Protein 1YB0 (pdb70)

Nearest PDB structures (foldseek):
  1yb0-assembly1_B  TM=1.004E+00  e=1.153E-34  Bacillus anthracis
  2ar3-assembly1_C  TM=1.001E+00  e=6.065E-34  Bacillus anthracis
  2l47-assembly1_A  TM=9.821E-01  e=7.544E-30  Bacillus phage Gamma
  3rdr-assembly1_A  TM=9.171E-01  e=4.489E-17  Bacillus subtilis
  3hmb-assembly3_C  TM=9.200E-01  e=5.126E-17  Bacillus subtilis

Foldseek 3Di:
DDAAEDEADPVLCVQFFVFFEQAAAAAEFEPLAADAQVVVLVVASPDRHQAHAAWEFWLPHIYGHHDQGTFGHHLPQPPDCVRHHYHYYYQYRLNVDDPGRVSRLLVVLVVVLVVCVVNVHDLVRYYYSCVRHVPCTVVNCVVVVPVVVSSVSSVDD/DDAAEDEADPVLCVQFFVAFAQAQAAAEFEPLAADAQVVVLVVQSPDRHSAHAAWEFKLPHIYGHHPQGTFGHHLPQVCDCPRHHYHYYYQHDLNVDDPGRVSRLLVVLVVLLVVCVVNVHDLVRYYYSCVRPNDCTVVNCVVVVPPVVSSVCSHDNDD/DDEAEAEADPVLCVQFFVFFEQAAAAAEFEPLAADAQCCQLVVQRPDNHSADAQWEFWLPHIYGHHPQGTFGHHLPQVCDCCRHHYHYYYQHDQNVADPRRVSRLVVVLVVVLVVCVVSVHDLVRYYYSCVRPNPCTVVNCVVVVVVVVSSVSSVPD

Solvent-accessible surface area: 19821 Å² total; per-residue (Å²): 70,138,28,83,126,69,67,4,79,98,106,37,54,60,39,0,0,42,87,106,11,170,9,94,30,0,0,0,2,9,26,33,62,49,17,48,0,63,81,28,0,52,140,4,17,91,27,122,80,116,92,1,16,0,0,0,0,4,22,161,58,0,0,1,0,0,25,20,94,48,0,3,39,19,2,54,0,41,74,2,6,0,7,42,26,2,0,2,0,26,0,0,18,0,84,74,4,41,106,107,0,70,108,0,2,79,32,0,15,54,0,0,104,59,0,30,96,107,53,132,6,56,34,115,21,7,61,14,13,64,43,1,12,16,76,32,9,0,18,41,0,44,58,74,64,55,52,48,58,0,28,103,68,2,129,66,103,76,126,28,130,126,86,70,3,81,94,108,39,51,61,40,0,0,48,81,108,9,165,16,96,28,0,0,0,3,9,24,17,60,44,19,51,0,92,80,25,0,67,135,6,20,78,26,125,75,119,90,1,14,0,0,0,0,5,25,164,61,0,8,2,0,0,28,22,89,48,0,3,46,20,1,63,4,45,83,3,9,0,6,67,20,2,0,2,0,23,0,0,15,0,70,76,4,41,129,107,0,66,112,0,1,65,23,0,4,17,0,0,79,68,1,32,97,113,48,135,7,55,38,114,17,7,45,12,10,58,35,1,18,9,54,33,6,0,15,45,0,45,63,75,64,58,50,48,57,0,27,105,79,0,118,89,22,152,114,66,150,30,100,142,54,69,6,77,105,101,36,50,52,26,0,0,45,93,107,11,181,16,97,18,0,0,0,2,9,28,45,64,49,20,44,0,57,82,24,0,50,137,5,25,86,32,85,72,106,97,1,19,0,0,0,0,5,25,160,51,0,0,2,0,0,25,25,101,48,0,2,36,19,0,60,7,47,83,6,10,1,5,62,32,1,0,1,0,22,0,0,17,0,73,80,5,40,108,107,0,73,120,0,1,78,32,0,12,59,0,0,95,63,0,31,91,99,57,127,5,61,27,115,18,7,46,14,13,59,39,2,20,3,71,32,9,0,19,39,0,46,62,76,64,60,52,55,62,0,34,100,73,1,130,72,80

Radius of gyration: 23.17 Å; Cα contacts (8 Å, |Δi|>4): 1128; chains: 3; bounding box: 57×60×54 Å

B-factor: mean 32.22, std 10.88, range [11.08, 69.02]

Organism: Bacillus anthracis (NCBI:txid1392)

Sequence (473 aa):
MEIRKKLVVPSKYGTKCPYTMKPKYITVHNTYNDAPAENEVNYMITNNNEVSFHVAVDDKQAIQGIPWERNAWACGDGNGPGNRESISVEICYSKSGGDRYYKAENNAVDVVRQLMSMYNIPIENVRTHQSWSGKYCPHRMLAEGRWGAFIQKVKSGMEIRKKLVVPSKYGTKCPYTMKPKYITVHNTYNDAPAENEVNYMITNNNEVSFHVAVDDKQAIQGIPWERNAWACGDGNGPGNRESISVEICYSKSGGDRYYKAENNAVDVVRQLMSMYNIPIENVRTHQSWSGKYCPHRMLAEGRWGAFIQKVKSGNVMEIRKKLVVPSKYGTKCPYTMKPKYITVHNTYNDAPAENEVNYMITNNNEVSFHVAVDDKQAIQGIPWERNAWACGDGNGPGNRESISVEICYSKSGGDRYYKAENNAVDVVRQLMSMYNIPIENVRTHQSWSGKYCPHRMLAEGRWGAFIQKVKSG

Secondary structure (DSSP, 8-state):
--EEE-PPPGGGHHHH--SB----EEEEEE-SS---HHHHHHHHHHS-SS---SEEE-SS-EEE-S-TTB--S-SS-SSSHHHHHEEEEEETTTTT-HHHHHHHHHHHHHHHHHHHHHHT--GGGEEEHHHHH----SHHHHHTT-HHHHHHHHH--/--EEE-PPPGGGHHHH--SB----EEEEEE-SS---HHHHHHHHHHS-SS---SEEE-SS-EEE-S-TTB--S-SS-TTSHHHHHEEEEEES-TTT-SHHHHHHHHHHHHHHHHHHHHHT--GGGEEESHHHH----SHHHHHHT-HHHHHHHHHH---/--EEE-PPPGGGHHHH--SB----EEEEEE-SS---HHHHHHHHHHS--S---SEEE-SS-EEE-S-TTB--S-SSSTTSHHHHHEEEEEES-TTT-SHHHHHHHHHHHHHHHHHHHHHT--GGGEEESHHHH----SHHHHHTT-HHHHHHHHHH-

Structure (mmCIF, N/CA/C/O backbone):
data_1YB0
#
_entry.id   1YB0
#
_cell.length_a   163.181
_cell.length_b   163.181
_cell.length_c   37.292
_cell.angle_alpha   90.00
_cell.angle_beta   90.00
_cell.angle_gamma   120.00
#
_symmetry.space_group_name_H-M   'P 61'
#
loop_
_entity.id
_entity.type
_entity.pdbx_description
1 polymer 'prophage LambdaBa02, N-acetylmuramoyl-L-alanine amidase, family 2'
2 non-polymer 'ZINC ION'
3 non-polymer 'PHOSPHATE ION'
4 water water
#
loop_
_atom_site.group_PDB
_atom_site.id
_atom_site.type_symbol
_atom_site.label_atom_id
_atom_site.label_alt_id
_atom_site.label_comp_id
_atom_site.label_asym_id
_atom_site.label_entity_id
_atom_site.label_seq_id
_atom_site.pdbx_PDB_ins_code
_atom_site.Cartn_x
_atom_site.Cartn_y
_atom_site.Cartn_z
_atom_site.occupancy
_atom_site.B_iso_or_equiv
_atom_site.auth_seq_id
_atom_site.auth_comp_id
_atom_site.auth_asym_id
_atom_site.auth_atom_id
_atom_site.pdbx_PDB_model_num
ATOM 1 N N . MET A 1 1 ? 18.467 118.997 22.537 1.00 38.58 1 MET A N 1
ATOM 2 C CA . MET A 1 1 ? 18.431 118.357 21.195 1.00 41.01 1 MET A CA 1
ATOM 3 C C . MET A 1 1 ? 19.823 118.288 20.586 1.00 39.38 1 MET A C 1
ATOM 4 O O . MET A 1 1 ? 20.722 119.011 20.998 1.00 39.59 1 MET A O 1
ATOM 9 N N . GLU A 1 2 ? 19.991 117.420 19.598 1.00 36.19 2 GLU A N 1
ATOM 10 C CA . GLU A 1 2 ? 21.277 117.263 18.951 1.00 37.42 2 GLU A CA 1
ATOM 11 C C . GLU A 1 2 ? 21.597 118.436 18.038 1.00 33.45 2 GLU A C 1
ATOM 12 O O . GLU A 1 2 ? 20.741 118.907 17.294 1.00 35.36 2 GLU A O 1
ATOM 18 N N . ILE A 1 3 ? 22.829 118.917 18.112 1.00 29.57 3 ILE A N 1
ATOM 19 C CA . ILE A 1 3 ? 23.259 120.004 17.253 1.00 30.09 3 ILE A CA 1
ATOM 20 C C . ILE A 1 3 ? 24.200 119.379 16.235 1.00 31.53 3 ILE A C 1
ATOM 21 O O . ILE A 1 3 ? 25.331 119.011 16.576 1.00 33.09 3 ILE A O 1
ATOM 26 N N . ARG A 1 4 ? 23.735 119.253 14.993 1.00 28.99 4 ARG A N 1
ATOM 27 C CA . ARG A 1 4 ? 24.528 118.645 13.923 1.00 29.02 4 ARG A CA 1
ATOM 28 C C . ARG A 1 4 ? 25.585 119.608 13.413 1.00 28.26 4 ARG A C 1
ATOM 29 O O . ARG A 1 4 ? 25.374 120.821 13.381 1.00 26.14 4 ARG A O 1
ATOM 37 N N . LYS A 1 5 ? 26.725 119.064 13.007 1.00 26.61 5 LYS A N 1
ATOM 38 C CA . LYS A 1 5 ? 27.814 119.885 12.506 1.00 27.85 5 LYS A CA 1
ATOM 39 C C . LYS A 1 5 ? 27.942 119.884 10.983 1.00 31.10 5 LYS A C 1
ATOM 40 O O . LYS A 1 5 ? 27.966 118.833 10.345 1.00 30.12 5 LYS A O 1
ATOM 46 N N . LYS A 1 6 ? 27.998 121.077 10.408 1.00 27.61 6 LYS A N 1
ATOM 47 C CA . LYS A 1 6 ? 28.167 121.246 8.968 1.00 30.93 6 LYS A CA 1
ATOM 48 C C . LYS A 1 6 ? 28.978 122.527 8.920 1.00 28.48 6 LYS A C 1
ATOM 49 O O . LYS A 1 6 ? 28.488 123.578 8.522 1.00 27.83 6 LYS A O 1
ATOM 55 N N . LEU A 1 7 ? 30.229 122.403 9.353 1.00 28.63 7 LEU A N 1
ATOM 56 C CA . LEU A 1 7 ? 31.170 123.504 9.465 1.00 27.03 7 LEU A CA 1
ATOM 57 C C . LEU A 1 7 ? 31.828 123.992 8.193 1.00 28.42 7 LEU A C 1
ATOM 58 O O . LEU A 1 7 ? 32.103 123.215 7.282 1.00 26.99 7 LEU A O 1
ATOM 63 N N . VAL A 1 8 ? 32.095 125.292 8.164 1.00 25.80 8 VAL A N 1
ATOM 64 C CA . VAL A 1 8 ? 32.767 125.922 7.042 1.00 26.75 8 VAL A CA 1
ATOM 65 C C . VAL A 1 8 ? 34.142 125.254 6.929 1.00 28.03 8 VAL A C 1
ATOM 66 O O . VAL A 1 8 ? 34.691 124.782 7.934 1.00 27.40 8 VAL A O 1
ATOM 70 N N . VAL A 1 9 ? 34.701 125.200 5.723 1.00 29.47 9 VAL A N 1
ATOM 71 C CA . VAL A 1 9 ? 36.015 124.585 5.560 1.00 30.16 9 VAL A CA 1
ATOM 72 C C . VAL A 1 9 ? 37.054 125.451 6.259 1.00 29.60 9 VAL A C 1
ATOM 73 O O . VAL A 1 9 ? 36.907 126.667 6.346 1.00 29.52 9 VAL A O 1
ATOM 77 N N . PRO A 1 10 ? 38.116 124.829 6.774 1.00 30.11 10 PRO A N 1
ATOM 78 C CA . PRO A 1 10 ? 39.192 125.537 7.473 1.00 29.94 10 PRO A CA 1
ATOM 79 C C . PRO A 1 10 ? 39.868 126.633 6.664 1.00 30.83 10 PRO A C 1
ATOM 80 O O . PRO A 1 10 ? 40.353 127.622 7.226 1.00 33.57 10 PRO A O 1
ATOM 84 N N . SER A 1 11 ? 39.897 126.462 5.346 1.00 31.92 11 SER A N 1
ATOM 85 C CA . SER A 1 11 ? 40.543 127.435 4.464 1.00 31.88 11 SER A CA 1
ATOM 86 C C . SER A 1 11 ? 39.800 128.763 4.414 1.00 33.13 11 SER A C 1
ATOM 87 O O . SER A 1 11 ? 40.344 129.768 3.946 1.00 33.30 11 SER A O 1
ATOM 90 N N . LYS A 1 12 ? 38.559 128.769 4.897 1.00 30.64 12 LYS A N 1
ATOM 91 C CA . LYS A 1 12 ? 37.752 129.981 4.884 1.00 29.73 12 LYS A CA 1
ATOM 92 C C . LYS A 1 12 ? 37.682 130.675 6.237 1.00 28.97 12 LYS A C 1
ATOM 93 O O . LYS A 1 12 ? 36.951 131.651 6.398 1.00 30.78 12 LYS A O 1
ATOM 99 N N . TYR A 1 13 ? 38.438 130.188 7.214 1.00 27.03 13 TYR A N 1
ATOM 100 C CA . TYR A 1 13 ? 38.408 130.808 8.535 1.00 26.51 13 TYR A CA 1
ATOM 101 C C . TYR A 1 13 ? 38.754 132.302 8.471 1.00 28.72 13 TYR A C 1
ATOM 102 O O . TYR A 1 13 ? 38.208 133.113 9.225 1.00 28.21 13 TYR A O 1
ATOM 111 N N . GLY A 1 14 ? 39.666 132.662 7.572 1.00 29.97 14 GLY A N 1
ATOM 112 C CA . GLY A 1 14 ? 40.071 134.054 7.444 1.00 30.57 14 GLY A CA 1
ATOM 113 C C . GLY A 1 14 ? 38.912 134.982 7.143 1.00 30.12 14 GLY A C 1
ATOM 114 O O . GLY A 1 14 ? 38.927 136.159 7.510 1.00 30.34 14 GLY A O 1
ATOM 115 N N . THR A 1 15 ? 37.896 134.440 6.479 1.00 28.30 15 THR A N 1
ATOM 116 C CA . THR A 1 15 ? 36.721 135.212 6.096 1.00 28.16 15 THR A CA 1
ATOM 117 C C . THR A 1 15 ? 35.531 135.036 7.027 1.00 29.68 15 THR A C 1
ATOM 118 O O . THR A 1 15 ? 34.859 136.016 7.373 1.00 29.91 15 THR A O 1
ATOM 122 N N . LYS A 1 16 ? 35.286 133.791 7.440 1.00 26.32 16 LYS A N 1
ATOM 123 C CA . LYS A 1 16 ? 34.135 133.441 8.290 1.00 25.20 16 LYS A CA 1
ATOM 124 C C . LYS A 1 16 ? 34.324 133.381 9.795 1.00 25.69 16 LYS A C 1
ATOM 125 O O . LYS A 1 16 ? 33.347 133.485 10.524 1.00 26.40 16 LYS A O 1
ATOM 131 N N . CYS A 1 17 ? 35.557 133.179 10.257 1.00 25.49 17 CYS A N 1
ATOM 132 C CA . CYS A 1 17 ? 35.831 133.088 11.691 1.00 23.77 17 CYS A CA 1
ATOM 133 C C . CYS A 1 17 ? 37.334 133.203 11.916 1.00 24.71 17 CYS A C 1
ATOM 134 O O . CYS A 1 17 ? 37.977 132.285 12.419 1.00 24.43 17 CYS A O 1
ATOM 137 N N . PRO A 1 18 ? 37.900 134.367 11.578 1.00 23.15 18 PRO A N 1
ATOM 138 C CA . PRO A 1 18 ? 39.322 134.690 11.691 1.00 24.73 18 PRO A CA 1
ATOM 139 C C . PRO A 1 18 ? 39.977 134.642 13.061 1.00 26.98 18 PRO A C 1
ATOM 140 O O . PRO A 1 18 ? 41.196 134.501 13.146 1.00 26.26 18 PRO A O 1
ATOM 144 N N . TYR A 1 19 ? 39.196 134.747 14.129 1.00 23.33 19 TYR A N 1
ATOM 145 C CA . TYR A 1 19 ? 39.799 134.755 15.457 1.00 26.45 19 TYR A CA 1
ATOM 146 C C . TYR A 1 19 ? 39.311 133.637 16.343 1.00 28.15 19 TYR A C 1
ATOM 147 O O . TYR A 1 19 ? 38.183 133.172 16.209 1.00 28.10 19 TYR A O 1
ATOM 156 N N . THR A 1 20 ? 40.175 133.193 17.244 1.00 26.64 20 THR A N 1
ATOM 157 C CA . THR A 1 20 ? 39.766 132.185 18.190 1.00 26.04 20 THR A CA 1
ATOM 158 C C . THR A 1 20 ? 38.896 132.992 19.160 1.00 26.57 20 THR A C 1
ATOM 159 O O . THR A 1 20 ? 38.981 134.226 19.202 1.00 26.24 20 THR A O 1
ATOM 163 N N . MET A 1 21 ? 38.059 132.306 19.926 1.00 22.73 21 MET A N 1
ATOM 164 C CA . MET A 1 21 ? 37.178 132.981 20.859 1.00 24.24 21 MET A CA 1
ATOM 165 C C . MET A 1 21 ? 36.910 132.197 22.131 1.00 25.50 21 MET A C 1
ATOM 166 O O . MET A 1 21 ? 36.755 130.973 22.110 1.00 22.46 21 MET A O 1
ATOM 171 N N . LYS A 1 22 ? 36.875 132.919 23.241 1.00 25.03 22 LYS A N 1
ATOM 172 C CA . LYS A 1 22 ? 36.561 132.346 24.538 1.00 27.67 22 LYS A CA 1
ATOM 173 C C . LYS A 1 22 ? 35.132 132.842 24.703 1.00 25.52 22 LYS A C 1
ATOM 174 O O . LYS A 1 22 ? 34.915 134.022 25.005 1.00 24.52 22 LYS A O 1
ATOM 180 N N . PRO A 1 23 ? 34.140 131.961 24.484 1.00 23.24 23 PRO A N 1
ATOM 181 C CA . PRO A 1 23 ? 32.727 132.333 24.603 1.00 24.01 23 PRO A CA 1
ATOM 182 C C . PRO A 1 23 ? 32.374 132.919 25.957 1.00 25.59 23 PRO A C 1
ATOM 183 O O . PRO A 1 23 ? 32.637 132.300 26.983 1.00 24.71 23 PRO A O 1
ATOM 187 N N . LYS A 1 24 ? 31.784 134.111 25.958 1.00 24.07 24 LYS A N 1
ATOM 188 C CA . LYS A 1 24 ? 31.389 134.768 27.199 1.00 23.27 24 LYS A CA 1
ATOM 189 C C . LYS A 1 24 ? 29.908 135.131 27.170 1.00 23.94 24 LYS A C 1
ATOM 190 O O . LYS A 1 24 ? 29.286 135.299 28.213 1.00 23.69 24 LYS A O 1
ATOM 196 N N . TYR A 1 25 ? 29.339 135.228 25.970 1.00 22.49 25 TYR A N 1
ATOM 197 C CA . TYR A 1 25 ? 27.928 135.585 25.811 1.00 20.62 25 TYR A CA 1
ATOM 198 C C . TYR A 1 25 ? 27.308 134.734 24.717 1.00 20.56 25 TYR A C 1
ATOM 199 O O . TYR A 1 25 ? 28.016 134.117 23.923 1.00 20.83 25 TYR A O 1
ATOM 208 N N . ILE A 1 26 ? 25.984 134.718 24.672 1.00 21.25 26 ILE A N 1
ATOM 209 C CA . ILE A 1 26 ? 25.269 134.021 23.606 1.00 21.51 26 ILE A CA 1
ATOM 210 C C . ILE A 1 26 ? 24.329 135.084 23.055 1.00 22.25 26 ILE A C 1
ATOM 211 O O . ILE A 1 26 ? 23.643 135.780 23.811 1.00 21.70 26 ILE A O 1
ATOM 216 N N . THR A 1 27 ? 24.311 135.225 21.736 1.00 21.93 27 THR A N 1
ATOM 217 C CA . THR A 1 27 ? 23.469 136.230 21.089 1.00 18.71 27 THR A CA 1
ATOM 218 C C . THR A 1 27 ? 22.401 135.538 20.275 1.00 21.44 27 THR A C 1
ATOM 219 O O . THR A 1 27 ? 22.716 134.708 19.427 1.00 18.21 27 THR A O 1
ATOM 223 N N . VAL A 1 28 ? 21.143 135.879 20.541 1.00 19.92 28 VAL A N 1
ATOM 224 C CA . VAL A 1 28 ? 20.008 135.280 19.845 1.00 21.64 28 VAL A CA 1
ATOM 225 C C . VAL A 1 28 ? 19.520 136.199 18.724 1.00 23.01 28 VAL A C 1
ATOM 226 O O . VAL A 1 28 ? 19.379 137.416 18.904 1.00 20.15 28 VAL A O 1
ATOM 230 N N . HIS A 1 29 ? 19.285 135.592 17.564 1.00 19.63 29 HIS A N 1
ATOM 231 C CA . HIS A 1 29 ? 18.844 136.295 16.364 1.00 21.14 29 HIS A CA 1
ATOM 232 C C . HIS A 1 29 ? 17.596 135.633 15.772 1.00 21.07 29 HIS A C 1
ATOM 233 O O . HIS A 1 29 ? 17.238 134.520 16.141 1.00 18.35 29 HIS A O 1
ATOM 240 N N . ASN A 1 30 ? 16.946 136.341 14.848 1.00 20.70 30 ASN A N 1
ATOM 241 C CA . ASN A 1 30 ? 15.799 135.826 14.092 1.00 21.63 30 ASN A CA 1
ATOM 242 C C . ASN A 1 30 ? 16.342 136.004 12.674 1.00 21.15 30 ASN A C 1
ATOM 243 O O . ASN A 1 30 ? 16.951 137.018 12.383 1.00 22.15 30 ASN A O 1
ATOM 248 N N . THR A 1 31 ? 16.157 135.031 11.788 1.00 21.83 31 THR A N 1
ATOM 249 C CA . THR A 1 31 ? 16.693 135.153 10.427 1.00 19.16 31 THR A CA 1
ATOM 250 C C . THR A 1 31 ? 15.942 136.134 9.532 1.00 20.52 31 THR A C 1
ATOM 251 O O . THR A 1 31 ? 16.494 136.611 8.539 1.00 21.65 31 THR A O 1
ATOM 255 N N . TYR A 1 32 ? 14.694 136.425 9.896 1.00 21.73 32 TYR A N 1
ATOM 256 C CA . TYR A 1 32 ? 13.804 137.281 9.107 1.00 23.52 32 TYR A CA 1
ATOM 257 C C . TYR A 1 32 ? 13.685 136.609 7.738 1.00 24.74 32 TYR A C 1
ATOM 258 O O . TYR A 1 32 ? 13.638 137.265 6.700 1.00 24.77 32 TYR A O 1
ATOM 267 N N . ASN A 1 33 ? 13.651 135.282 7.752 1.00 25.06 33 ASN A N 1
ATOM 268 C CA . ASN A 1 33 ? 13.567 134.499 6.527 1.00 24.47 33 ASN A CA 1
ATOM 269 C C . ASN A 1 33 ? 12.699 133.282 6.806 1.00 26.01 33 ASN A C 1
ATOM 270 O O . ASN A 1 33 ? 12.412 132.987 7.963 1.00 23.36 33 ASN A O 1
ATOM 275 N N . ASP A 1 34 ? 12.277 132.588 5.751 1.00 24.08 34 ASP A N 1
ATOM 276 C CA . ASP A 1 34 ? 11.443 131.404 5.890 1.00 27.37 34 ASP A CA 1
ATOM 277 C C . ASP A 1 34 ? 12.151 130.186 5.332 1.00 29.48 34 ASP A C 1
ATOM 278 O O . ASP A 1 34 ? 11.548 129.371 4.641 1.00 32.38 34 ASP A O 1
ATOM 283 N N . ALA A 1 35 ? 13.436 130.062 5.633 1.00 29.11 35 ALA A N 1
ATOM 284 C CA . A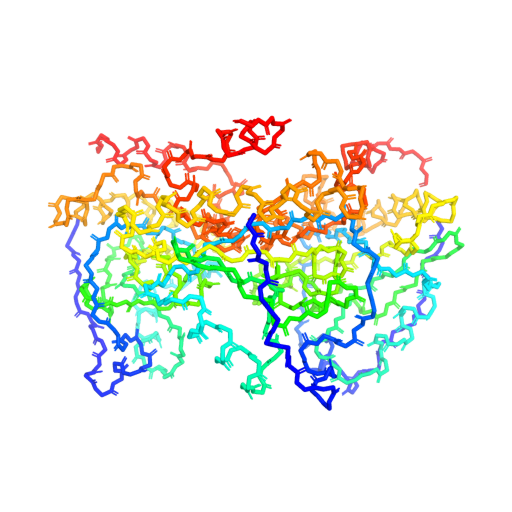LA A 1 35 ? 14.218 128.946 5.127 1.00 28.75 35 ALA A CA 1
ATOM 285 C C . ALA A 1 35 ? 14.656 128.033 6.260 1.00 29.17 35 ALA A C 1
ATOM 286 O O . ALA A 1 35 ? 14.887 128.490 7.376 1.00 29.95 35 ALA A O 1
ATOM 288 N N . PRO A 1 36 ? 14.760 126.719 5.993 1.00 29.88 36 PRO A N 1
ATOM 289 C CA . PRO A 1 36 ? 15.184 125.788 7.041 1.00 28.73 36 PRO A CA 1
ATOM 290 C C . PRO A 1 36 ? 16.642 126.016 7.422 1.00 28.73 36 PRO A C 1
ATOM 291 O O . PRO A 1 36 ? 17.423 126.594 6.652 1.00 28.71 36 PRO A O 1
ATOM 295 N N . ALA A 1 37 ? 17.003 125.566 8.616 1.00 28.78 37 ALA A N 1
ATOM 296 C CA . ALA A 1 37 ? 18.363 125.722 9.119 1.00 27.99 37 ALA A CA 1
ATOM 297 C C . ALA A 1 37 ? 19.423 125.241 8.131 1.00 28.09 37 ALA A C 1
ATOM 298 O O . ALA A 1 37 ? 20.466 125.875 7.974 1.00 26.78 37 ALA A O 1
ATOM 300 N N . GLU A 1 38 ? 19.163 124.127 7.457 1.00 28.30 38 GLU A N 1
ATOM 301 C CA . GLU A 1 38 ? 20.134 123.611 6.505 1.00 30.76 38 GLU A CA 1
ATOM 302 C C . GLU A 1 38 ? 20.462 124.611 5.394 1.00 29.95 38 GLU A C 1
ATOM 303 O O . GLU A 1 38 ? 21.627 124.780 5.024 1.00 28.78 38 GLU A O 1
ATOM 309 N N . ASN A 1 39 ? 19.438 125.272 4.859 1.00 28.04 39 ASN A N 1
ATOM 310 C CA . ASN A 1 39 ? 19.631 126.261 3.787 1.00 26.56 39 ASN A CA 1
ATOM 311 C C . ASN A 1 39 ? 20.458 127.439 4.287 1.00 24.50 39 ASN A C 1
ATOM 312 O O . ASN A 1 39 ? 21.406 127.888 3.627 1.00 21.52 39 ASN A O 1
ATOM 317 N N . GLU A 1 40 ? 20.077 127.945 5.457 1.00 25.31 40 GLU A N 1
ATOM 318 C CA . GLU A 1 40 ? 20.768 129.082 6.078 1.00 24.92 40 GLU A CA 1
ATOM 319 C C . GLU A 1 40 ? 22.259 128.797 6.218 1.00 24.87 40 GLU A C 1
ATOM 320 O O . GLU A 1 40 ? 23.104 129.614 5.842 1.00 23.12 40 GLU A O 1
ATOM 326 N N . VAL A 1 41 ? 22.573 127.625 6.761 1.00 22.07 41 VAL A N 1
ATOM 327 C CA . VAL A 1 41 ? 23.954 127.233 6.965 1.00 23.63 41 VAL A CA 1
ATOM 328 C C . VAL A 1 41 ? 24.733 127.021 5.663 1.00 23.97 41 VAL A C 1
ATOM 329 O O . VAL A 1 41 ? 25.868 127.504 5.516 1.00 24.14 41 VAL A O 1
ATOM 333 N N . ASN A 1 42 ? 24.143 126.307 4.714 1.00 25.65 42 ASN A N 1
ATOM 334 C CA . ASN A 1 42 ? 24.844 126.066 3.448 1.00 27.66 42 ASN A CA 1
ATOM 335 C C . ASN A 1 42 ? 25.282 127.357 2.773 1.00 24.65 42 ASN A C 1
ATOM 336 O O . ASN A 1 42 ? 26.428 127.485 2.324 1.00 28.42 42 ASN A O 1
ATOM 341 N N . TYR A 1 43 ? 24.370 128.315 2.703 1.00 25.61 43 TYR A N 1
ATOM 342 C CA . TYR A 1 43 ? 24.684 129.599 2.102 1.00 23.10 43 TYR A CA 1
ATOM 343 C C . TYR A 1 43 ? 25.817 130.272 2.868 1.00 25.07 43 TYR A C 1
ATOM 344 O O . TYR A 1 43 ? 26.813 130.687 2.286 1.00 27.54 43 TYR A O 1
ATOM 353 N N . MET A 1 44 ? 25.658 130.360 4.186 1.00 22.73 44 MET A N 1
ATOM 354 C CA . MET A 1 44 ? 26.630 131.010 5.046 1.00 22.82 44 MET A CA 1
ATOM 355 C C . MET A 1 44 ? 28.050 130.468 4.986 1.00 22.49 44 MET A C 1
ATOM 356 O O . MET A 1 44 ? 29.011 131.236 4.959 1.00 24.81 44 MET A O 1
ATOM 361 N N . ILE A 1 45 ? 28.206 129.152 4.977 1.00 26.30 45 ILE A N 1
ATOM 362 C CA . ILE A 1 45 ? 29.553 128.596 4.947 1.00 26.18 45 ILE A CA 1
ATOM 363 C C . ILE A 1 45 ? 30.210 128.594 3.559 1.00 27.89 45 ILE A C 1
ATOM 364 O O . ILE A 1 45 ? 31.413 128.335 3.448 1.00 29.85 45 ILE A O 1
ATOM 369 N N . THR A 1 46 ? 29.446 128.884 2.507 1.00 27.45 46 THR A N 1
ATOM 370 C CA . THR A 1 46 ? 30.025 128.881 1.158 1.00 28.04 46 THR A CA 1
ATOM 371 C C . THR A 1 46 ? 30.319 130.250 0.526 1.00 31.77 46 THR A C 1
ATOM 372 O O . THR A 1 46 ? 31.343 130.404 -0.146 1.00 31.31 46 THR A O 1
ATOM 376 N N . ASN A 1 47 ? 29.458 131.245 0.733 1.00 30.97 47 ASN A N 1
ATOM 377 C CA . ASN A 1 47 ? 29.721 132.544 0.121 1.00 29.00 47 ASN A CA 1
ATOM 378 C C . ASN A 1 47 ? 31.033 133.143 0.620 1.00 29.11 47 ASN A C 1
ATOM 379 O O . ASN A 1 47 ? 31.634 132.639 1.565 1.00 30.63 47 ASN A O 1
ATOM 384 N N . ASN A 1 48 ? 31.494 134.211 -0.018 1.00 32.29 48 ASN A N 1
ATOM 385 C CA . ASN A 1 48 ? 32.763 134.801 0.384 1.00 34.39 48 ASN A CA 1
ATOM 386 C C . ASN A 1 48 ? 32.660 136.107 1.168 1.00 32.18 48 ASN A C 1
ATOM 387 O O . ASN A 1 48 ? 33.618 136.888 1.212 1.00 33.57 48 ASN A O 1
ATOM 392 N N . ASN A 1 49 ? 31.510 136.345 1.794 1.00 29.68 49 ASN A N 1
ATOM 393 C CA . ASN A 1 49 ? 31.335 137.566 2.584 1.00 29.26 49 ASN A CA 1
ATOM 394 C C . ASN A 1 49 ? 31.691 137.346 4.041 1.00 29.75 49 ASN A C 1
ATOM 395 O O . ASN A 1 49 ? 31.512 136.252 4.575 1.00 26.44 49 ASN A O 1
ATOM 400 N N . GLU A 1 50 ? 32.197 138.398 4.677 1.00 27.17 50 GLU A N 1
ATOM 401 C CA . GLU A 1 50 ? 32.551 138.337 6.088 1.00 28.35 50 GLU A CA 1
ATOM 402 C C . GLU A 1 50 ? 31.264 138.505 6.885 1.00 27.33 50 GLU A C 1
ATOM 403 O O . GLU A 1 50 ? 31.050 139.503 7.581 1.00 23.95 50 GLU A O 1
ATOM 409 N N . VAL A 1 51 ? 30.411 137.497 6.750 1.00 24.45 51 VAL A N 1
ATOM 410 C CA . VAL A 1 51 ? 29.112 137.431 7.405 1.00 24.87 51 VAL A CA 1
ATOM 411 C C . VAL A 1 51 ? 28.923 135.974 7.786 1.00 24.75 51 VAL A C 1
ATOM 412 O O . VAL A 1 51 ? 29.025 135.086 6.936 1.00 26.54 51 VAL A O 1
ATOM 416 N N . SER A 1 52 ? 28.660 135.727 9.063 1.00 22.88 52 SER A N 1
ATOM 417 C CA . SER A 1 52 ? 28.474 134.363 9.541 1.00 21.80 52 SER A CA 1
ATOM 418 C C . SER A 1 52 ? 27.766 134.317 10.891 1.00 23.37 52 SER A C 1
ATOM 419 O O . SER A 1 52 ? 27.539 135.351 11.525 1.00 22.61 52 SER A O 1
ATOM 422 N N . PHE A 1 53 ? 27.424 133.106 11.318 1.00 22.35 53 PHE A N 1
ATOM 423 C CA . PHE A 1 53 ? 26.762 132.867 12.606 1.00 21.36 53 PHE A CA 1
ATOM 424 C C . PHE A 1 53 ? 27.137 131.447 13.022 1.00 21.77 53 PHE A C 1
ATOM 425 O O . PHE A 1 53 ? 27.529 130.650 12.174 1.00 1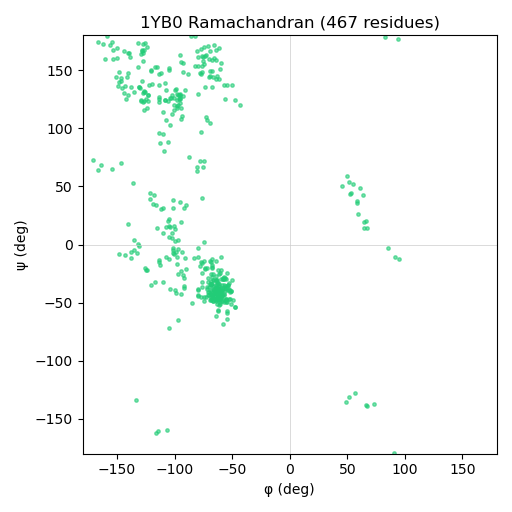9.05 53 PHE A O 1
ATOM 433 N N . HIS A 1 54 ? 27.028 131.112 14.305 1.00 19.15 54 HIS A N 1
ATOM 434 C CA . HIS A 1 54 ? 27.437 129.783 14.728 1.00 18.17 54 HIS A CA 1
ATOM 435 C C . HIS A 1 54 ? 26.480 128.633 14.487 1.00 21.96 54 HIS A C 1
ATOM 436 O O . HIS A 1 54 ? 26.903 127.566 14.048 1.00 21.93 54 HIS A O 1
ATOM 443 N N . VAL A 1 55 ? 25.198 128.837 14.762 1.00 19.38 55 VAL A N 1
ATOM 444 C CA . VAL A 1 55 ? 24.244 127.759 14.593 1.00 17.73 55 VAL A CA 1
ATOM 445 C C . VAL A 1 55 ? 22.873 128.282 14.191 1.00 20.12 55 VAL A C 1
ATOM 446 O O . VAL A 1 55 ? 22.427 129.335 14.659 1.00 20.59 55 VAL A O 1
ATOM 450 N N . ALA A 1 56 ? 22.222 127.566 13.282 1.00 20.20 56 ALA A N 1
ATOM 451 C CA . ALA A 1 56 ? 20.885 127.929 12.836 1.00 20.32 56 ALA A CA 1
ATOM 452 C C . ALA A 1 56 ? 19.941 126.890 13.424 1.00 23.64 56 ALA A C 1
ATOM 453 O O . ALA A 1 56 ? 20.248 125.697 13.431 1.00 24.79 56 ALA A O 1
ATOM 455 N N . VAL A 1 57 ? 18.788 127.334 13.907 1.00 21.48 57 VAL A N 1
ATOM 456 C CA . VAL A 1 57 ? 17.837 126.422 14.526 1.00 22.11 57 VAL A CA 1
ATOM 457 C C . VAL A 1 57 ? 16.440 126.529 13.931 1.00 24.07 57 VAL A C 1
ATOM 458 O O . VAL A 1 57 ? 15.851 127.619 13.910 1.00 22.95 57 VAL A O 1
ATOM 462 N N . ASP A 1 58 ? 15.903 125.421 13.423 1.00 24.26 58 ASP A N 1
ATOM 463 C CA . ASP A 1 58 ? 14.537 125.480 12.910 1.00 25.37 58 ASP A CA 1
ATOM 464 C C . ASP A 1 58 ? 13.643 124.566 13.738 1.00 29.41 58 ASP A C 1
ATOM 465 O O . ASP A 1 58 ? 14.001 124.206 14.869 1.00 27.79 58 ASP A O 1
ATOM 470 N N . ASP A 1 59 ? 12.475 124.211 13.219 1.00 29.58 59 ASP A N 1
ATOM 471 C CA . ASP A 1 59 ? 11.563 123.371 13.987 1.00 32.93 59 ASP A CA 1
ATOM 472 C C . ASP A 1 59 ? 11.960 121.901 14.046 1.00 33.36 59 ASP A C 1
ATOM 473 O O . ASP A 1 59 ? 11.465 121.168 14.896 1.00 33.56 59 ASP A O 1
ATOM 478 N N . LYS A 1 60 ? 12.859 121.482 13.157 1.00 33.74 60 LYS A N 1
ATOM 479 C CA . LYS A 1 60 ? 13.295 120.085 13.084 1.00 36.02 60 LYS A CA 1
ATOM 480 C C . LYS A 1 60 ? 14.735 119.812 13.542 1.00 36.19 60 LYS A C 1
ATOM 481 O O . LYS A 1 60 ? 15.037 118.734 14.062 1.00 30.72 60 LYS A O 1
ATOM 487 N N . GLN A 1 61 ? 15.635 120.765 13.345 1.00 31.76 61 GLN A N 1
ATOM 488 C CA . GLN A 1 61 ? 17.013 120.529 13.752 1.00 33.36 61 GLN A CA 1
ATOM 489 C C . GLN A 1 61 ? 17.829 121.768 14.065 1.00 31.21 61 GLN A C 1
ATOM 490 O O . GLN A 1 61 ? 17.367 122.887 13.897 1.00 30.38 61 GLN A O 1
ATOM 496 N N . ALA A 1 62 ? 19.047 121.545 14.542 1.00 30.49 62 ALA A N 1
ATOM 497 C CA . ALA A 1 62 ? 19.974 122.620 14.867 1.00 25.56 62 ALA A CA 1
ATOM 498 C C . ALA A 1 62 ? 21.263 122.255 14.156 1.00 25.80 62 ALA A C 1
ATOM 499 O O . ALA A 1 62 ? 21.812 121.175 14.377 1.00 24.20 62 ALA A O 1
ATOM 501 N N . ILE A 1 63 ? 21.745 123.152 13.307 1.00 23.11 63 ILE A N 1
ATOM 502 C CA . ILE A 1 63 ? 22.957 122.896 12.549 1.00 23.22 63 ILE A CA 1
ATOM 503 C C . ILE A 1 63 ? 23.982 123.984 12.810 1.00 23.19 63 ILE A C 1
ATOM 504 O O . ILE A 1 63 ? 23.712 125.165 12.597 1.00 21.63 63 ILE A O 1
ATOM 509 N N . GLN A 1 64 ? 25.160 123.570 13.256 1.00 21.90 64 GLN A N 1
ATOM 510 C CA . GLN A 1 64 ? 26.260 124.474 13.547 1.00 22.01 64 GLN A CA 1
ATOM 511 C C . GLN A 1 64 ? 27.134 124.637 12.296 1.00 24.37 64 GLN A C 1
ATOM 512 O O . GLN A 1 64 ? 27.497 123.642 11.656 1.00 25.23 64 GLN A O 1
ATOM 518 N N . GLY A 1 65 ? 27.474 125.881 11.956 1.00 19.69 65 GLY A N 1
ATOM 519 C CA . GLY A 1 65 ? 28.310 126.138 10.793 1.00 19.98 65 GLY A CA 1
ATOM 520 C C . GLY A 1 65 ? 29.691 126.689 11.132 1.00 21.56 65 GLY A C 1
ATOM 521 O O . GLY A 1 65 ? 30.606 126.644 10.308 1.00 22.79 65 GLY A O 1
ATOM 522 N N . ILE A 1 66 ? 29.849 127.209 12.347 1.00 20.23 66 ILE A N 1
ATOM 523 C CA . ILE A 1 66 ? 31.125 127.767 12.801 1.00 21.53 66 ILE A CA 1
ATOM 524 C C . ILE A 1 66 ? 31.516 127.206 14.180 1.00 22.48 66 ILE A C 1
ATOM 525 O O . ILE A 1 66 ? 30.670 127.114 15.069 1.00 24.01 66 ILE A O 1
ATOM 530 N N . PRO A 1 67 ? 32.796 126.820 14.371 1.00 22.79 67 PRO A N 1
ATOM 531 C CA . PRO A 1 67 ? 33.305 126.277 15.644 1.00 22.14 67 PRO A CA 1
ATOM 532 C C . PRO A 1 67 ? 32.908 127.201 16.802 1.00 24.96 67 PRO A C 1
ATOM 533 O O . PRO A 1 67 ? 33.049 128.421 16.689 1.00 24.23 67 PRO A O 1
ATOM 537 N N . TRP A 1 68 ? 32.462 126.635 17.923 1.00 24.84 68 TRP A N 1
ATOM 538 C CA . TRP A 1 68 ? 32.033 127.467 19.050 1.00 23.96 68 TRP A CA 1
ATOM 539 C C . TRP A 1 68 ? 33.135 128.384 19.582 1.00 26.18 68 TRP A C 1
ATOM 540 O O . TRP A 1 68 ? 32.848 129.470 20.103 1.00 23.04 68 TRP A O 1
ATOM 551 N N . GLU A 1 69 ? 34.391 127.953 19.464 1.00 23.42 69 GLU A N 1
ATOM 552 C CA . GLU A 1 69 ? 35.489 128.752 19.969 1.00 23.50 69 GLU A CA 1
ATOM 553 C C . GLU A 1 69 ? 36.261 129.540 18.911 1.00 23.64 69 GLU A C 1
ATOM 554 O O . GLU A 1 69 ? 37.490 129.669 18.963 1.00 22.87 69 GLU A O 1
ATOM 560 N N . ARG A 1 70 ? 35.513 130.054 17.948 1.00 22.29 70 ARG A N 1
ATOM 561 C CA . ARG A 1 70 ? 36.037 130.921 16.905 1.00 24.38 70 ARG A CA 1
ATOM 562 C C . ARG A 1 70 ? 34.928 131.967 16.743 1.00 21.75 70 ARG A C 1
ATOM 563 O O . ARG A 1 70 ? 33.759 131.659 16.935 1.00 21.66 70 ARG A O 1
ATOM 571 N N . ASN A 1 71 ? 35.281 133.204 16.417 1.00 22.45 71 ASN A N 1
ATOM 572 C CA . ASN A 1 71 ? 34.254 134.233 16.282 1.00 21.06 71 ASN A CA 1
ATOM 573 C C . ASN A 1 71 ? 33.466 134.111 14.987 1.00 22.42 71 ASN A C 1
ATOM 574 O O . ASN A 1 71 ? 33.889 133.433 14.057 1.00 27.93 71 ASN A O 1
ATOM 579 N N . ALA A 1 72 ? 32.299 134.750 14.944 1.00 21.27 72 ALA A N 1
ATOM 580 C CA . ALA A 1 72 ? 31.491 134.788 13.735 1.00 22.58 72 ALA A CA 1
ATOM 581 C C . ALA A 1 72 ? 31.241 136.284 13.528 1.00 23.38 72 ALA A C 1
ATOM 582 O O . ALA A 1 72 ? 31.548 137.089 14.411 1.00 26.74 72 ALA A O 1
ATOM 584 N N . TRP A 1 73 ? 30.741 136.668 12.360 1.00 19.65 73 TRP A N 1
ATOM 585 C CA . TRP A 1 73 ? 30.454 138.079 12.089 1.00 22.30 73 TRP A CA 1
ATOM 586 C C . TRP A 1 73 ? 28.950 138.201 11.980 1.00 20.71 73 TRP A C 1
ATOM 587 O O . TRP A 1 73 ? 28.395 138.148 10.883 1.00 21.94 73 TRP A O 1
ATOM 598 N N . ALA A 1 74 ? 28.285 138.399 13.111 1.00 19.46 74 ALA A N 1
ATOM 599 C CA . ALA A 1 74 ? 26.834 138.461 13.107 1.00 22.45 74 ALA A CA 1
ATOM 600 C C . ALA A 1 74 ? 26.195 139.531 13.963 1.00 21.84 74 ALA A C 1
ATOM 601 O O . ALA A 1 74 ? 25.003 139.766 13.823 1.00 23.58 74 ALA A O 1
ATOM 603 N N . CYS A 1 75 ? 26.975 140.179 14.830 1.00 23.53 75 CYS A N 1
ATOM 604 C CA . CYS A 1 75 ? 26.437 141.169 15.768 1.00 23.33 75 CYS A CA 1
ATOM 605 C C . CYS A 1 75 ? 26.524 142.644 15.393 1.00 24.91 75 CYS A C 1
ATOM 606 O O . CYS A 1 75 ? 26.044 143.499 16.137 1.00 22.39 75 CYS A O 1
ATOM 609 N N . GLY A 1 76 ? 27.154 142.930 14.260 1.00 24.71 76 GLY A N 1
ATOM 610 C CA . GLY A 1 76 ? 27.269 144.293 13.780 1.00 25.50 76 GLY A CA 1
ATOM 611 C C . GLY A 1 76 ? 28.123 145.275 14.569 1.00 27.58 76 GLY A C 1
ATOM 612 O O . GLY A 1 76 ? 28.023 146.480 14.336 1.00 24.09 76 GLY A O 1
ATOM 613 N N . ASP A 1 77 ? 28.952 144.806 15.497 1.00 23.66 77 ASP A N 1
ATOM 614 C CA . ASP A 1 77 ? 29.772 145.747 16.237 1.00 24.76 77 ASP A CA 1
ATOM 615 C C . ASP A 1 77 ? 31.246 145.642 15.872 1.00 27.68 77 ASP A C 1
ATOM 616 O O . ASP A 1 77 ? 32.124 145.906 16.693 1.00 27.63 77 ASP A O 1
ATOM 621 N N . GLY A 1 78 ? 31.515 145.287 14.617 1.00 28.18 78 GLY A N 1
ATOM 622 C CA . GLY A 1 78 ? 32.891 145.163 14.159 1.00 28.75 78 GLY A CA 1
ATOM 623 C C . GLY A 1 78 ? 33.688 144.329 15.138 1.00 29.77 78 GLY A C 1
ATOM 624 O O . GLY A 1 78 ? 33.227 143.279 15.589 1.00 32.19 78 GLY A O 1
ATOM 625 N N . ASN A 1 79 ? 34.892 144.782 15.461 1.00 28.49 79 ASN A N 1
ATOM 626 C CA . ASN A 1 79 ? 35.735 144.075 16.414 1.00 28.34 79 ASN A CA 1
ATOM 627 C C . ASN A 1 79 ? 35.410 144.554 17.819 1.00 28.09 79 ASN A C 1
ATOM 628 O O . ASN A 1 79 ? 36.155 145.343 18.413 1.00 29.01 79 ASN A O 1
ATOM 633 N N . GLY A 1 80 ? 34.267 144.079 18.313 1.00 24.43 80 GLY A N 1
ATOM 634 C CA . GLY A 1 80 ? 33.769 144.410 19.638 1.00 23.92 80 GLY A CA 1
ATOM 635 C C . GLY A 1 80 ? 33.364 143.108 20.312 1.00 22.60 80 GLY A C 1
ATOM 636 O O . GLY A 1 80 ? 33.385 142.056 19.661 1.00 22.33 80 GLY A O 1
ATOM 637 N N . PRO A 1 81 ? 32.988 143.133 21.602 1.00 25.43 81 PRO A N 1
ATOM 638 C CA . PRO A 1 81 ? 32.589 141.922 22.331 1.00 23.50 81 PRO A CA 1
ATOM 639 C C . PRO A 1 81 ? 31.462 141.119 21.689 1.00 25.43 81 PRO A C 1
ATOM 640 O O . PRO A 1 81 ? 31.382 139.905 21.866 1.00 23.25 81 PRO A O 1
ATOM 644 N N . GLY A 1 82 ? 30.577 141.793 20.964 1.00 25.04 82 GLY A N 1
ATOM 645 C CA . GLY A 1 82 ? 29.497 141.076 20.306 1.00 23.52 82 GLY A CA 1
ATOM 646 C C . GLY A 1 82 ? 30.098 140.033 19.372 1.00 24.25 82 GLY A C 1
ATOM 647 O O . GLY A 1 82 ? 30.004 138.830 19.607 1.00 21.89 82 GLY A O 1
ATOM 648 N N . ASN A 1 83 ? 30.744 140.493 18.312 1.00 22.71 83 ASN A N 1
ATOM 649 C CA . ASN A 1 83 ? 31.347 139.571 17.371 1.00 23.88 83 ASN A CA 1
ATOM 650 C C . ASN A 1 83 ? 32.533 138.780 17.884 1.00 24.49 83 ASN A C 1
ATOM 651 O O . ASN A 1 83 ? 32.809 137.696 17.381 1.00 28.88 83 ASN A O 1
ATOM 656 N N . ARG A 1 84 ? 33.238 139.300 18.880 1.00 21.96 84 ARG A N 1
ATOM 657 C CA . ARG A 1 84 ? 34.423 138.612 19.357 1.00 20.99 84 ARG A CA 1
ATOM 658 C C . ARG A 1 84 ? 34.284 137.782 20.624 1.00 22.63 84 ARG A C 1
ATOM 659 O O . ARG A 1 84 ? 35.209 137.058 20.975 1.00 23.78 84 ARG A O 1
ATOM 667 N N . GLU A 1 85 ? 33.149 137.862 21.309 1.00 20.66 85 GLU A N 1
ATOM 668 C CA . GLU A 1 85 ? 32.991 137.076 22.521 1.00 22.07 85 GLU A CA 1
ATOM 669 C C . GLU A 1 85 ? 31.655 136.358 22.665 1.00 20.86 85 GLU A C 1
ATOM 670 O O . GLU A 1 85 ? 31.405 135.717 23.685 1.00 21.93 85 GLU A O 1
ATOM 676 N N . SER A 1 86 ? 30.797 136.446 21.652 1.00 20.00 86 SER A N 1
ATOM 677 C CA . SER A 1 86 ? 29.506 135.773 21.742 1.00 19.63 86 SER A CA 1
ATOM 678 C C . SER A 1 86 ? 29.271 134.737 20.653 1.00 17.93 86 SER A C 1
ATOM 679 O O . SER A 1 86 ? 29.784 134.842 19.537 1.00 20.12 86 SER A O 1
ATOM 682 N N . ILE A 1 87 ? 28.505 133.717 21.018 1.00 18.74 87 ILE A N 1
ATOM 683 C CA . ILE A 1 87 ? 28.127 132.653 20.101 1.00 17.64 87 ILE A CA 1
ATOM 684 C C . ILE A 1 87 ? 26.746 133.056 19.590 1.00 17.63 87 ILE A C 1
ATOM 685 O O . ILE A 1 87 ? 25.833 133.284 20.381 1.00 20.23 87 ILE A O 1
ATOM 690 N N . SER A 1 88 ? 26.595 133.132 18.272 1.00 18.81 88 SER A N 1
ATOM 691 C CA . SER A 1 88 ? 25.331 133.525 17.670 1.00 17.08 88 SER A CA 1
ATOM 692 C C . SER A 1 88 ? 24.427 132.377 17.248 1.00 20.32 88 SER A C 1
ATOM 693 O O . SER A 1 88 ? 24.855 131.473 16.543 1.00 19.81 88 SER A O 1
ATOM 696 N N . VAL A 1 89 ? 23.173 132.445 17.697 1.00 18.91 89 VAL A N 1
ATOM 697 C CA . VAL A 1 89 ? 22.141 131.457 17.402 1.00 18.44 89 VAL A CA 1
ATOM 698 C C . VAL A 1 89 ? 21.080 132.142 16.546 1.00 20.76 89 VAL A C 1
ATOM 699 O O . VAL A 1 89 ? 20.509 133.152 16.959 1.00 19.74 89 VAL A O 1
ATOM 703 N N . GLU A 1 90 ? 20.823 131.596 15.362 1.00 19.73 90 GLU A N 1
ATOM 704 C CA . GLU A 1 90 ? 19.824 132.145 14.450 1.00 20.69 90 GLU A CA 1
ATOM 705 C C . GLU A 1 90 ? 18.589 131.254 14.509 1.00 23.65 90 GLU A C 1
ATOM 706 O O . GLU A 1 90 ? 18.685 130.037 14.331 1.00 24.20 90 GLU A O 1
ATOM 712 N N . ILE A 1 91 ? 17.434 131.849 14.781 1.00 19.78 91 ILE A N 1
ATOM 713 C CA . ILE A 1 91 ? 16.197 131.085 14.840 1.00 23.11 91 ILE A CA 1
ATOM 714 C C . ILE A 1 91 ? 15.487 131.313 13.511 1.00 21.75 91 ILE A C 1
ATOM 715 O O . ILE A 1 91 ? 15.160 132.450 13.158 1.00 20.65 91 ILE A O 1
ATOM 720 N N . CYS A 1 92 ? 15.252 130.225 12.782 1.00 21.22 92 CYS A N 1
ATOM 721 C CA . CYS A 1 92 ? 14.633 130.265 11.449 1.00 21.46 92 CYS A CA 1
ATOM 722 C C . CYS A 1 92 ? 13.116 130.469 11.418 1.00 22.93 92 CYS A C 1
ATOM 723 O O . CYS A 1 92 ? 12.448 130.368 12.443 1.00 26.30 92 CYS A O 1
ATOM 726 N N . TYR A 1 93 ? 12.599 130.751 10.220 1.00 25.06 93 TYR A N 1
ATOM 727 C CA . TYR A 1 93 ? 11.170 130.948 9.955 1.00 27.22 93 TYR A CA 1
ATOM 728 C C . TYR A 1 93 ? 10.508 132.143 10.628 1.00 28.45 93 TYR A C 1
ATOM 729 O O . TYR A 1 93 ? 9.279 132.234 10.649 1.00 28.21 93 TYR A O 1
ATOM 738 N N . SER A 1 94 ? 11.301 133.066 11.161 1.00 27.29 94 SER A N 1
ATOM 739 C CA . SER A 1 94 ? 10.738 134.221 11.846 1.00 24.77 94 SER A CA 1
ATOM 740 C C . SER A 1 94 ? 10.008 135.146 10.885 1.00 24.55 94 SER A C 1
ATOM 741 O O . SER A 1 94 ? 9.195 135.954 11.307 1.00 24.55 94 SER A O 1
ATOM 744 N N . LYS A 1 95 ? 10.308 135.037 9.594 1.00 28.85 95 LYS A N 1
ATOM 745 C CA . LYS A 1 95 ? 9.675 135.890 8.591 1.00 30.39 95 LYS A CA 1
ATOM 746 C C . LYS A 1 95 ? 8.151 135.828 8.636 1.00 32.16 95 LYS A C 1
ATOM 747 O O . LYS A 1 95 ? 7.493 136.828 8.919 1.00 31.69 95 LYS A O 1
ATOM 753 N N . SER A 1 96 ? 7.595 134.653 8.356 1.00 32.34 96 SER A N 1
ATOM 754 C CA . SER A 1 96 ? 6.145 134.466 8.362 1.00 31.50 96 SER A CA 1
ATOM 755 C C . SER A 1 96 ? 5.626 133.950 9.697 1.00 33.39 96 SER A C 1
ATOM 756 O O . SER A 1 96 ? 4.419 133.852 9.893 1.00 33.32 96 SER A O 1
ATOM 759 N N . GLY A 1 97 ? 6.534 133.614 10.609 1.00 34.43 97 GLY A N 1
ATOM 760 C CA . GLY A 1 97 ? 6.115 133.115 11.908 1.00 33.47 97 GLY A CA 1
ATOM 761 C C . GLY A 1 97 ? 5.413 131.769 11.818 1.00 34.28 97 GLY A C 1
ATOM 762 O O . GLY A 1 97 ? 5.842 130.892 11.069 1.00 33.01 97 GLY A O 1
ATOM 763 N N . GLY A 1 98 ? 4.334 131.601 12.578 1.00 35.36 98 GLY A N 1
ATOM 764 C CA . GLY A 1 98 ? 3.604 130.345 12.552 1.00 36.95 98 GLY A CA 1
ATOM 765 C C . GLY A 1 98 ? 4.216 129.281 13.447 1.00 37.97 98 GLY A C 1
ATOM 766 O O . GLY A 1 98 ? 5.254 129.513 14.070 1.00 37.85 98 GLY A O 1
ATOM 767 N N . ASP A 1 99 ? 3.586 128.110 13.510 1.00 37.37 99 ASP A N 1
ATOM 768 C CA . ASP A 1 99 ? 4.081 127.014 14.354 1.00 38.42 99 ASP A CA 1
ATOM 769 C C . ASP A 1 99 ? 5.548 126.695 14.108 1.00 35.84 99 ASP A C 1
ATOM 770 O O . ASP A 1 99 ? 6.283 126.431 15.053 1.00 38.51 99 ASP A O 1
ATOM 775 N N . ARG A 1 100 ? 5.953 126.698 12.839 1.00 33.84 100 ARG A N 1
ATOM 776 C CA . ARG A 1 100 ? 7.333 126.418 12.468 1.00 35.73 100 ARG A CA 1
ATOM 777 C C . ARG A 1 100 ? 8.296 127.290 13.264 1.00 34.24 100 ARG A C 1
ATOM 778 O O . ARG A 1 100 ? 9.299 126.800 13.793 1.00 34.00 100 ARG A O 1
ATOM 786 N N . TYR A 1 101 ? 8.003 128.586 13.344 1.00 32.43 101 TYR A N 1
ATOM 787 C CA . TYR A 1 101 ? 8.879 129.498 14.075 1.00 32.07 101 TYR A CA 1
ATOM 788 C C . TYR A 1 101 ? 8.863 129.295 15.577 1.00 30.24 101 TYR A C 1
ATOM 789 O O . TYR A 1 101 ? 9.917 129.243 16.201 1.00 28.79 101 TYR A O 1
ATOM 798 N N . TYR A 1 102 ? 7.674 129.197 16.165 1.00 29.74 102 TYR A N 1
ATOM 799 C CA . TYR A 1 102 ? 7.589 129.038 17.611 1.00 28.93 102 TYR A CA 1
ATOM 800 C C . TYR A 1 102 ? 8.227 127.727 18.046 1.00 28.84 102 TYR A C 1
ATOM 801 O O . TYR A 1 102 ? 8.782 127.626 19.137 1.00 29.18 102 TYR A O 1
ATOM 810 N N . LYS A 1 103 ? 8.161 126.736 17.165 1.00 29.41 103 LYS A N 1
ATOM 811 C CA . LYS A 1 103 ? 8.746 125.432 17.429 1.00 31.82 103 LYS A CA 1
ATOM 812 C C . LYS A 1 103 ? 10.276 125.584 17.367 1.00 32.02 103 LYS A C 1
ATOM 813 O O . LYS A 1 103 ? 11.003 125.023 18.185 1.00 28.16 103 LYS A O 1
ATOM 819 N N . ALA A 1 104 ? 10.759 126.359 16.400 1.00 30.39 104 ALA A N 1
ATOM 820 C CA . ALA A 1 104 ? 12.189 126.587 16.265 1.00 27.28 104 ALA A CA 1
ATOM 821 C C . ALA A 1 104 ? 12.692 127.353 17.485 1.00 25.93 104 ALA A C 1
ATOM 822 O O . ALA A 1 104 ? 13.778 127.086 18.007 1.00 24.67 104 ALA A O 1
ATOM 824 N N . GLU A 1 105 ? 11.906 128.317 17.946 1.00 24.51 105 GLU A N 1
ATOM 825 C CA . GLU A 1 105 ? 12.315 129.091 19.108 1.00 24.24 105 GLU A CA 1
ATOM 826 C C . GLU A 1 105 ? 12.428 128.200 20.348 1.00 28.60 105 GLU A C 1
ATOM 827 O O . GLU A 1 105 ? 13.331 128.382 21.173 1.00 27.87 105 GLU A O 1
ATOM 833 N N . ASN A 1 106 ? 11.525 127.232 20.495 1.00 29.03 106 ASN A N 1
ATOM 834 C CA . ASN A 1 106 ? 11.623 126.344 21.652 1.00 29.57 106 ASN A CA 1
ATOM 835 C C . ASN A 1 106 ? 12.861 125.467 21.532 1.00 25.51 106 ASN A C 1
ATOM 836 O O . ASN A 1 106 ? 13.492 125.153 22.531 1.00 27.66 106 ASN A O 1
ATOM 841 N N . ASN A 1 107 ? 13.219 125.078 20.314 1.00 25.98 107 ASN A N 1
ATOM 842 C CA . ASN A 1 107 ? 14.424 124.287 20.139 1.00 24.45 107 ASN A CA 1
ATOM 843 C C . ASN A 1 107 ? 15.635 125.171 20.482 1.00 25.67 107 ASN A C 1
ATOM 844 O O . ASN A 1 107 ? 16.633 124.693 21.024 1.00 25.81 107 ASN A O 1
ATOM 849 N N . ALA A 1 108 ? 15.537 126.465 20.182 1.00 24.57 108 ALA A N 1
ATOM 850 C CA . ALA A 1 108 ? 16.636 127.393 20.459 1.00 23.68 108 ALA A CA 1
ATOM 851 C C . ALA A 1 108 ? 16.852 127.526 21.960 1.00 23.40 108 ALA A C 1
ATOM 852 O O . ALA A 1 108 ? 17.969 127.760 22.420 1.00 25.91 108 ALA A O 1
ATOM 854 N N . VAL A 1 109 ? 15.782 127.372 22.733 1.00 23.98 109 VAL A N 1
ATOM 855 C CA . VAL A 1 109 ? 15.903 127.442 24.180 1.00 24.44 109 VAL A CA 1
ATOM 856 C C . VAL A 1 109 ? 16.884 126.361 24.630 1.00 25.00 109 VAL A C 1
ATOM 857 O O . VAL A 1 109 ? 17.745 126.601 25.477 1.00 25.50 109 VAL A O 1
ATOM 861 N N . ASP A 1 110 ? 16.748 125.172 24.046 1.00 24.67 110 ASP A N 1
ATOM 862 C CA . ASP A 1 110 ? 17.608 124.037 24.383 1.00 28.35 110 ASP A CA 1
ATOM 863 C C . ASP A 1 110 ? 19.034 124.280 23.907 1.00 24.69 110 ASP A C 1
ATOM 864 O O . ASP A 1 110 ? 19.987 124.025 24.636 1.00 23.46 110 ASP A O 1
ATOM 869 N N . VAL A 1 111 ? 19.187 124.769 22.680 1.00 25.25 111 VAL A N 1
ATOM 870 C CA . VAL A 1 111 ? 20.525 125.034 22.168 1.00 23.10 111 VAL A CA 1
ATOM 871 C C . VAL A 1 111 ? 21.231 126.062 23.065 1.00 21.50 111 VAL A C 1
ATOM 872 O O . VAL A 1 111 ? 22.397 125.891 23.419 1.00 21.86 111 VAL A O 1
ATOM 876 N N . VAL A 1 112 ? 20.530 127.128 23.439 1.00 21.85 112 VAL A N 1
ATOM 877 C CA . VAL A 1 112 ? 21.142 128.140 24.300 1.00 23.89 112 VAL A CA 1
ATOM 878 C C . VAL A 1 112 ? 21.545 127.523 25.642 1.00 24.07 112 VAL A C 1
ATOM 879 O O . VAL A 1 112 ? 22.642 127.782 26.157 1.00 24.75 112 VAL A O 1
ATOM 883 N N . ARG A 1 113 ? 20.658 126.708 26.205 1.00 25.29 113 ARG A N 1
ATOM 884 C CA . ARG A 1 113 ? 20.933 126.038 27.475 1.00 25.32 113 ARG A CA 1
ATOM 885 C C . ARG A 1 113 ? 22.179 125.169 27.374 1.00 23.98 113 ARG A C 1
ATOM 886 O O . ARG A 1 113 ? 23.020 125.188 28.264 1.00 26.11 113 ARG A O 1
ATOM 894 N N . GLN A 1 114 ? 22.298 124.412 26.286 1.00 23.45 114 GLN A N 1
ATOM 895 C CA . GLN A 1 114 ? 23.453 123.544 26.092 1.00 24.44 114 GLN A CA 1
ATOM 896 C C . GLN A 1 114 ? 24.743 124.337 25.991 1.00 24.76 114 GLN A C 1
ATOM 897 O O . GLN A 1 114 ? 25.782 123.911 26.501 1.00 24.32 114 GLN A O 1
ATOM 903 N N . LEU A 1 115 ? 24.685 125.476 25.307 1.00 22.43 115 LEU A N 1
ATOM 904 C CA . LEU A 1 115 ? 25.864 126.319 25.144 1.00 23.33 115 LEU A CA 1
ATOM 905 C C . LEU A 1 115 ? 26.226 126.975 26.473 1.00 21.38 115 LEU A C 1
ATOM 906 O O . LEU A 1 115 ? 27.403 127.151 26.785 1.00 22.30 115 LEU A O 1
ATOM 911 N N . MET A 1 116 ? 25.209 127.344 27.247 1.00 24.34 116 MET A N 1
ATOM 912 C CA . MET A 1 116 ? 25.433 127.978 28.548 1.00 26.44 116 MET A CA 1
ATOM 913 C C . MET A 1 116 ? 26.206 127.040 29.473 1.00 28.84 116 MET A C 1
ATOM 914 O O . MET A 1 116 ? 27.162 127.446 30.135 1.00 30.22 116 MET A O 1
ATOM 919 N N . SER A 1 117 ? 25.776 125.784 29.507 1.00 27.55 117 SER A N 1
ATOM 920 C CA . SER A 1 117 ? 26.408 124.775 30.336 1.00 27.89 117 SER A CA 1
ATOM 921 C C . SER A 1 117 ? 27.803 124.454 29.804 1.00 27.10 117 SER A C 1
ATOM 922 O O . SER A 1 117 ? 28.752 124.290 30.570 1.00 29.11 117 SER A O 1
ATOM 925 N N . MET A 1 118 ? 27.937 124.394 28.487 1.00 27.53 118 MET A N 1
ATOM 926 C CA . MET A 1 118 ? 29.224 124.081 27.883 1.00 26.22 118 MET A CA 1
ATOM 927 C C . MET A 1 118 ? 30.298 125.102 28.247 1.00 28.82 118 MET A C 1
ATOM 928 O O . MET A 1 118 ? 31.384 124.728 28.679 1.00 30.49 118 MET A O 1
ATOM 933 N N . TYR A 1 119 ? 29.996 126.388 28.089 1.00 24.41 119 TYR A N 1
ATOM 934 C CA . TYR A 1 119 ? 30.991 127.420 28.368 1.00 26.43 119 TYR A CA 1
ATOM 935 C C . TYR A 1 119 ? 30.747 128.214 29.628 1.00 24.78 119 TYR A C 1
ATOM 936 O O . TYR A 1 119 ? 31.350 129.262 29.843 1.00 26.64 119 TYR A O 1
ATOM 945 N N . ASN A 1 120 ? 29.873 127.688 30.474 1.00 26.63 120 ASN A N 1
ATOM 946 C CA . ASN A 1 120 ? 29.557 128.336 31.729 1.00 28.62 120 ASN A CA 1
ATOM 947 C C . ASN A 1 120 ? 29.227 129.808 31.510 1.00 28.81 120 ASN A C 1
ATOM 948 O O . ASN A 1 120 ? 29.889 130.697 32.046 1.00 29.90 120 ASN A O 1
ATOM 953 N N . ILE A 1 121 ? 28.212 130.051 30.695 1.00 24.85 121 ILE A N 1
ATOM 954 C CA . ILE A 1 121 ? 27.752 131.404 30.417 1.00 22.81 121 ILE A CA 1
ATOM 955 C C . ILE A 1 121 ? 26.488 131.571 31.251 1.00 22.61 121 ILE A C 1
ATOM 956 O O . ILE A 1 121 ? 25.586 130.744 31.167 1.00 19.85 121 ILE A O 1
ATOM 961 N N . PRO A 1 122 ? 26.427 132.624 32.093 1.00 25.65 122 PRO A N 1
ATOM 962 C CA . PRO A 1 122 ? 25.279 132.921 32.960 1.00 25.77 122 PRO A CA 1
ATOM 963 C C . PRO A 1 122 ? 24.095 133.490 32.181 1.00 26.16 122 PRO A C 1
ATOM 964 O O . PRO A 1 122 ? 24.272 134.091 31.121 1.00 27.35 122 PRO A O 1
ATOM 968 N N . ILE A 1 123 ? 22.892 133.316 32.717 1.00 22.94 123 ILE A N 1
ATOM 969 C CA . ILE A 1 123 ? 21.685 133.789 32.045 1.00 24.99 123 ILE A CA 1
ATOM 970 C C . ILE A 1 123 ? 21.722 135.271 31.668 1.00 26.59 123 ILE A C 1
ATOM 971 O O . ILE A 1 123 ? 21.195 135.667 30.617 1.00 26.42 123 ILE A O 1
ATOM 976 N N . GLU A 1 124 ? 22.351 136.092 32.505 1.00 26.68 124 GLU A N 1
ATOM 977 C CA . GLU A 1 124 ? 22.423 137.526 32.217 1.00 27.82 124 GLU A CA 1
ATOM 978 C C . GLU A 1 124 ? 23.295 137.804 30.996 1.00 27.30 124 GLU A C 1
ATOM 979 O O . GLU A 1 124 ? 23.291 138.921 30.481 1.00 23.74 124 GLU A O 1
ATOM 985 N N . ASN A 1 125 ? 24.038 136.793 30.542 1.00 26.49 125 ASN A N 1
ATOM 986 C CA . ASN A 1 125 ? 24.917 136.951 29.383 1.00 24.56 125 ASN A CA 1
ATOM 987 C C . ASN A 1 125 ? 24.311 136.414 28.078 1.00 23.69 125 ASN A C 1
ATOM 988 O O . ASN A 1 125 ? 25.017 136.229 27.081 1.00 22.18 125 ASN A O 1
ATOM 993 N N . VAL A 1 126 ? 23.010 136.133 28.100 1.00 23.44 126 VAL A N 1
ATOM 994 C CA . VAL A 1 126 ? 22.301 135.720 26.894 1.00 22.32 126 VAL A CA 1
ATOM 995 C C . VAL A 1 126 ? 21.739 137.066 26.452 1.00 23.66 126 VAL A C 1
ATOM 996 O O . VAL A 1 126 ? 21.023 137.723 27.211 1.00 21.14 126 VAL A O 1
ATOM 1000 N N . ARG A 1 127 ? 22.089 137.464 25.231 1.00 22.87 127 ARG A N 1
ATOM 1001 C CA . ARG A 1 127 ? 21.747 138.779 24.675 1.00 21.23 127 ARG A CA 1
ATOM 1002 C C . ARG A 1 127 ? 21.104 138.775 23.293 1.00 22.71 127 ARG A C 1
ATOM 1003 O O . ARG A 1 127 ? 21.187 137.793 22.552 1.00 22.21 127 ARG A O 1
ATOM 1011 N N . THR A 1 128 ? 20.495 139.909 22.948 1.00 22.21 128 THR A N 1
ATOM 1012 C CA . THR A 1 128 ? 19.871 140.098 21.642 1.00 19.61 128 THR A CA 1
ATOM 1013 C C . THR A 1 128 ? 20.916 140.767 20.749 1.00 22.74 128 THR A C 1
ATOM 1014 O O . THR A 1 128 ? 21.840 141.407 21.241 1.00 21.56 128 THR A O 1
ATOM 1018 N N . HIS A 1 129 ? 20.767 140.613 19.437 1.00 20.91 129 HIS A N 1
ATOM 1019 C CA . HIS A 1 129 ? 21.667 141.250 18.479 1.00 19.10 129 HIS A CA 1
ATOM 1020 C C . HIS A 1 129 ? 21.468 142.753 18.716 1.00 23.06 129 HIS A C 1
ATOM 1021 O O . HIS A 1 129 ? 22.427 143.522 18.743 1.00 21.82 129 HIS A O 1
ATOM 1028 N N . GLN A 1 130 ? 20.218 143.156 18.943 1.00 18.41 130 GLN A N 1
ATOM 1029 C CA . GLN A 1 130 ? 19.900 144.565 19.192 1.00 22.06 130 GLN A CA 1
ATOM 1030 C C . GLN A 1 130 ? 20.775 145.184 20.282 1.00 20.19 130 GLN A C 1
ATOM 1031 O O . GLN A 1 130 ? 21.209 146.323 20.157 1.00 23.41 130 GLN A O 1
ATOM 1037 N N . SER A 1 131 ? 21.045 144.436 21.345 1.00 21.66 131 SER A N 1
ATOM 1038 C CA . SER A 1 131 ? 21.870 144.962 22.426 1.00 19.01 131 SER A CA 1
ATOM 1039 C C . SER A 1 131 ? 23.295 145.323 21.994 1.00 20.06 131 SER A C 1
ATOM 1040 O O . SER A 1 131 ? 23.935 146.175 22.608 1.00 20.62 131 SER A O 1
ATOM 1043 N N . TRP A 1 132 ? 23.792 144.682 20.938 1.00 18.38 132 TRP A N 1
ATOM 1044 C CA . TRP A 1 132 ? 25.158 144.923 20.461 1.00 19.38 132 TRP A CA 1
ATOM 1045 C C . TRP A 1 132 ? 25.312 145.994 19.381 1.00 21.45 132 TRP A C 1
ATOM 1046 O O . TRP A 1 132 ? 26.366 146.616 19.278 1.00 20.58 132 TRP A O 1
ATOM 1057 N N . SER A 1 133 ? 24.284 146.195 18.567 1.00 20.29 133 SER A N 1
ATOM 1058 C CA . SER A 1 133 ? 24.381 147.140 17.467 1.00 21.72 133 SER A CA 1
ATOM 1059 C C . SER A 1 133 ? 23.156 148.020 17.268 1.00 21.72 133 SER A C 1
ATOM 1060 O O . SER A 1 133 ? 23.185 148.915 16.435 1.00 23.96 133 SER A O 1
ATOM 1063 N N . GLY A 1 134 ? 22.088 147.757 18.015 1.00 24.15 134 GLY A N 1
ATOM 1064 C CA . GLY A 1 134 ? 20.873 148.539 17.874 1.00 25.38 134 GLY A CA 1
ATOM 1065 C C . GLY A 1 134 ? 19.962 148.039 16.762 1.00 26.04 134 GLY A C 1
ATOM 1066 O O . GLY A 1 134 ? 18.881 148.584 16.555 1.00 24.07 134 GLY A O 1
ATOM 1067 N N . LYS A 1 135 ? 20.394 147.019 16.026 1.00 24.52 135 LYS A N 1
ATOM 1068 C CA . LYS A 1 135 ? 19.564 146.462 14.952 1.00 25.79 135 LYS A CA 1
ATOM 1069 C C . LYS A 1 135 ? 18.352 145.810 15.603 1.00 24.86 135 LYS A C 1
ATOM 1070 O O . LYS A 1 135 ? 18.455 145.230 16.682 1.00 25.54 135 LYS A O 1
ATOM 1076 N N . TYR A 1 136 ? 17.202 145.912 14.945 1.00 22.25 136 TYR A N 1
ATOM 1077 C CA . TYR A 1 136 ? 15.965 145.333 15.453 1.00 22.09 136 TYR A CA 1
ATOM 1078 C C . TYR A 1 136 ? 15.958 143.821 15.197 1.00 21.35 136 TYR A C 1
ATOM 1079 O O . TYR A 1 136 ? 15.246 143.320 14.321 1.00 19.80 136 TYR A O 1
ATOM 1088 N N . CYS A 1 137 ? 16.787 143.109 15.955 1.00 15.81 137 CYS A N 1
ATOM 1089 C CA . CYS A 1 137 ? 16.905 141.639 15.867 1.00 19.39 137 CYS A CA 1
ATOM 1090 C C . CYS A 1 137 ? 17.118 141.145 17.296 1.00 21.84 137 CYS A C 1
ATOM 1091 O O . CYS A 1 137 ? 17.974 141.690 18.014 1.00 22.09 137 CYS A O 1
ATOM 1094 N N . PRO A 1 138 ? 16.427 140.055 17.703 1.00 21.56 138 PRO A N 1
ATOM 1095 C CA . PRO A 1 138 ? 15.465 139.216 16.964 1.00 21.89 138 PRO A CA 1
ATOM 1096 C C . PRO A 1 138 ? 14.129 139.899 16.703 1.00 22.20 138 PRO A C 1
ATOM 1097 O O . PRO A 1 138 ? 13.294 140.029 17.602 1.00 21.21 138 PRO A O 1
ATOM 1101 N N . HIS A 1 139 ? 13.913 140.284 15.451 1.00 21.75 139 HIS A N 1
ATOM 1102 C CA . HIS A 1 139 ? 12.717 141.030 15.093 1.00 24.32 139 HIS A CA 1
ATOM 1103 C C . HIS A 1 139 ? 11.377 140.514 15.615 1.00 23.49 139 HIS A C 1
ATOM 1104 O O . HIS A 1 139 ? 10.656 141.263 16.262 1.00 22.34 139 HIS A O 1
ATOM 1111 N N . ARG A 1 140 ? 11.045 139.250 15.369 1.00 22.88 140 ARG A N 1
ATOM 1112 C CA . ARG A 1 140 ? 9.762 138.750 15.834 1.00 25.10 140 ARG A CA 1
ATOM 1113 C C . ARG A 1 140 ? 9.661 138.723 17.348 1.00 25.62 140 ARG A C 1
ATOM 1114 O O . ARG A 1 140 ? 8.636 139.092 17.919 1.00 26.87 140 ARG A O 1
ATOM 1122 N N . MET A 1 141 ? 10.728 138.293 18.001 1.00 26.95 141 MET A N 1
ATOM 1123 C CA . MET A 1 141 ? 10.726 138.229 19.450 1.00 26.33 141 MET A CA 1
ATOM 1124 C C . MET A 1 141 ? 10.534 139.616 20.058 1.00 28.21 141 MET A C 1
ATOM 1125 O O . MET A 1 141 ? 9.878 139.765 21.093 1.00 27.54 141 MET A O 1
ATOM 1130 N N . LEU A 1 142 ? 11.103 140.633 19.419 1.00 25.18 142 LEU A N 1
ATOM 1131 C CA . LEU A 1 142 ? 10.970 141.985 19.929 1.00 27.42 142 LEU A CA 1
ATOM 1132 C C . LEU A 1 142 ? 9.566 142.495 19.659 1.00 27.67 142 LEU A C 1
ATOM 1133 O O . LEU A 1 142 ? 8.929 143.066 20.537 1.00 28.80 142 LEU A O 1
ATOM 1138 N N . ALA A 1 143 ? 9.086 142.268 18.443 1.00 28.15 143 ALA A N 1
ATOM 1139 C CA . ALA A 1 143 ? 7.760 142.718 18.049 1.00 29.17 143 ALA A CA 1
ATOM 1140 C C . ALA A 1 143 ? 6.648 142.110 18.894 1.00 31.41 143 ALA A C 1
ATOM 1141 O O . ALA A 1 143 ? 5.682 142.792 19.240 1.00 32.11 143 ALA A O 1
ATOM 1143 N N . GLU A 1 144 ? 6.782 140.837 19.250 1.00 29.81 144 GLU A N 1
ATOM 1144 C CA . GLU A 1 144 ? 5.731 140.195 20.028 1.00 28.85 144 GLU A CA 1
ATOM 1145 C C . GLU A 1 144 ? 6.015 140.176 21.525 1.00 30.26 144 GLU A C 1
ATOM 1146 O O . GLU A 1 144 ? 5.239 139.620 22.294 1.00 30.44 144 GLU A O 1
ATOM 1152 N N . GLY A 1 145 ? 7.116 140.800 21.935 1.00 27.93 145 GLY A N 1
ATOM 1153 C CA . GLY A 1 145 ? 7.463 140.840 23.347 1.00 28.98 145 GLY A CA 1
ATOM 1154 C C . GLY A 1 145 ? 7.688 139.465 23.952 1.00 30.65 145 GLY A C 1
ATOM 1155 O O . GLY A 1 145 ? 7.169 139.166 25.025 1.00 33.09 145 GLY A O 1
ATOM 1156 N N . ARG A 1 146 ? 8.487 138.636 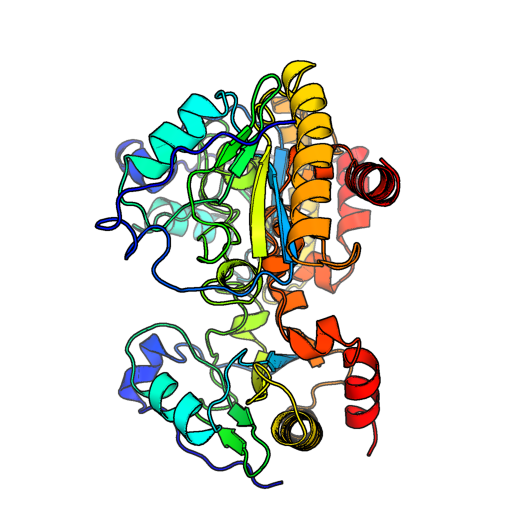23.284 1.00 28.16 146 ARG A N 1
ATOM 1157 C CA . ARG A 1 146 ? 8.757 137.274 23.750 1.00 27.28 146 ARG A CA 1
ATOM 1158 C C . ARG A 1 146 ? 10.103 137.095 24.445 1.00 26.76 146 ARG A C 1
ATOM 1159 O O . ARG A 1 146 ? 10.375 136.027 24.991 1.00 28.34 146 ARG A O 1
ATOM 1167 N N . TRP A 1 147 ? 10.950 138.118 24.432 1.00 27.89 147 TRP A N 1
ATOM 1168 C CA . TRP A 1 147 ? 12.270 137.980 25.047 1.00 25.92 147 TRP A CA 1
ATOM 1169 C C . TRP A 1 147 ? 12.259 137.575 26.520 1.00 28.39 147 TRP A C 1
ATOM 1170 O O . TRP A 1 147 ? 12.972 136.652 26.928 1.00 29.08 147 TRP A O 1
ATOM 1181 N N . GLY A 1 148 ? 11.462 138.266 27.320 1.00 27.31 148 GLY A N 1
ATOM 1182 C CA . GLY A 1 148 ? 11.394 137.928 28.729 1.00 30.30 148 GLY A CA 1
ATOM 1183 C C . GLY A 1 148 ? 11.028 136.468 28.960 1.00 28.70 148 GLY A C 1
ATOM 1184 O O . GLY A 1 148 ? 11.662 135.786 29.753 1.00 29.88 148 GLY A O 1
ATOM 1185 N N . ALA A 1 149 ? 10.002 135.983 28.267 1.00 30.80 149 ALA A N 1
ATOM 1186 C CA . ALA A 1 149 ? 9.569 134.598 28.421 1.00 29.65 149 ALA A CA 1
ATOM 1187 C C . ALA A 1 149 ? 10.646 133.607 27.966 1.00 30.66 149 ALA A C 1
ATOM 1188 O O . ALA A 1 149 ? 10.803 132.533 28.549 1.00 27.86 149 ALA A O 1
ATOM 1190 N N . PHE A 1 150 ? 11.372 133.967 26.911 1.00 30.09 150 PHE A N 1
ATOM 1191 C CA . PHE A 1 150 ? 12.440 133.128 26.374 1.00 28.76 150 PHE A CA 1
ATOM 1192 C C . PHE A 1 150 ? 13.509 132.952 27.434 1.00 27.08 150 PHE A C 1
ATOM 1193 O O . PHE A 1 150 ? 13.963 131.842 27.683 1.00 29.80 150 PHE A O 1
ATOM 1201 N N . ILE A 1 151 ? 13.918 134.060 28.044 1.00 26.66 151 ILE A N 1
ATOM 1202 C CA . ILE A 1 151 ? 14.943 134.021 29.082 1.00 27.27 151 ILE A CA 1
ATOM 1203 C C . ILE A 1 151 ? 14.504 133.136 30.258 1.00 31.65 151 ILE A C 1
ATOM 1204 O O . ILE A 1 151 ? 15.321 132.426 30.844 1.00 30.06 151 ILE A O 1
ATOM 1209 N N . GLN A 1 152 ? 13.218 133.167 30.602 1.00 34.57 152 GLN A N 1
ATOM 1210 C CA . GLN A 1 152 ? 12.735 132.350 31.713 1.00 37.48 152 GLN A CA 1
ATOM 1211 C C . GLN A 1 152 ? 12.723 130.869 31.354 1.00 37.44 152 GLN A C 1
ATOM 1212 O O . GLN A 1 152 ? 12.935 130.008 32.210 1.00 39.22 152 GLN A O 1
ATOM 1218 N N . LYS A 1 153 ? 12.486 130.572 30.084 1.00 36.00 153 LYS A N 1
ATOM 1219 C CA . LYS A 1 153 ? 12.491 129.193 29.628 1.00 34.77 153 LYS A CA 1
ATOM 1220 C C . LYS A 1 153 ? 13.926 128.676 29.710 1.00 34.16 153 LYS A C 1
ATOM 1221 O O . LYS A 1 153 ? 14.171 127.550 30.140 1.00 32.40 153 LYS A O 1
ATOM 1227 N N . VAL A 1 154 ? 14.871 129.512 29.293 1.00 31.70 154 VAL A N 1
ATOM 1228 C CA . VAL A 1 154 ? 16.284 129.158 29.316 1.00 32.32 154 VAL A CA 1
ATOM 1229 C C . VAL A 1 154 ? 16.755 128.961 30.755 1.00 35.85 154 VAL A C 1
ATOM 1230 O O . VAL A 1 154 ? 17.456 128.000 31.067 1.00 35.98 154 VAL A O 1
ATOM 1234 N N . LYS A 1 155 ? 16.358 129.876 31.630 1.00 37.86 155 LYS A N 1
ATOM 1235 C CA . LYS A 1 155 ? 16.758 129.820 33.031 1.00 43.58 155 LYS A CA 1
ATOM 1236 C C . LYS A 1 155 ? 16.288 128.538 33.725 1.00 45.76 155 LYS A C 1
ATOM 1237 O O . LYS A 1 155 ? 16.886 128.104 34.709 1.00 46.27 155 LYS A O 1
ATOM 1243 N N . SER A 1 156 ? 15.225 127.932 33.201 1.00 49.57 156 SER A N 1
ATOM 1244 C CA . SER A 1 156 ? 14.683 126.700 33.769 1.00 52.79 156 SER A CA 1
ATOM 1245 C C . SER A 1 156 ? 14.402 125.653 32.685 1.00 55.21 156 SER A C 1
ATOM 1246 O O . SER A 1 156 ? 15.231 125.418 31.808 1.00 58.69 156 SER A O 1
ATOM 1249 N N . GLY A 1 157 ? 13.233 125.024 32.747 1.00 57.05 157 GLY A N 1
ATOM 1250 C CA . GLY A 1 157 ? 12.886 124.020 31.756 1.00 57.51 157 GLY A CA 1
ATOM 1251 C C . GLY A 1 157 ? 11.389 123.866 31.585 1.00 59.09 157 GLY A C 1
ATOM 1252 O O . GLY A 1 157 ? 10.717 124.764 31.075 1.00 60.77 157 GLY A O 1
ATOM 1253 N N . MET B 1 1 ? 46.925 166.900 31.465 1.00 31.21 1 MET B N 1
ATOM 1254 C CA . MET B 1 1 ? 48.081 166.195 30.843 1.00 35.07 1 MET B CA 1
ATOM 1255 C C . MET B 1 1 ? 48.197 166.702 29.410 1.00 34.81 1 MET B C 1
ATOM 1256 O O . MET B 1 1 ? 47.188 166.921 28.737 1.00 32.84 1 MET B O 1
ATOM 1261 N N . GLU B 1 2 ? 49.426 166.886 28.953 1.00 34.41 2 GLU B N 1
ATOM 1262 C CA . GLU B 1 2 ? 49.678 167.379 27.612 1.00 35.96 2 GLU B CA 1
ATOM 1263 C C . GLU B 1 2 ? 49.261 166.357 26.566 1.00 34.63 2 GLU B C 1
ATOM 1264 O O . GLU B 1 2 ? 49.537 165.165 26.700 1.00 36.40 2 GLU B O 1
ATOM 1270 N N . ILE B 1 3 ? 48.579 166.824 25.528 1.00 31.31 3 ILE B N 1
ATOM 1271 C CA . ILE B 1 3 ? 48.166 165.939 24.449 1.00 28.81 3 ILE B CA 1
ATOM 1272 C C . ILE B 1 3 ? 49.245 166.005 23.373 1.00 30.56 3 ILE B C 1
ATOM 1273 O O . ILE B 1 3 ? 49.404 167.028 22.711 1.00 32.61 3 ILE B O 1
ATOM 1278 N N . ARG B 1 4 ? 49.987 164.912 23.220 1.00 27.93 4 ARG B N 1
ATOM 1279 C CA . ARG B 1 4 ? 51.076 164.805 22.247 1.00 31.17 4 ARG B CA 1
ATOM 1280 C C . ARG B 1 4 ? 50.556 164.786 20.817 1.00 31.20 4 ARG B C 1
ATOM 1281 O O . ARG B 1 4 ? 49.502 164.216 20.543 1.00 28.78 4 ARG B O 1
ATOM 1289 N N . LYS B 1 5 ? 51.319 165.386 19.910 1.00 30.45 5 LYS B N 1
ATOM 1290 C CA . LYS B 1 5 ? 50.969 165.445 18.495 1.00 32.98 5 LYS B CA 1
ATOM 1291 C C . LYS B 1 5 ? 51.664 164.335 17.702 1.00 32.50 5 LYS B C 1
ATOM 1292 O O . LYS B 1 5 ? 52.879 164.170 17.785 1.00 32.11 5 LYS B O 1
ATOM 1298 N N . LYS B 1 6 ? 50.894 163.581 16.930 1.00 32.73 6 LYS B N 1
ATOM 1299 C CA . LYS B 1 6 ? 51.437 162.511 16.086 1.00 31.05 6 LYS B CA 1
ATOM 1300 C C . LYS B 1 6 ? 50.422 162.390 14.967 1.00 29.60 6 LYS B C 1
ATOM 1301 O O . LYS B 1 6 ? 49.748 161.363 14.816 1.00 28.51 6 LYS B O 1
ATOM 1307 N N . LEU B 1 7 ? 50.325 163.461 14.188 1.00 27.96 7 LEU B N 1
ATOM 1308 C CA . LEU B 1 7 ? 49.355 163.569 13.103 1.00 27.70 7 LEU B CA 1
ATOM 1309 C C . LEU B 1 7 ? 49.652 162.802 11.831 1.00 27.78 7 LEU B C 1
ATOM 1310 O O . LEU B 1 7 ? 50.806 162.622 11.445 1.00 25.58 7 LEU B O 1
ATOM 1315 N N . VAL B 1 8 ? 48.580 162.371 11.176 1.00 26.85 8 VAL B N 1
ATOM 1316 C CA . VAL B 1 8 ? 48.677 161.651 9.916 1.00 29.60 8 VAL B CA 1
ATOM 1317 C C . VAL B 1 8 ? 49.155 162.656 8.876 1.00 32.08 8 VAL B C 1
ATOM 1318 O O . VAL B 1 8 ? 48.860 163.849 8.982 1.00 32.32 8 VAL B O 1
ATOM 1322 N N . VAL B 1 9 ? 49.894 162.180 7.878 1.00 33.43 9 VAL B N 1
ATOM 1323 C CA . VAL B 1 9 ? 50.405 163.061 6.834 1.00 32.76 9 VAL B CA 1
ATOM 1324 C C . VAL B 1 9 ? 49.277 163.558 5.950 1.00 33.10 9 VAL B C 1
ATOM 1325 O O . VAL B 1 9 ? 48.314 162.833 5.686 1.00 31.91 9 VAL B O 1
ATOM 1329 N N . PRO B 1 10 ? 49.372 164.818 5.496 1.00 31.56 10 PRO B N 1
ATOM 1330 C CA . PRO B 1 10 ? 48.358 165.431 4.637 1.00 30.17 10 PRO B CA 1
ATOM 1331 C C . PRO B 1 10 ? 48.008 164.617 3.390 1.00 29.26 10 PRO B C 1
ATOM 1332 O O . PRO B 1 10 ? 46.866 164.637 2.940 1.00 29.84 10 PRO B O 1
ATOM 1336 N N . SER B 1 11 ? 48.984 163.909 2.833 1.00 30.91 11 SER B N 1
ATOM 1337 C CA . SER B 1 11 ? 48.729 163.109 1.642 1.00 31.87 11 SER B CA 1
ATOM 1338 C C . SER B 1 11 ? 47.730 161.982 1.911 1.00 32.94 11 SER B C 1
ATOM 1339 O O . SER B 1 11 ? 47.208 161.382 0.975 1.00 33.69 11 SER B O 1
ATOM 1342 N N . LYS B 1 12 ? 47.462 161.692 3.183 1.00 33.07 12 LYS B N 1
ATOM 1343 C CA . LYS B 1 12 ? 46.497 160.645 3.519 1.00 31.72 12 LYS B CA 1
ATOM 1344 C C . LYS B 1 12 ? 45.157 161.195 4.019 1.00 31.60 12 LYS B C 1
ATOM 1345 O O . LYS B 1 12 ? 44.296 160.427 4.460 1.00 29.13 12 LYS B O 1
ATOM 1351 N N . TYR B 1 13 ? 44.985 162.515 3.967 1.00 30.11 13 TYR B N 1
ATOM 1352 C CA . TYR B 1 13 ? 43.734 163.134 4.406 1.00 29.85 13 TYR B CA 1
ATOM 1353 C C . TYR B 1 13 ? 42.529 162.569 3.672 1.00 30.62 13 TYR B C 1
ATOM 1354 O O . TYR B 1 13 ? 41.464 162.379 4.261 1.00 26.34 13 TYR B O 1
ATOM 1363 N N . GLY B 1 14 ? 42.690 162.329 2.375 1.00 30.17 14 GLY B N 1
ATOM 1364 C CA . GLY B 1 14 ? 41.583 161.814 1.592 1.00 28.96 14 GLY B CA 1
ATOM 1365 C C . GLY B 1 14 ? 41.037 160.514 2.133 1.00 29.10 14 GLY B C 1
ATOM 1366 O O . GLY B 1 14 ? 39.856 160.210 1.958 1.00 31.45 14 GLY B O 1
ATOM 1367 N N . THR B 1 15 ? 41.906 159.750 2.791 1.00 28.82 15 THR B N 1
ATOM 1368 C CA . THR B 1 15 ? 41.548 158.456 3.367 1.00 29.55 15 THR B CA 1
ATOM 1369 C C . THR B 1 15 ? 41.154 158.530 4.845 1.00 29.04 15 THR B C 1
ATOM 1370 O O . THR B 1 15 ? 40.179 157.903 5.271 1.00 28.18 15 THR B O 1
ATOM 1374 N N . LYS B 1 16 ? 41.899 159.307 5.624 1.00 26.23 16 LYS B N 1
ATOM 1375 C CA . LYS B 1 16 ? 41.660 159.385 7.069 1.00 25.28 16 LYS B CA 1
ATOM 1376 C C . LYS B 1 16 ? 40.827 160.535 7.612 1.00 26.40 16 LYS B C 1
ATOM 1377 O O . LYS B 1 16 ? 40.232 160.406 8.677 1.00 24.68 16 LYS B O 1
ATOM 1383 N N . CYS B 1 17 ? 40.787 161.655 6.896 1.00 24.47 17 CYS B N 1
ATOM 1384 C CA . CYS B 1 17 ? 40.044 162.824 7.358 1.00 22.58 17 CYS B CA 1
ATOM 1385 C C . CYS B 1 17 ? 39.837 163.787 6.191 1.00 23.68 17 CYS B C 1
ATOM 1386 O O . CYS B 1 17 ? 40.388 164.882 6.172 1.00 23.78 17 CYS B O 1
ATOM 1389 N N . PRO B 1 18 ? 39.023 163.392 5.202 1.00 25.50 18 PRO B N 1
ATOM 1390 C CA . PRO B 1 18 ? 38.763 164.232 4.021 1.00 23.42 18 PRO B CA 1
ATOM 1391 C C . PRO B 1 18 ? 38.007 165.551 4.187 1.00 24.48 18 PRO B C 1
ATOM 1392 O O . PRO B 1 18 ? 38.177 166.465 3.378 1.00 23.65 18 PRO B O 1
ATOM 1396 N N . TYR B 1 19 ? 37.181 165.654 5.226 1.00 24.07 19 TYR B N 1
ATOM 1397 C CA . TYR B 1 19 ? 36.383 166.854 5.437 1.00 22.81 19 TYR B CA 1
ATOM 1398 C C . TYR B 1 19 ? 36.867 167.758 6.555 1.00 25.61 19 TYR B C 1
ATOM 1399 O O . TYR B 1 19 ? 37.479 167.287 7.514 1.00 24.58 19 TYR B O 1
ATOM 1408 N N . THR B 1 20 ? 36.593 169.058 6.436 1.00 22.64 20 THR B N 1
ATOM 1409 C CA . THR B 1 20 ? 36.929 169.959 7.521 1.00 23.32 20 THR B CA 1
ATOM 1410 C C . THR B 1 20 ? 35.759 169.727 8.464 1.00 22.80 20 THR B C 1
ATOM 1411 O O . THR B 1 20 ? 34.747 169.127 8.077 1.00 25.36 20 THR B O 1
ATOM 1415 N N . MET B 1 21 ? 35.884 170.191 9.700 1.00 20.60 21 MET B N 1
ATOM 1416 C CA . MET B 1 21 ? 34.818 169.998 10.680 1.00 22.43 21 MET B CA 1
ATOM 1417 C C . MET B 1 21 ? 34.738 171.139 11.690 1.00 24.87 21 MET B C 1
ATOM 1418 O O . MET B 1 21 ? 35.743 171.757 12.023 1.00 21.42 21 MET B O 1
ATOM 1423 N N . LYS B 1 22 ? 33.535 171.427 12.161 1.00 23.97 22 LYS B N 1
ATOM 1424 C CA . LYS B 1 22 ? 33.359 172.436 13.193 1.00 25.87 22 LYS B CA 1
ATOM 1425 C C . LYS B 1 22 ? 32.872 171.586 14.363 1.00 25.94 22 LYS B C 1
ATOM 1426 O O . LYS B 1 22 ? 31.685 171.284 14.472 1.00 24.39 22 LYS B O 1
ATOM 1432 N N . PRO B 1 23 ? 33.794 171.178 15.249 1.00 23.86 23 PRO B N 1
ATOM 1433 C CA . PRO B 1 23 ? 33.452 170.346 16.406 1.00 23.06 23 PRO B CA 1
ATOM 1434 C C . PRO B 1 23 ? 32.246 170.853 17.170 1.00 23.98 23 PRO B C 1
ATOM 1435 O O . PRO B 1 23 ? 32.224 171.998 17.608 1.00 24.17 23 PRO B O 1
ATOM 1439 N N . LYS B 1 24 ? 31.255 169.985 17.333 1.00 20.36 24 LYS B N 1
ATOM 1440 C CA . LYS B 1 24 ? 30.042 170.317 18.058 1.00 20.34 24 LYS B CA 1
ATOM 1441 C C . LYS B 1 24 ? 29.797 169.296 19.179 1.00 18.39 24 LYS B C 1
ATOM 1442 O O . LYS B 1 24 ? 29.082 169.574 20.146 1.00 24.02 24 LYS B O 1
ATOM 1448 N N . TYR B 1 25 ? 30.418 168.125 19.046 1.00 21.33 25 TYR B N 1
ATOM 1449 C CA . TYR B 1 25 ? 30.288 167.032 20.011 1.00 19.78 25 TYR B CA 1
ATOM 1450 C C . TYR B 1 25 ? 31.633 166.335 20.224 1.00 19.04 25 TYR B C 1
ATOM 1451 O O . TYR B 1 25 ? 32.555 166.499 19.435 1.00 21.08 25 TYR B O 1
ATOM 1460 N N . ILE B 1 26 ? 31.731 165.549 21.292 1.00 19.03 26 ILE B N 1
ATOM 1461 C CA . ILE B 1 26 ? 32.923 164.761 21.575 1.00 16.96 26 ILE B CA 1
ATOM 1462 C C . ILE B 1 26 ? 32.365 163.346 21.767 1.00 19.72 26 ILE B C 1
ATOM 1463 O O . ILE B 1 26 ? 31.393 163.145 22.507 1.00 20.83 26 ILE B O 1
ATOM 1468 N N . THR B 1 27 ? 32.954 162.367 21.088 1.00 18.52 27 THR B N 1
ATOM 1469 C CA . THR B 1 27 ? 32.476 160.984 21.189 1.00 17.36 27 THR B CA 1
ATOM 1470 C C . THR B 1 27 ? 33.530 160.148 21.862 1.00 17.30 27 THR B C 1
ATOM 1471 O O . THR B 1 27 ? 34.687 160.157 21.454 1.00 22.54 27 THR B O 1
ATOM 1475 N N . VAL B 1 28 ? 33.124 159.440 22.90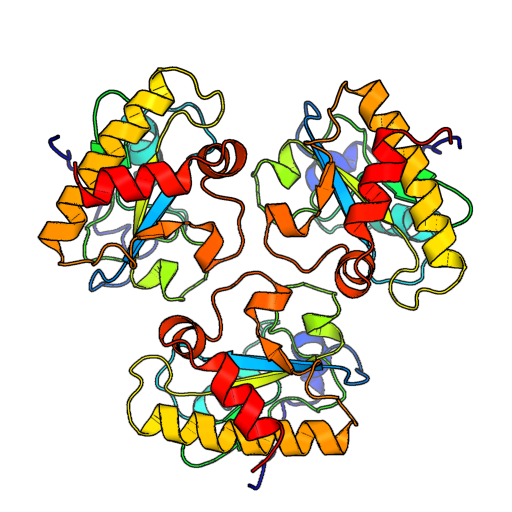6 1.00 20.16 28 VAL B N 1
ATOM 1476 C CA . VAL B 1 28 ? 34.028 158.599 23.675 1.00 18.24 28 VAL B CA 1
ATOM 1477 C C . VAL B 1 28 ? 33.886 157.146 23.261 1.00 20.26 28 VAL B C 1
ATOM 1478 O O . VAL B 1 28 ? 32.774 156.633 23.135 1.00 19.40 28 VAL B O 1
ATOM 1482 N N . HIS B 1 29 ? 35.024 156.501 23.034 1.00 21.28 29 HIS B N 1
ATOM 1483 C CA . HIS B 1 29 ? 35.077 155.114 22.607 1.00 20.46 29 HIS B CA 1
ATOM 1484 C C . HIS B 1 29 ? 36.009 154.318 23.517 1.00 22.78 29 HIS B C 1
ATOM 1485 O O . HIS B 1 29 ? 36.775 154.883 24.305 1.00 23.64 29 HIS B O 1
ATOM 1492 N N . ASN B 1 30 ? 35.930 152.996 23.393 1.00 21.24 30 ASN B N 1
ATOM 1493 C CA . ASN B 1 30 ? 36.834 152.091 24.097 1.00 20.82 30 ASN B CA 1
ATOM 1494 C C . ASN B 1 30 ? 37.492 151.380 22.911 1.00 20.94 30 ASN B C 1
ATOM 1495 O O . ASN B 1 30 ? 36.815 151.043 21.940 1.00 21.90 30 ASN B O 1
ATOM 1500 N N . THR B 1 31 ? 38.793 151.156 22.967 1.00 21.06 31 THR B N 1
ATOM 1501 C CA . THR B 1 31 ? 39.477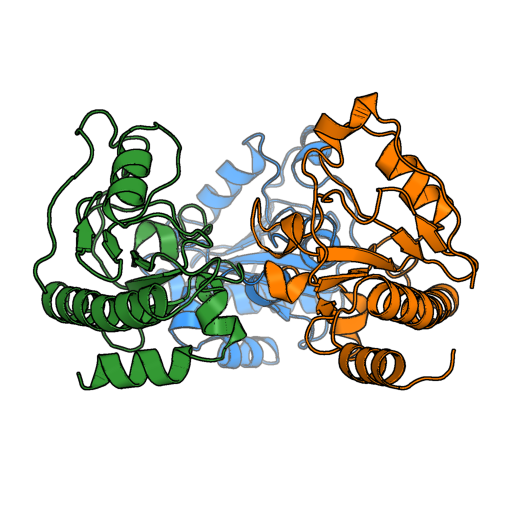 150.516 21.848 1.00 20.94 31 THR B CA 1
ATOM 1502 C C . THR B 1 31 ? 39.201 149.023 21.649 1.00 20.69 31 THR B C 1
ATOM 1503 O O . THR B 1 31 ? 39.412 148.497 20.552 1.00 21.78 31 THR B O 1
ATOM 1507 N N . TYR B 1 32 ? 38.733 148.358 22.699 1.00 19.97 32 TYR B N 1
ATOM 1508 C CA . TYR B 1 32 ? 38.530 146.912 22.692 1.00 23.17 32 TYR B CA 1
ATOM 1509 C C . TYR B 1 32 ? 39.846 146.271 22.253 1.00 25.21 32 TYR B C 1
ATOM 1510 O O . TYR B 1 32 ? 39.891 145.358 21.422 1.00 25.72 32 TYR B O 1
ATOM 1519 N N . ASN B 1 33 ? 40.929 146.771 22.826 1.00 26.05 33 ASN B N 1
ATOM 1520 C CA . ASN B 1 33 ? 42.251 146.276 22.515 1.00 27.17 33 ASN B CA 1
ATOM 1521 C C . ASN B 1 33 ? 43.116 146.559 23.745 1.00 27.68 33 ASN B C 1
ATOM 1522 O O . ASN B 1 33 ? 42.690 147.281 24.646 1.00 23.26 33 ASN B O 1
ATOM 1527 N N . ASP B 1 34 ? 44.306 145.969 23.801 1.00 28.55 34 ASP B N 1
ATOM 1528 C CA . ASP B 1 34 ? 45.199 146.170 24.941 1.00 29.86 34 ASP B CA 1
ATOM 1529 C C . ASP B 1 34 ? 46.526 146.745 24.473 1.00 29.83 34 ASP B C 1
ATOM 1530 O O . ASP B 1 34 ? 47.591 146.297 24.903 1.00 32.42 34 ASP B O 1
ATOM 1535 N N . ALA B 1 35 ? 46.460 147.738 23.590 1.00 30.56 35 ALA B N 1
ATOM 1536 C CA . ALA B 1 35 ? 47.658 148.373 23.048 1.00 28.77 35 ALA B CA 1
ATOM 1537 C C . ALA B 1 35 ? 47.783 149.803 23.553 1.00 29.62 35 ALA B C 1
ATOM 1538 O O . ALA B 1 35 ? 46.777 150.467 23.779 1.00 28.76 35 ALA B O 1
ATOM 1540 N N . PRO B 1 36 ? 49.023 150.295 23.735 1.00 28.84 36 PRO B N 1
ATOM 1541 C CA . PRO B 1 36 ? 49.284 151.664 24.211 1.00 29.49 36 PRO B CA 1
ATOM 1542 C C . PRO B 1 36 ? 48.766 152.670 23.188 1.00 28.80 36 PRO B C 1
ATOM 1543 O O . PRO B 1 36 ? 48.611 152.331 22.013 1.00 28.10 36 PRO B O 1
ATOM 1547 N N . ALA B 1 37 ? 48.514 153.901 23.627 1.00 26.97 37 ALA B N 1
ATOM 1548 C CA . ALA B 1 37 ? 48.019 154.948 22.735 1.00 25.96 37 ALA B CA 1
ATOM 1549 C C . ALA B 1 37 ? 48.945 155.170 21.547 1.00 25.21 37 ALA B C 1
ATOM 1550 O O . ALA B 1 37 ? 48.489 155.414 20.432 1.00 24.13 37 ALA B O 1
ATOM 1552 N N . GLU B 1 38 ? 50.248 155.090 21.784 1.00 25.67 38 GLU B N 1
ATOM 1553 C CA . GLU B 1 38 ? 51.217 155.285 20.710 1.00 29.83 38 GLU B CA 1
ATOM 1554 C C . GLU B 1 38 ? 51.020 154.252 19.598 1.00 28.89 38 GLU B C 1
ATOM 1555 O O . GLU B 1 38 ? 51.109 154.574 18.410 1.00 28.34 38 GLU B O 1
ATOM 1561 N N . ASN B 1 39 ? 50.757 153.010 19.989 1.00 29.34 39 ASN B N 1
ATOM 1562 C CA . ASN B 1 39 ? 50.529 151.937 19.028 1.00 30.14 39 ASN B CA 1
ATOM 1563 C C . ASN B 1 39 ? 49.215 152.165 18.288 1.00 28.78 39 ASN B C 1
ATOM 1564 O O . ASN B 1 39 ? 49.158 152.051 17.059 1.00 30.57 39 ASN B O 1
ATOM 1569 N N . GLU B 1 40 ? 48.159 152.478 19.033 1.00 26.65 40 GLU B N 1
ATOM 1570 C CA . GLU B 1 40 ? 46.848 152.723 18.428 1.00 25.82 40 GLU B CA 1
ATOM 1571 C C . GLU B 1 40 ? 46.953 153.813 17.377 1.00 25.90 40 GLU B C 1
ATOM 1572 O O . GLU B 1 40 ? 46.476 153.647 16.253 1.00 26.65 40 GLU B O 1
ATOM 1578 N N . VAL B 1 41 ? 47.574 154.934 17.739 1.00 26.35 41 VAL B N 1
ATOM 1579 C CA . VAL B 1 41 ? 47.716 156.046 16.795 1.00 25.71 41 VAL B CA 1
ATOM 1580 C C . VAL B 1 41 ? 48.632 155.712 15.612 1.00 27.17 41 VAL B C 1
ATOM 1581 O O . VAL B 1 41 ? 48.278 155.963 14.463 1.00 28.30 41 VAL B O 1
ATOM 1585 N N . ASN B 1 42 ? 49.805 155.155 15.893 1.00 29.27 42 ASN B N 1
ATOM 1586 C CA . ASN B 1 42 ? 50.739 154.809 14.833 1.00 32.78 42 ASN B CA 1
ATOM 1587 C C . ASN B 1 42 ? 50.091 153.906 13.798 1.00 32.41 42 ASN B C 1
ATOM 1588 O O . ASN B 1 42 ? 50.209 154.146 12.603 1.00 33.90 42 ASN B O 1
ATOM 1593 N N . TYR B 1 43 ? 49.410 152.860 14.251 1.00 29.20 43 TYR B N 1
ATOM 1594 C CA . TYR B 1 43 ? 48.746 151.968 13.321 1.00 29.74 43 TYR B CA 1
ATOM 1595 C C . TYR B 1 43 ? 47.669 152.724 12.532 1.00 30.76 43 TYR B C 1
ATOM 1596 O O . TYR B 1 43 ? 47.573 152.600 11.306 1.00 32.84 43 TYR B O 1
ATOM 1605 N N . MET B 1 44 ? 46.875 153.531 13.231 1.00 25.89 44 MET B N 1
ATOM 1606 C CA . MET B 1 44 ? 45.795 154.273 12.588 1.00 26.92 44 MET B CA 1
ATOM 1607 C C . MET B 1 44 ? 46.254 155.238 11.494 1.00 27.79 44 MET B C 1
ATOM 1608 O O . MET B 1 44 ? 45.618 155.330 10.444 1.00 26.33 44 MET B O 1
ATOM 1613 N N . ILE B 1 45 ? 47.357 155.944 11.717 1.00 24.40 45 ILE B N 1
ATOM 1614 C CA . ILE B 1 45 ? 47.826 156.895 10.713 1.00 27.69 45 ILE B CA 1
ATOM 1615 C C . ILE B 1 45 ? 48.656 156.264 9.597 1.00 28.93 45 ILE B C 1
ATOM 1616 O O . ILE B 1 45 ? 48.927 156.910 8.587 1.00 32.23 45 ILE B O 1
ATOM 1621 N N . THR B 1 46 ? 49.048 155.008 9.778 1.00 29.98 46 THR B N 1
ATOM 1622 C CA . THR B 1 46 ? 49.859 154.319 8.783 1.00 33.68 46 THR B CA 1
ATOM 1623 C C . THR B 1 46 ? 49.107 153.373 7.848 1.00 32.85 46 THR B C 1
ATOM 1624 O O . THR B 1 46 ? 49.421 153.306 6.656 1.00 34.49 46 THR B O 1
ATOM 1628 N N . ASN B 1 47 ? 48.121 152.638 8.359 1.00 32.12 47 ASN B N 1
ATOM 1629 C CA . ASN B 1 47 ? 47.388 151.714 7.492 1.00 31.11 47 ASN B CA 1
ATOM 1630 C C . ASN B 1 47 ? 46.585 152.460 6.430 1.00 31.89 47 ASN B C 1
ATOM 1631 O O . ASN B 1 47 ? 46.493 153.693 6.454 1.00 31.94 47 ASN B O 1
ATOM 1636 N N . ASN B 1 48 ? 46.017 151.712 5.489 1.00 31.34 48 ASN B N 1
ATOM 1637 C CA . ASN B 1 48 ? 45.258 152.311 4.394 1.00 33.11 48 ASN B CA 1
ATOM 1638 C C . ASN B 1 48 ? 43.740 152.173 4.493 1.00 31.54 48 ASN B C 1
ATOM 1639 O O . ASN B 1 48 ? 43.039 152.313 3.497 1.00 30.02 48 ASN B O 1
ATOM 1644 N N . ASN B 1 49 ? 43.225 151.912 5.687 1.00 31.59 49 ASN B N 1
ATOM 1645 C CA . ASN B 1 49 ? 41.782 151.771 5.842 1.00 32.08 49 ASN B CA 1
ATOM 1646 C C . ASN B 1 49 ? 41.128 153.117 6.123 1.00 32.28 49 ASN B C 1
ATOM 1647 O O . ASN B 1 49 ? 41.724 153.987 6.766 1.00 33.01 49 ASN B O 1
ATOM 1652 N N . GLU B 1 50 ? 39.905 153.293 5.634 1.00 27.94 50 GLU B N 1
ATOM 1653 C CA . GLU B 1 50 ? 39.168 154.528 5.874 1.00 30.04 50 GLU B CA 1
ATOM 1654 C C . GLU B 1 50 ? 38.564 154.448 7.275 1.00 27.21 50 GLU B C 1
ATOM 1655 O O . GLU B 1 50 ? 37.340 154.460 7.452 1.00 25.28 50 GLU B O 1
ATOM 1661 N N . VAL B 1 51 ? 39.447 154.371 8.264 1.00 25.72 51 VAL B N 1
ATOM 1662 C CA . VAL B 1 51 ? 39.062 154.244 9.670 1.00 23.85 51 VAL B CA 1
ATOM 1663 C C . VAL B 1 51 ? 40.011 155.103 10.483 1.00 24.15 51 VAL B C 1
ATOM 1664 O O . VAL B 1 51 ? 41.227 154.995 10.340 1.00 22.80 51 VAL B O 1
ATOM 1668 N N . SER B 1 52 ? 39.475 155.957 11.339 1.00 23.50 52 SER B N 1
ATOM 1669 C CA . SER B 1 52 ? 40.357 156.791 12.139 1.00 24.50 52 SER B CA 1
ATOM 1670 C C . SER B 1 52 ? 39.671 157.315 13.385 1.00 22.80 52 SER B C 1
ATOM 1671 O O . SER B 1 52 ? 38.504 157.023 13.622 1.00 22.73 52 SER B O 1
ATOM 1674 N N . PHE B 1 53 ? 40.411 158.086 14.177 1.00 21.79 53 PHE B N 1
ATOM 1675 C CA . PHE B 1 53 ? 39.892 158.686 15.404 1.00 20.06 53 PHE B CA 1
ATOM 1676 C C . PHE B 1 53 ? 40.825 159.839 15.721 1.00 21.17 53 PHE B C 1
ATOM 1677 O O . PHE B 1 53 ? 41.954 159.861 15.245 1.00 21.92 53 PHE B O 1
ATOM 1685 N N . HIS B 1 54 ? 40.379 160.797 16.521 1.00 19.55 54 HIS B N 1
ATOM 1686 C CA . HIS B 1 54 ? 41.232 161.944 16.795 1.00 20.38 54 HIS B CA 1
ATOM 1687 C C . HIS B 1 54 ? 42.328 161.776 17.830 1.00 22.15 54 HIS B C 1
ATOM 1688 O O . HIS B 1 54 ? 43.450 162.213 17.611 1.00 21.69 54 HIS B O 1
ATOM 1695 N N . VAL B 1 55 ? 42.025 161.165 18.964 1.00 20.32 55 VAL B N 1
ATOM 1696 C CA . VAL B 1 55 ? 43.052 161.029 19.982 1.00 19.72 55 VAL B CA 1
ATOM 1697 C C . VAL B 1 55 ? 42.861 159.720 20.738 1.00 21.31 55 VAL B C 1
ATOM 1698 O O . VAL B 1 55 ? 41.736 159.285 20.954 1.00 21.77 55 VAL B O 1
ATOM 1702 N N . ALA B 1 56 ? 43.970 159.088 21.099 1.00 21.74 56 ALA B N 1
ATOM 1703 C CA . ALA B 1 56 ? 43.952 157.851 21.856 1.00 22.62 56 ALA B CA 1
ATOM 1704 C C . ALA B 1 56 ? 44.563 158.202 23.215 1.00 24.99 56 ALA B C 1
ATOM 1705 O O . ALA B 1 56 ? 45.542 158.957 23.297 1.00 26.01 56 ALA B O 1
ATOM 1707 N N . VAL B 1 57 ? 43.960 157.691 24.278 1.00 22.56 57 VAL B N 1
ATOM 1708 C CA . VAL B 1 57 ? 44.429 157.965 25.630 1.00 24.67 57 VAL B CA 1
ATOM 1709 C C . VAL B 1 57 ? 44.676 156.688 26.411 1.00 25.45 57 VAL B C 1
ATOM 1710 O O . VAL B 1 57 ? 43.776 155.852 26.532 1.00 24.97 57 VAL B O 1
ATOM 1714 N N . ASP B 1 58 ? 45.892 156.512 26.925 1.00 24.73 58 ASP B N 1
ATOM 1715 C CA . ASP B 1 58 ? 46.151 155.331 27.735 1.00 23.51 58 ASP B CA 1
ATOM 1716 C C . ASP B 1 58 ? 46.443 155.751 29.177 1.00 26.16 58 ASP B C 1
ATOM 1717 O O . ASP B 1 58 ? 46.065 156.849 29.592 1.00 26.15 58 ASP B O 1
ATOM 1722 N N . ASP B 1 59 ? 47.077 154.881 29.946 1.00 24.40 59 ASP B N 1
ATOM 1723 C CA . ASP B 1 59 ? 47.353 155.195 31.337 1.00 27.78 59 ASP B CA 1
ATOM 1724 C C . ASP B 1 59 ? 48.491 156.198 31.541 1.00 28.39 59 ASP B C 1
ATOM 1725 O O . ASP B 1 59 ? 48.630 156.748 32.631 1.00 29.34 59 ASP B O 1
ATOM 1730 N N . LYS B 1 60 ? 49.284 156.445 30.499 1.00 28.11 60 LYS B N 1
ATOM 1731 C CA . LYS B 1 60 ? 50.432 157.354 30.593 1.00 29.99 60 LYS B CA 1
ATOM 1732 C C . LYS B 1 60 ? 50.370 158.600 29.713 1.00 30.57 60 LYS B C 1
ATOM 1733 O O . LYS B 1 60 ? 50.899 159.653 30.078 1.00 28.14 60 LYS B O 1
ATOM 1739 N N . GLN B 1 61 ? 49.748 158.494 28.548 1.00 29.13 61 GLN B N 1
ATOM 1740 C CA . GLN B 1 61 ? 49.678 159.652 27.677 1.00 29.11 61 GLN B CA 1
ATOM 1741 C C . GLN B 1 61 ? 48.464 159.745 26.779 1.00 27.76 61 GLN B C 1
ATOM 1742 O O . GLN B 1 61 ? 47.687 158.806 26.668 1.00 25.64 61 GLN B O 1
ATOM 1748 N N . ALA B 1 62 ? 48.300 160.912 26.164 1.00 26.10 62 ALA B N 1
ATOM 1749 C CA . ALA B 1 62 ? 47.200 161.167 25.234 1.00 24.43 62 ALA B CA 1
ATOM 1750 C C . ALA B 1 62 ? 47.898 161.594 23.951 1.00 24.45 62 ALA B C 1
ATOM 1751 O O . ALA B 1 62 ? 48.746 162.485 23.976 1.00 24.63 62 ALA B O 1
ATOM 1753 N N . ILE B 1 63 ? 47.541 160.960 22.839 1.00 23.84 63 ILE B N 1
ATOM 1754 C CA . ILE B 1 63 ? 48.173 161.237 21.554 1.00 23.00 63 ILE B CA 1
ATOM 1755 C C . ILE B 1 63 ? 47.161 161.514 20.447 1.00 24.43 63 ILE B C 1
ATOM 1756 O O . ILE B 1 63 ? 46.273 160.694 20.181 1.00 22.34 63 ILE B O 1
ATOM 1761 N N . GLN B 1 64 ? 47.308 162.672 19.803 1.00 20.79 64 GLN B N 1
ATOM 1762 C CA . GLN B 1 64 ? 46.408 163.108 18.725 1.00 22.94 64 GLN B CA 1
ATOM 1763 C C . GLN B 1 64 ? 46.928 162.690 17.351 1.00 22.66 64 GLN B C 1
ATOM 1764 O O . GLN B 1 64 ? 48.077 162.965 17.021 1.00 24.34 64 GLN B O 1
ATOM 1770 N N . GLY B 1 65 ? 46.083 162.024 16.561 1.00 24.25 65 GLY B N 1
ATOM 1771 C CA . GLY B 1 65 ? 46.476 161.572 15.232 1.00 23.31 65 GLY B CA 1
ATOM 1772 C C . GLY B 1 65 ? 45.742 162.257 14.086 1.00 23.90 65 GLY B C 1
ATOM 1773 O O . GLY B 1 65 ? 46.152 162.177 12.926 1.00 25.13 65 GLY B O 1
ATOM 1774 N N . ILE B 1 66 ? 44.652 162.936 14.405 1.00 22.44 66 ILE B N 1
ATOM 1775 C CA . ILE B 1 66 ? 43.870 163.650 13.408 1.00 21.95 66 ILE B CA 1
ATOM 1776 C C . ILE B 1 66 ? 43.611 165.086 13.891 1.00 22.59 66 ILE B C 1
ATOM 1777 O O . ILE B 1 66 ? 43.271 165.297 15.050 1.00 21.77 66 ILE B O 1
ATOM 1782 N N . PRO B 1 67 ? 43.794 166.095 13.017 1.00 21.79 67 PRO B N 1
ATOM 1783 C CA . PRO B 1 67 ? 43.544 167.494 13.414 1.00 20.09 67 PRO B CA 1
ATOM 1784 C C . PRO B 1 67 ? 42.112 167.587 13.968 1.00 23.57 67 PRO B C 1
ATOM 1785 O O . PRO B 1 67 ? 41.183 167.011 13.388 1.00 27.21 67 PRO B O 1
ATOM 1789 N N . TRP B 1 68 ? 41.926 168.313 15.071 1.00 24.61 68 TRP B N 1
ATOM 1790 C CA . TRP B 1 68 ? 40.606 168.432 15.709 1.00 22.79 68 TRP B CA 1
ATOM 1791 C C . TRP B 1 68 ? 39.517 168.947 14.793 1.00 22.65 68 TRP B C 1
ATOM 1792 O O . TRP B 1 68 ? 38.340 168.624 14.988 1.00 19.92 68 TRP B O 1
ATOM 1803 N N . GLU B 1 69 ? 39.900 169.762 13.811 1.00 20.78 69 GLU B N 1
ATOM 1804 C CA . GLU B 1 69 ? 38.914 170.332 12.908 1.00 22.84 69 GLU B CA 1
ATOM 1805 C C . GLU B 1 69 ? 38.802 169.667 11.540 1.00 22.16 69 GLU B C 1
ATOM 1806 O O . GLU B 1 69 ? 38.487 170.312 10.547 1.00 22.35 69 GLU B O 1
ATOM 1812 N N . ARG B 1 70 ? 39.068 168.366 11.507 1.00 22.52 70 ARG B N 1
ATOM 1813 C CA . ARG B 1 70 ? 38.904 167.561 10.305 1.00 21.88 70 ARG B CA 1
ATOM 1814 C C . ARG B 1 70 ? 38.125 166.366 10.871 1.00 23.04 70 ARG B C 1
ATOM 1815 O O . ARG B 1 70 ? 38.235 166.068 12.061 1.00 20.67 70 ARG B O 1
ATOM 1823 N N . ASN B 1 71 ? 37.324 165.705 10.045 1.00 23.22 71 ASN B N 1
ATOM 1824 C CA . ASN B 1 71 ? 36.520 164.587 10.522 1.00 22.12 71 ASN B CA 1
ATOM 1825 C C . ASN B 1 71 ? 37.327 163.305 10.639 1.00 23.23 71 ASN B C 1
ATOM 1826 O O . ASN B 1 71 ? 38.404 163.172 10.059 1.00 24.14 71 ASN B O 1
ATOM 1831 N N . ALA B 1 72 ? 36.796 162.358 11.404 1.00 21.50 72 ALA B N 1
ATOM 1832 C CA . ALA B 1 72 ? 37.432 161.062 11.555 1.00 22.12 72 ALA B CA 1
ATOM 1833 C C . ALA B 1 72 ? 36.348 160.061 11.238 1.00 20.08 72 ALA B C 1
ATOM 1834 O O . ALA B 1 72 ? 35.169 160.382 11.325 1.00 24.50 72 ALA B O 1
ATOM 1836 N N . TRP B 1 73 ? 36.734 158.850 10.856 1.00 21.50 73 TRP B N 1
ATOM 1837 C CA . TRP B 1 73 ? 35.755 157.805 10.518 1.00 19.01 73 TRP B CA 1
ATOM 1838 C C . TRP B 1 73 ? 35.741 156.826 11.671 1.00 20.28 73 TRP B C 1
ATOM 1839 O O . TRP B 1 73 ? 36.460 155.835 11.659 1.00 19.95 73 TRP B O 1
ATOM 1850 N N . ALA B 1 74 ? 34.904 157.087 12.661 1.00 20.36 74 ALA B N 1
ATOM 1851 C CA . ALA B 1 74 ? 34.887 156.228 13.832 1.00 23.81 74 ALA B CA 1
ATOM 1852 C C . ALA B 1 74 ? 33.526 155.984 14.442 1.00 21.42 74 ALA B C 1
ATOM 1853 O O . ALA B 1 74 ? 33.401 155.158 15.341 1.00 22.48 74 ALA B O 1
ATOM 1855 N N . CYS B 1 75 ? 32.513 156.701 13.979 1.00 20.41 75 CYS B N 1
ATOM 1856 C CA . CYS B 1 75 ? 31.195 156.567 14.577 1.00 20.83 75 CYS B CA 1
ATOM 1857 C C . CYS B 1 75 ? 30.208 155.667 13.854 1.00 24.32 75 CYS B C 1
ATOM 1858 O O . CYS B 1 75 ? 29.098 155.441 14.348 1.00 27.85 75 CYS B O 1
ATOM 1861 N N . GLY B 1 76 ? 30.600 155.196 12.676 1.00 24.96 76 GLY B N 1
ATOM 1862 C CA . GLY B 1 76 ? 29.760 154.304 11.906 1.00 25.35 76 GLY B CA 1
ATOM 1863 C C . GLY B 1 76 ? 28.451 154.874 11.413 1.00 23.56 76 GLY B C 1
ATOM 1864 O O . GLY B 1 76 ? 27.543 154.102 11.086 1.00 21.47 76 GLY B O 1
ATOM 1865 N N . ASP B 1 77 ? 28.321 156.199 11.352 1.00 22.10 77 ASP B N 1
ATOM 1866 C CA . ASP B 1 77 ? 27.066 156.787 10.876 1.00 21.44 77 ASP B CA 1
ATOM 1867 C C . ASP B 1 77 ? 27.187 157.508 9.536 1.00 20.36 77 ASP B C 1
ATOM 1868 O O . ASP B 1 77 ? 26.450 158.456 9.252 1.00 20.98 77 ASP B O 1
ATOM 1873 N N . GLY B 1 78 ? 28.103 157.019 8.707 1.00 25.27 78 GLY B N 1
ATOM 1874 C CA . GLY B 1 78 ? 28.302 157.593 7.384 1.00 24.03 78 GLY B CA 1
ATOM 1875 C C . GLY B 1 78 ? 28.619 159.068 7.469 1.00 25.59 78 GLY B C 1
ATOM 1876 O O . GLY B 1 78 ? 29.535 159.451 8.190 1.00 25.00 78 GLY B O 1
ATOM 1877 N N . ASN B 1 79 ? 27.883 159.895 6.732 1.00 25.07 79 ASN B N 1
ATOM 1878 C CA . ASN B 1 79 ? 28.120 161.328 6.779 1.00 25.38 79 ASN B CA 1
ATOM 1879 C C . ASN B 1 79 ? 27.176 161.981 7.783 1.00 23.71 79 ASN B C 1
ATOM 1880 O O . ASN B 1 79 ? 26.705 163.098 7.577 1.00 25.86 79 ASN B O 1
ATOM 1885 N N . GLY B 1 80 ? 26.908 161.274 8.878 1.00 24.58 80 GLY B N 1
ATOM 1886 C CA . GLY B 1 80 ? 26.032 161.804 9.912 1.00 22.08 80 GLY B CA 1
ATOM 1887 C C . GLY B 1 80 ? 26.763 162.683 10.923 1.00 23.25 80 GLY B C 1
ATOM 1888 O O . GLY B 1 80 ? 27.982 162.855 10.835 1.00 23.28 80 GLY B O 1
ATOM 1889 N N . PRO B 1 81 ? 26.052 163.228 11.918 1.00 21.88 81 PRO B N 1
ATOM 1890 C CA . PRO B 1 81 ? 26.665 164.095 12.928 1.00 23.79 81 PRO B CA 1
ATOM 1891 C C . PRO B 1 81 ? 27.810 163.502 13.735 1.00 24.06 81 PRO B C 1
ATOM 1892 O O . PRO B 1 81 ? 28.708 164.230 14.166 1.00 22.04 81 PRO B O 1
ATOM 1896 N N . GLY B 1 82 ? 27.802 162.187 13.938 1.00 21.60 82 GLY B N 1
ATOM 1897 C CA . GLY B 1 82 ? 28.893 161.582 14.685 1.00 20.16 82 GLY B CA 1
ATOM 1898 C C . GLY B 1 82 ? 30.214 161.745 13.936 1.00 22.76 82 GLY B C 1
ATOM 1899 O O . GLY B 1 82 ? 31.158 162.367 14.433 1.00 24.04 82 GLY B O 1
ATOM 1900 N N . ASN B 1 83 ? 30.289 161.182 12.734 1.00 20.01 83 ASN B N 1
ATOM 1901 C CA . ASN B 1 83 ? 31.502 161.273 11.933 1.00 18.90 83 ASN B CA 1
ATOM 1902 C C . ASN B 1 83 ? 31.803 162.684 11.432 1.00 20.07 83 ASN B C 1
ATOM 1903 O O . ASN B 1 83 ? 32.962 163.051 11.280 1.00 23.34 83 ASN B O 1
ATOM 1908 N N . ARG B 1 84 ? 30.779 163.486 11.177 1.00 20.89 84 ARG B N 1
ATOM 1909 C CA . ARG B 1 84 ? 31.033 164.810 10.628 1.00 22.22 84 ARG B CA 1
ATOM 1910 C C . ARG B 1 84 ? 31.047 165.975 11.608 1.00 23.74 84 ARG B C 1
ATOM 1911 O O . ARG B 1 84 ? 31.447 167.066 11.228 1.00 20.34 84 ARG B O 1
ATOM 1919 N N . GLU B 1 85 ? 30.614 165.771 12.854 1.00 23.45 85 GLU B N 1
ATOM 1920 C CA . GLU B 1 85 ? 30.605 166.870 13.821 1.00 20.41 85 GLU B CA 1
ATOM 1921 C C . GLU B 1 85 ? 31.229 166.567 15.179 1.00 21.28 85 GLU B C 1
ATOM 1922 O O . GLU B 1 85 ? 31.296 167.443 16.044 1.00 20.96 85 GLU B O 1
ATOM 1928 N N . SER B 1 86 ? 31.695 165.345 15.393 1.00 18.50 86 SER B N 1
ATOM 1929 C CA . SER B 1 86 ? 32.280 165.035 16.701 1.00 17.74 8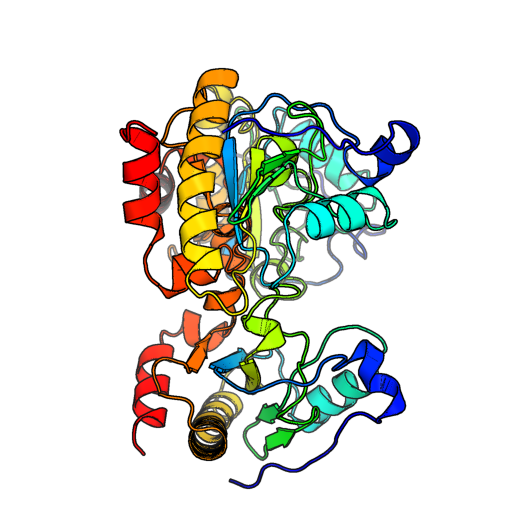6 SER B CA 1
ATOM 1930 C C . SER B 1 86 ? 33.750 164.704 16.637 1.00 19.18 86 SER B C 1
ATOM 1931 O O . SER B 1 86 ? 34.268 164.245 15.615 1.00 21.94 86 SER B O 1
ATOM 1934 N N . ILE B 1 87 ? 34.424 164.973 17.745 1.00 19.81 87 ILE B N 1
ATOM 1935 C CA . ILE B 1 87 ? 35.838 164.661 17.897 1.00 18.87 87 ILE B CA 1
ATOM 1936 C C . ILE B 1 87 ? 35.815 163.325 18.642 1.00 22.28 87 ILE B C 1
ATOM 1937 O O . ILE B 1 87 ? 35.142 163.208 19.675 1.00 20.13 87 ILE B O 1
ATOM 1942 N N . SER B 1 88 ? 36.532 162.327 18.130 1.00 20.84 88 SER B N 1
ATOM 1943 C CA . SER B 1 88 ? 36.557 161.008 18.759 1.00 20.80 88 SER B CA 1
ATOM 1944 C C . SER B 1 88 ? 37.751 160.730 19.665 1.00 21.06 88 SER B C 1
ATOM 1945 O O . SER B 1 88 ? 38.910 160.828 19.256 1.00 19.63 88 SER B O 1
ATOM 1948 N N . VAL B 1 89 ? 37.438 160.368 20.908 1.00 21.87 89 VAL B N 1
ATOM 1949 C CA . VAL B 1 89 ? 38.433 160.033 21.921 1.00 21.13 89 VAL B CA 1
ATOM 1950 C C . VAL B 1 89 ? 38.393 158.521 22.156 1.00 19.97 89 VAL B C 1
ATOM 1951 O O . VAL B 1 89 ? 37.341 157.972 22.467 1.00 21.73 89 VAL B O 1
ATOM 1955 N N . GLU B 1 90 ? 39.538 157.863 21.995 1.00 20.00 90 GLU B N 1
ATOM 1956 C CA . GLU B 1 90 ? 39.662 156.420 22.182 1.00 20.39 90 GLU B CA 1
ATOM 1957 C C . GLU B 1 90 ? 40.389 156.087 23.490 1.00 21.20 90 GLU B C 1
ATOM 1958 O O . GLU B 1 90 ? 41.518 156.526 23.712 1.00 22.78 90 GLU B O 1
ATOM 1964 N N . ILE B 1 91 ? 39.742 155.308 24.349 1.00 20.82 91 ILE B N 1
ATOM 1965 C CA . ILE B 1 91 ? 40.347 154.914 25.622 1.00 21.25 91 ILE B CA 1
ATOM 1966 C C . ILE B 1 91 ? 40.900 153.494 25.492 1.00 23.18 91 ILE B C 1
ATOM 1967 O O . ILE B 1 91 ? 40.154 152.535 25.302 1.00 22.23 91 ILE B O 1
ATOM 1972 N N . CYS B 1 92 ? 42.219 153.393 25.617 1.00 23.13 92 CYS B N 1
ATOM 1973 C CA . CYS B 1 92 ? 42.982 152.159 25.484 1.00 24.68 92 CYS B CA 1
ATOM 1974 C C . CYS B 1 92 ? 42.865 151.151 26.618 1.00 25.76 92 CYS B C 1
ATOM 1975 O O . CYS B 1 92 ? 42.425 151.484 27.717 1.00 22.20 92 CYS B O 1
ATOM 1978 N N . TYR B 1 93 ? 43.277 149.913 26.329 1.00 24.44 93 TYR B N 1
ATOM 1979 C CA . TYR B 1 93 ? 43.287 148.819 27.300 1.00 26.02 93 TYR B CA 1
ATOM 1980 C C . TYR B 1 93 ? 41.933 148.332 27.802 1.00 24.40 93 TYR B C 1
ATOM 1981 O O . TYR B 1 93 ? 41.861 147.672 28.835 1.00 26.88 93 TYR B O 1
ATOM 1990 N N . SER B 1 94 ? 40.864 148.611 27.063 1.00 25.07 94 SER B N 1
ATOM 1991 C CA . SER B 1 94 ? 39.532 148.195 27.494 1.00 24.04 94 SER B CA 1
ATOM 1992 C C . SER B 1 94 ? 39.239 146.715 27.272 1.00 23.60 94 SER B C 1
ATOM 1993 O O . SER B 1 94 ? 38.264 146.192 27.815 1.00 24.51 94 SER B O 1
ATOM 1996 N N . LYS B 1 95 ? 40.060 146.047 26.464 1.00 24.46 95 LYS B N 1
ATOM 1997 C CA . LYS B 1 95 ? 39.841 144.631 26.169 1.00 26.20 95 LYS B CA 1
ATOM 1998 C C . LYS B 1 95 ? 39.960 143.769 27.417 1.00 25.96 95 LYS B C 1
ATOM 1999 O O . LYS B 1 95 ? 39.076 142.965 27.712 1.00 26.50 95 LYS B O 1
ATOM 2005 N N . SER B 1 96 ? 41.056 143.930 28.148 1.00 27.63 96 SER B N 1
ATOM 2006 C CA . SER B 1 96 ? 41.263 143.153 29.362 1.00 26.16 96 SER B CA 1
ATOM 2007 C C . SER B 1 96 ? 41.025 144.004 30.602 1.00 27.80 96 SER B C 1
ATOM 2008 O O . SER B 1 96 ? 40.919 143.482 31.710 1.00 26.45 96 SER B O 1
ATOM 2011 N N . GLY B 1 97 ? 40.927 145.317 30.411 1.00 27.05 97 GLY B N 1
ATOM 2012 C CA . GLY B 1 97 ? 40.693 146.210 31.535 1.00 27.85 97 GLY B CA 1
ATOM 2013 C C . GLY B 1 97 ? 41.876 146.262 32.484 1.00 28.92 97 GLY B C 1
ATOM 2014 O O . GLY B 1 97 ? 43.025 146.299 32.046 1.00 30.84 97 GLY B O 1
ATOM 2015 N N . GLY B 1 98 ? 41.599 146.264 33.782 1.00 30.95 98 GLY B N 1
ATOM 2016 C CA . GLY B 1 98 ? 42.673 146.311 34.761 1.00 32.94 98 GLY B CA 1
ATOM 2017 C C . GLY B 1 98 ? 43.039 147.734 35.132 1.00 32.81 98 GLY B C 1
ATOM 2018 O O . GLY B 1 98 ? 42.440 148.681 34.620 1.00 32.55 98 GLY B O 1
ATOM 2019 N N . ASP B 1 99 ? 44.023 147.898 36.015 1.00 33.14 99 ASP B N 1
ATOM 2020 C CA . ASP B 1 99 ? 44.438 149.236 36.444 1.00 30.76 99 ASP B CA 1
ATOM 2021 C C . ASP B 1 99 ? 44.772 150.154 35.272 1.00 32.20 99 ASP B C 1
ATOM 2022 O O . ASP B 1 99 ? 44.453 151.346 35.304 1.00 33.26 99 ASP B O 1
ATOM 2027 N N . ARG B 1 100 ? 45.425 149.610 34.249 1.00 30.51 100 ARG B N 1
ATOM 2028 C CA . ARG B 1 100 ? 45.803 150.406 33.081 1.00 30.17 100 ARG B CA 1
ATOM 2029 C C . ARG B 1 100 ? 44.596 151.064 32.439 1.00 29.83 100 ARG B C 1
ATOM 2030 O O . ARG B 1 100 ? 44.656 152.234 32.044 1.00 28.78 100 ARG B O 1
ATOM 2038 N N . TYR B 1 101 ? 43.503 150.314 32.324 1.00 27.50 101 TYR B N 1
ATOM 2039 C CA . TYR B 1 101 ? 42.294 150.849 31.704 1.00 25.72 101 TYR B CA 1
ATOM 2040 C C . TYR B 1 101 ? 41.639 151.964 32.516 1.00 27.95 101 TYR B C 1
ATOM 2041 O O . TYR B 1 101 ? 41.305 153.015 31.981 1.00 26.19 101 TYR B O 1
ATOM 2050 N N . TYR B 1 102 ? 41.445 151.739 33.808 1.00 27.60 102 TYR B N 1
ATOM 2051 C CA . TYR B 1 102 ? 40.797 152.751 34.621 1.00 26.39 102 TYR B CA 1
ATOM 2052 C C . TYR B 1 102 ? 41.639 154.014 34.699 1.00 26.89 102 TYR B C 1
ATOM 2053 O O . TYR B 1 102 ? 41.114 155.119 34.817 1.00 26.23 102 TYR B O 1
ATOM 2062 N N . LYS B 1 103 ? 42.951 153.854 34.624 1.00 26.72 103 LYS B N 1
ATOM 2063 C CA . LYS B 1 103 ? 43.827 155.007 34.639 1.00 27.15 103 LYS B CA 1
ATOM 2064 C C . LYS B 1 103 ? 43.589 155.779 33.332 1.00 26.20 103 LYS B C 1
ATOM 2065 O O . LYS B 1 103 ? 43.485 157.013 33.324 1.00 24.29 103 LYS B O 1
ATOM 2071 N N . ALA B 1 104 ? 43.514 155.050 32.222 1.00 23.20 104 ALA B N 1
ATOM 2072 C CA . ALA B 1 104 ? 43.281 155.672 30.917 1.00 22.42 104 ALA B CA 1
ATOM 2073 C C . ALA B 1 104 ? 41.936 156.399 30.871 1.00 21.79 104 ALA B C 1
ATOM 2074 O O . ALA B 1 104 ? 41.831 157.502 30.325 1.00 25.49 104 ALA B O 1
ATOM 2076 N N . GLU B 1 105 ? 40.908 155.787 31.450 1.00 23.91 105 GLU B N 1
ATOM 2077 C CA . GLU B 1 105 ? 39.583 156.407 31.455 1.00 22.58 105 GLU B CA 1
ATOM 2078 C C . GLU B 1 105 ? 39.631 157.725 32.228 1.00 25.01 105 GLU B C 1
ATOM 2079 O O . GLU B 1 105 ? 39.091 158.740 31.784 1.00 22.44 105 GLU B O 1
ATOM 2085 N N . ASN B 1 106 ? 40.273 157.704 33.395 1.00 25.75 106 ASN B N 1
ATOM 2086 C CA . ASN B 1 106 ? 40.385 158.921 34.178 1.00 26.68 106 ASN B CA 1
ATOM 2087 C C . ASN B 1 106 ? 41.210 159.972 33.442 1.00 22.02 106 ASN B C 1
ATOM 2088 O O . ASN B 1 106 ? 40.934 161.168 33.556 1.00 25.25 106 ASN B O 1
ATOM 2093 N N . ASN B 1 107 ? 42.220 159.555 32.689 1.00 22.18 107 ASN B N 1
ATOM 2094 C CA . ASN B 1 107 ? 42.996 160.537 31.933 1.00 24.78 107 ASN B CA 1
ATOM 2095 C C . ASN B 1 107 ? 42.088 161.089 30.828 1.00 24.80 107 ASN B C 1
ATOM 2096 O O . ASN B 1 107 ? 42.186 162.256 30.478 1.00 24.28 107 ASN B O 1
ATOM 2101 N N . ALA B 1 108 ? 41.199 160.255 30.290 1.00 23.91 108 ALA B N 1
ATOM 2102 C CA . ALA B 1 108 ? 40.298 160.707 29.232 1.00 22.35 108 ALA B CA 1
ATOM 2103 C C . ALA B 1 108 ? 39.347 161.792 29.747 1.00 22.06 108 ALA B C 1
ATOM 2104 O O . ALA B 1 108 ? 38.870 162.631 28.981 1.00 20.17 108 ALA B O 1
ATOM 2106 N N . VAL B 1 109 ? 39.056 161.775 31.045 1.00 21.48 109 VAL B N 1
ATOM 2107 C CA . VAL B 1 109 ? 38.192 162.801 31.609 1.00 21.65 109 VAL B CA 1
ATOM 2108 C C . VAL B 1 109 ? 38.885 164.150 31.349 1.00 22.61 109 VAL B C 1
ATOM 2109 O O . VAL B 1 109 ? 38.255 165.111 30.906 1.00 21.65 109 VAL B O 1
ATOM 2113 N N . ASP B 1 110 ? 40.188 164.188 31.625 1.00 22.93 110 ASP B N 1
ATOM 2114 C CA . ASP B 1 110 ? 41.021 165.381 31.448 1.00 23.31 110 ASP B CA 1
ATOM 2115 C C . ASP B 1 110 ? 41.062 165.790 29.977 1.00 24.65 110 ASP B C 1
ATOM 2116 O O . ASP B 1 110 ? 40.908 166.971 29.638 1.00 21.67 110 ASP B O 1
ATOM 2121 N N . VAL B 1 111 ? 41.257 164.816 29.098 1.00 22.66 111 VAL B N 1
ATOM 2122 C CA . VAL B 1 111 ? 41.287 165.102 27.671 1.00 21.16 111 VAL B CA 1
ATOM 2123 C C . VAL B 1 111 ? 39.949 165.682 27.208 1.00 19.24 111 VAL B C 1
ATOM 2124 O O . VAL B 1 111 ? 39.910 166.693 26.514 1.00 20.34 111 VAL B O 1
ATOM 2128 N N . VAL B 1 112 ? 38.847 165.060 27.604 1.00 19.79 112 VAL B N 1
ATOM 2129 C CA . VAL B 1 112 ? 37.539 165.547 27.188 1.00 19.73 112 VAL B CA 1
ATOM 2130 C C . VAL B 1 112 ? 37.286 166.970 27.706 1.00 22.15 112 VAL B C 1
ATOM 2131 O O . VAL B 1 112 ? 36.750 167.802 26.969 1.00 22.27 112 VAL B O 1
ATOM 2135 N N . ARG B 1 113 ? 37.669 167.262 28.955 1.00 19.53 113 ARG B N 1
ATOM 2136 C CA . ARG B 1 113 ? 37.478 168.613 29.489 1.00 20.59 113 ARG B CA 1
ATOM 2137 C C . ARG B 1 113 ? 38.291 169.634 28.676 1.00 20.60 113 ARG B C 1
ATOM 2138 O O . ARG B 1 113 ? 37.848 170.758 28.465 1.00 20.19 113 ARG B O 1
ATOM 2146 N N . GLN B 1 114 ? 39.487 169.257 28.219 1.00 22.89 114 GLN B N 1
ATOM 2147 C CA . GLN B 1 114 ? 40.295 170.196 27.422 1.00 23.14 114 GLN B CA 1
ATOM 2148 C C . GLN B 1 114 ? 39.614 170.495 26.083 1.00 24.11 114 GLN B C 1
ATOM 2149 O O . GLN B 1 114 ? 39.613 171.637 25.611 1.00 23.02 114 GLN B O 1
ATOM 2155 N N . LEU B 1 115 ? 39.029 169.470 25.469 1.00 20.94 115 LEU B N 1
ATOM 2156 C CA . LEU B 1 115 ? 38.352 169.660 24.190 1.00 19.80 115 LEU B CA 1
ATOM 2157 C C . LEU B 1 115 ? 37.080 170.481 24.339 1.00 19.87 115 LEU B C 1
ATOM 2158 O O . LEU B 1 115 ? 36.717 171.250 23.441 1.00 21.88 115 LEU B O 1
ATOM 2163 N N . MET B 1 116 ? 36.393 170.327 25.468 1.00 20.28 116 MET B N 1
ATOM 2164 C CA . MET B 1 116 ? 35.163 171.088 25.718 1.00 20.11 116 MET B CA 1
ATOM 2165 C C . MET B 1 116 ? 35.491 172.579 25.816 1.00 20.75 116 MET B C 1
ATOM 2166 O O . MET B 1 116 ? 34.757 173.418 25.303 1.00 21.63 116 MET B O 1
ATOM 2171 N N . SER B 1 117 ? 36.593 172.890 26.492 1.00 23.41 117 SER B N 1
ATOM 2172 C CA . SER B 1 117 ? 37.016 174.272 26.669 1.00 26.33 117 SER B CA 1
ATOM 2173 C C . SER B 1 117 ? 37.505 174.831 25.344 1.00 26.70 117 SER B C 1
ATOM 2174 O O . SER B 1 117 ? 37.225 175.977 24.985 1.00 26.97 117 SER B O 1
ATOM 2177 N N . MET B 1 118 ? 38.236 174.001 24.616 1.00 22.48 118 MET B N 1
ATOM 2178 C CA . MET B 1 118 ? 38.797 174.387 23.336 1.00 24.31 118 MET B CA 1
ATOM 2179 C C . MET B 1 118 ? 37.749 174.761 22.291 1.00 24.38 118 MET B C 1
ATOM 2180 O O . MET B 1 118 ? 37.880 175.780 21.600 1.00 23.26 118 MET B O 1
ATOM 2185 N N . TYR B 1 119 ? 36.700 173.952 22.177 1.00 23.50 119 TYR B N 1
ATOM 2186 C CA . TYR B 1 119 ? 35.671 174.212 21.178 1.00 22.73 119 TYR B CA 1
ATOM 2187 C C . TYR B 1 119 ? 34.320 174.669 21.723 1.00 24.37 119 TYR B C 1
ATOM 2188 O O . TYR B 1 119 ? 33.345 174.758 20.979 1.00 23.64 119 TYR B O 1
ATOM 2197 N N . ASN B 1 120 ? 34.271 174.972 23.018 1.00 24.77 120 ASN B N 1
ATOM 2198 C CA . ASN B 1 120 ? 33.047 175.443 23.652 1.00 24.71 120 ASN B CA 1
ATOM 2199 C C . ASN B 1 120 ? 31.918 174.444 23.414 1.00 26.73 120 ASN B C 1
ATOM 2200 O O . ASN B 1 120 ? 30.829 174.793 22.950 1.00 25.37 120 ASN B O 1
ATOM 2205 N N . ILE B 1 121 ? 32.209 173.192 23.742 1.00 23.38 121 ILE B N 1
ATOM 2206 C CA . ILE B 1 121 ? 31.265 172.103 23.597 1.00 23.00 121 ILE B CA 1
ATOM 2207 C C . ILE B 1 121 ? 30.704 171.855 24.983 1.00 22.37 121 ILE B C 1
ATOM 2208 O O . ILE B 1 121 ? 31.464 171.686 25.935 1.00 23.55 121 ILE B O 1
ATOM 2213 N N . PRO B 1 122 ? 29.366 171.867 25.118 1.00 22.88 122 PRO B N 1
ATOM 2214 C CA . PRO B 1 122 ? 28.680 171.643 26.398 1.00 23.86 122 PRO B CA 1
ATOM 2215 C C . PRO B 1 122 ? 28.664 170.179 26.853 1.00 23.65 122 PRO B C 1
ATOM 2216 O O . PRO B 1 122 ? 28.810 169.257 26.044 1.00 21.08 122 PRO B O 1
ATOM 2220 N N . ILE B 1 123 ? 28.485 169.968 28.155 1.00 21.92 123 ILE B N 1
ATOM 2221 C CA . ILE B 1 123 ? 28.478 168.618 28.707 1.00 24.13 123 ILE B CA 1
ATOM 2222 C C . ILE B 1 123 ? 27.398 167.722 28.074 1.00 23.52 123 ILE B C 1
ATOM 2223 O O . ILE B 1 123 ? 27.588 166.516 27.990 1.00 21.70 123 ILE B O 1
ATOM 2228 N N . GLU B 1 124 ? 26.281 168.307 27.633 1.00 23.05 124 GLU B N 1
ATOM 2229 C CA . GLU B 1 124 ? 25.214 167.523 27.013 1.00 25.70 124 GLU B CA 1
ATOM 2230 C C . GLU B 1 124 ? 25.673 167.003 25.661 1.00 24.75 124 GLU B C 1
ATOM 2231 O O . GLU B 1 124 ? 25.044 166.113 25.078 1.00 23.08 124 GLU B O 1
ATOM 2237 N N . ASN B 1 125 ? 26.766 167.556 25.149 1.00 21.21 125 ASN B N 1
ATOM 2238 C CA . ASN B 1 125 ? 27.282 167.126 23.858 1.00 21.79 125 ASN B CA 1
ATOM 2239 C C . ASN B 1 125 ? 28.463 166.154 23.923 1.00 21.47 125 ASN B C 1
ATOM 2240 O O . ASN B 1 125 ? 29.171 165.985 22.939 1.00 19.11 125 ASN B O 1
ATOM 2245 N N . VAL B 1 126 ? 28.688 165.543 25.087 1.00 19.06 126 VAL B N 1
ATOM 2246 C CA . VAL B 1 126 ? 29.728 164.527 25.223 1.00 20.62 126 VAL B CA 1
ATOM 2247 C C . VAL B 1 126 ? 28.909 163.252 25.087 1.00 20.35 126 VAL B C 1
ATOM 2248 O O . VAL B 1 126 ? 28.001 162.998 25.880 1.00 23.18 126 VAL B O 1
ATOM 2252 N N . ARG B 1 127 ? 29.209 162.475 24.054 1.00 22.09 127 ARG B N 1
ATOM 2253 C CA . ARG B 1 127 ? 28.423 161.287 23.741 1.00 19.32 127 ARG B CA 1
ATOM 2254 C C . ARG B 1 127 ? 29.204 159.992 23.577 1.00 20.31 127 ARG B C 1
ATOM 2255 O O . ARG B 1 127 ? 30.427 159.988 23.409 1.00 20.86 127 ARG B O 1
ATOM 2263 N N . THR B 1 128 ? 28.456 158.892 23.605 1.00 22.16 128 THR B N 1
ATOM 2264 C CA . THR B 1 128 ? 28.999 157.557 23.407 1.00 20.56 128 THR B CA 1
ATOM 2265 C C . THR B 1 128 ? 28.858 157.268 21.921 1.00 20.46 128 THR B C 1
ATOM 2266 O O . THR B 1 128 ? 28.016 157.862 21.248 1.00 21.18 128 THR B O 1
ATOM 2270 N N . HIS B 1 129 ? 29.691 156.368 21.413 1.00 18.20 129 HIS B N 1
ATOM 2271 C CA . HIS B 1 129 ? 29.630 155.974 20.005 1.00 20.30 129 HIS B CA 1
ATOM 2272 C C . HIS B 1 129 ? 28.247 155.347 19.831 1.00 20.03 129 HIS B C 1
ATOM 2273 O O . HIS B 1 129 ? 27.546 155.572 18.834 1.00 22.82 129 HIS B O 1
ATOM 2280 N N . GLN B 1 130 ? 27.831 154.587 20.834 1.00 20.41 130 GLN B N 1
ATOM 2281 C CA . GLN B 1 130 ? 26.528 153.922 20.781 1.00 20.54 130 GLN B CA 1
ATOM 2282 C C . GLN B 1 130 ? 25.395 154.902 20.462 1.00 21.97 130 GLN B C 1
ATOM 2283 O O . GLN B 1 130 ? 24.475 154.566 19.712 1.00 23.81 130 GLN B O 1
ATOM 2289 N N . SER B 1 131 ? 25.445 156.109 21.017 1.00 21.24 131 SER B N 1
ATOM 2290 C CA . SER B 1 131 ? 24.368 157.069 20.755 1.00 20.86 131 SER B CA 1
ATOM 2291 C C . SER B 1 131 ? 24.236 157.477 19.278 1.00 20.52 131 SER B C 1
ATOM 2292 O O . SER B 1 131 ? 23.168 157.933 18.861 1.00 22.45 131 SER B O 1
ATOM 2295 N N . TRP B 1 132 ? 25.300 157.312 18.493 1.00 20.05 132 TRP B N 1
ATOM 2296 C CA . TRP B 1 132 ? 25.275 157.695 17.074 1.00 21.14 132 TRP B CA 1
ATOM 2297 C C . TRP B 1 132 ? 24.863 156.588 16.111 1.00 23.00 132 TRP B C 1
ATOM 2298 O O . TRP B 1 132 ? 24.202 156.838 15.100 1.00 21.89 132 TRP B O 1
ATOM 2309 N N . SER B 1 133 ? 25.268 155.360 16.412 1.00 19.83 133 SER B N 1
ATOM 2310 C CA . SER B 1 133 ? 25.017 154.264 15.496 1.00 21.15 133 SER B CA 1
ATOM 2311 C C . SER B 1 133 ? 24.455 152.999 16.102 1.00 21.11 133 SER B C 1
ATOM 2312 O O . SER B 1 133 ? 24.126 152.083 15.361 1.00 20.34 133 SER B O 1
ATOM 2315 N N . GLY B 1 134 ? 24.382 152.932 17.428 1.00 20.30 134 GLY B N 1
ATOM 2316 C CA . GLY B 1 134 ? 23.864 151.742 18.077 1.00 19.94 134 GLY B CA 1
ATOM 2317 C C . GLY B 1 134 ? 24.934 150.745 18.497 1.00 22.01 134 GLY B C 1
ATOM 2318 O O . GLY B 1 134 ? 24.630 149.813 19.241 1.00 18.34 134 GLY B O 1
ATOM 2319 N N . LYS B 1 135 ? 26.173 150.914 18.027 1.00 19.80 135 LYS B N 1
ATOM 2320 C CA . LYS B 1 135 ? 27.244 149.991 18.396 1.00 20.51 135 LYS B CA 1
ATOM 2321 C C . LYS B 1 135 ? 27.482 150.007 19.901 1.00 22.70 135 LYS B C 1
ATOM 2322 O O . LYS B 1 135 ? 27.420 151.054 20.542 1.00 20.80 135 LYS B O 1
ATOM 2328 N N . TYR B 1 136 ? 27.762 148.839 20.460 1.00 19.82 136 TYR B N 1
ATOM 2329 C CA . TYR B 1 136 ? 28.020 148.722 21.893 1.00 21.34 136 TYR B CA 1
ATOM 2330 C C . TYR B 1 136 ? 29.417 149.268 22.213 1.00 19.95 136 TYR B C 1
ATOM 2331 O O . TYR B 1 136 ? 30.340 148.505 22.512 1.00 19.83 136 TYR B O 1
ATOM 2340 N N . CYS B 1 137 ? 29.573 150.591 22.144 1.00 19.18 137 CYS B N 1
ATOM 2341 C CA . CYS B 1 137 ? 30.876 151.252 22.402 1.00 19.02 137 CYS B CA 1
ATOM 2342 C C . CYS B 1 137 ? 30.610 152.595 23.071 1.00 21.34 137 CYS B C 1
ATOM 2343 O O . CYS B 1 137 ? 29.776 153.356 22.587 1.00 15.98 137 CYS B O 1
ATOM 2346 N N . PRO B 1 138 ? 31.353 152.939 24.150 1.00 21.64 138 PRO B N 1
ATOM 2347 C CA . PRO B 1 138 ? 32.460 152.268 24.854 1.00 21.49 138 PRO B CA 1
ATOM 2348 C C . PRO B 1 138 ? 32.014 151.020 25.611 1.00 20.01 138 PRO B C 1
ATOM 2349 O O . PRO B 1 138 ? 31.420 151.105 26.689 1.00 20.55 138 PRO B O 1
ATOM 2353 N N . HIS B 1 139 ? 32.339 149.855 25.059 1.00 21.23 139 HIS B N 1
ATOM 2354 C CA . HIS B 1 139 ? 31.899 148.579 25.627 1.00 22.45 139 HIS B CA 1
ATOM 2355 C C . HIS B 1 139 ? 32.120 148.355 27.119 1.00 21.80 139 HIS B C 1
ATOM 2356 O O . HIS B 1 139 ? 31.194 147.944 27.811 1.00 22.93 139 HIS B O 1
ATOM 2363 N N . ARG B 1 140 ? 33.314 148.628 27.634 1.00 22.72 140 ARG B N 1
ATOM 2364 C CA . ARG B 1 140 ? 33.539 148.361 29.052 1.00 23.41 140 ARG B CA 1
ATOM 2365 C C . ARG B 1 140 ? 32.798 149.347 29.936 1.00 23.16 140 ARG B C 1
ATOM 2366 O O . ARG B 1 140 ? 32.278 148.973 30.985 1.00 24.66 140 ARG B O 1
ATOM 2374 N N . MET B 1 141 ? 32.719 150.605 29.506 1.00 25.20 141 MET B N 1
ATOM 2375 C CA . MET B 1 141 ? 32.018 151.615 30.292 1.00 24.16 141 MET B CA 1
ATOM 2376 C C . MET B 1 141 ? 30.527 151.301 30.346 1.00 26.04 141 MET B C 1
ATOM 2377 O O . MET B 1 141 ? 29.873 151.490 31.378 1.00 24.79 141 MET B O 1
ATOM 2382 N N . LEU B 1 142 ? 29.984 150.820 29.232 1.00 24.58 142 LEU B N 1
ATOM 2383 C CA . LEU B 1 142 ? 28.571 150.466 29.199 1.00 23.12 142 LEU B CA 1
ATOM 2384 C C . LEU B 1 142 ? 28.356 149.198 30.036 1.00 22.37 142 LEU B C 1
ATOM 2385 O O . LEU B 1 142 ? 27.418 149.112 30.824 1.00 25.44 142 LEU B O 1
ATOM 2390 N N . ALA B 1 143 ? 29.242 148.222 29.877 1.00 24.89 143 ALA B N 1
ATOM 2391 C CA . ALA B 1 143 ? 29.119 146.966 30.614 1.00 25.72 143 ALA B CA 1
ATOM 2392 C C . ALA B 1 143 ? 29.236 147.139 32.131 1.00 26.12 143 ALA B C 1
ATOM 2393 O O . ALA B 1 143 ? 28.573 146.433 32.897 1.00 24.78 143 ALA B O 1
ATOM 2395 N N . GLU B 1 144 ? 30.062 148.083 32.566 1.00 24.17 144 GLU B N 1
ATOM 2396 C CA . GLU B 1 144 ? 30.262 148.285 33.996 1.00 25.67 144 GLU B CA 1
ATOM 2397 C C . GLU B 1 144 ? 29.468 149.432 34.594 1.00 24.77 144 GLU B C 1
ATOM 2398 O O . GLU B 1 144 ? 29.588 149.710 35.782 1.00 25.87 144 GLU B O 1
ATOM 2404 N N . GLY B 1 145 ? 28.644 150.082 33.779 1.00 21.53 145 GLY B N 1
ATOM 2405 C CA . GLY B 1 145 ? 27.833 151.188 34.260 1.00 22.73 145 GLY B CA 1
ATOM 2406 C C . GLY B 1 145 ? 28.658 152.371 34.738 1.00 26.27 145 GLY B C 1
ATOM 2407 O O . GLY B 1 145 ? 28.343 152.979 35.764 1.00 22.44 145 GLY B O 1
ATOM 2408 N N . ARG B 1 146 ? 29.700 152.707 33.976 1.00 24.53 146 ARG B N 1
ATOM 2409 C CA . ARG B 1 146 ? 30.606 153.801 34.316 1.00 24.20 146 ARG B CA 1
ATOM 2410 C C . ARG B 1 146 ? 30.384 155.116 33.569 1.00 23.90 146 ARG B C 1
ATOM 2411 O O . ARG B 1 146 ? 31.046 156.116 33.864 1.00 21.14 146 ARG B O 1
ATOM 2419 N N . TRP B 1 147 ? 29.465 155.135 32.612 1.00 21.56 147 TRP B N 1
ATOM 2420 C CA . TRP B 1 147 ? 29.247 156.352 31.848 1.00 22.57 147 TRP B CA 1
ATOM 2421 C C . TRP B 1 147 ? 28.711 157.507 32.686 1.00 23.69 147 TRP B C 1
ATOM 2422 O O . TRP B 1 147 ? 29.178 158.642 32.566 1.00 22.81 147 TRP B O 1
ATOM 2433 N N . GLY B 1 148 ? 27.738 157.227 33.544 1.00 24.99 148 GLY B N 1
ATOM 2434 C CA . GLY B 1 148 ? 27.188 158.292 34.358 1.00 23.72 148 GLY B CA 1
ATOM 2435 C C . GLY B 1 148 ? 28.251 158.986 35.201 1.00 22.97 148 GLY B C 1
ATOM 2436 O O . GLY B 1 148 ? 28.316 160.219 35.233 1.00 24.62 148 GLY B O 1
ATOM 2437 N N . ALA B 1 149 ? 29.084 158.193 35.873 1.00 23.49 149 ALA B N 1
ATOM 2438 C CA . ALA B 1 149 ? 30.147 158.723 36.740 1.00 24.48 149 ALA B CA 1
ATOM 2439 C C . ALA B 1 149 ? 31.201 159.459 35.921 1.00 24.98 149 ALA B C 1
ATOM 2440 O O . ALA B 1 149 ? 31.774 160.464 36.362 1.00 24.71 149 ALA B O 1
ATOM 2442 N N . PHE B 1 150 ? 31.453 158.947 34.726 1.00 22.88 150 PHE B N 1
ATOM 2443 C CA . PHE B 1 150 ? 32.423 159.562 33.832 1.00 22.76 150 PHE B CA 1
ATOM 2444 C C . PHE B 1 150 ? 31.948 160.963 33.452 1.00 22.41 150 PHE B C 1
ATOM 2445 O O . PHE B 1 150 ? 32.717 161.931 33.499 1.00 22.92 150 PHE B O 1
ATOM 2453 N N . ILE B 1 151 ? 30.678 161.077 33.074 1.00 21.47 151 ILE B N 1
ATOM 2454 C CA . ILE B 1 151 ? 30.141 162.380 32.699 1.00 21.32 151 ILE B CA 1
ATOM 2455 C C . ILE B 1 151 ? 30.233 163.382 33.854 1.00 22.90 151 ILE B C 1
ATOM 2456 O O . ILE B 1 151 ? 30.553 164.543 33.635 1.00 21.73 151 ILE B O 1
ATOM 2461 N N . GLN B 1 152 ? 29.965 162.940 35.080 1.00 22.95 152 GLN B N 1
ATOM 2462 C CA . GLN B 1 152 ? 30.035 163.859 36.208 1.00 24.59 152 GLN B CA 1
ATOM 2463 C C . GLN B 1 152 ? 31.469 164.360 36.437 1.00 22.31 152 GLN B C 1
ATOM 2464 O O . GLN B 1 152 ? 31.676 165.533 36.774 1.00 21.21 152 GLN B O 1
ATOM 2470 N N . LYS B 1 153 ? 32.461 163.493 36.247 1.00 21.96 153 LYS B N 1
ATOM 2471 C CA . LYS B 1 153 ? 33.867 163.909 36.420 1.00 24.31 153 LYS B CA 1
ATOM 2472 C C . LYS B 1 153 ? 34.228 164.936 35.346 1.00 24.98 153 LYS B C 1
ATOM 2473 O O . LYS B 1 153 ? 34.951 165.914 35.599 1.00 23.10 153 LYS B O 1
ATOM 2479 N N . VAL B 1 154 ? 33.735 164.709 34.134 1.00 24.36 154 VAL B N 1
ATOM 2480 C CA . VAL B 1 154 ? 34.003 165.635 33.042 1.00 21.32 154 VAL B CA 1
ATOM 2481 C C . VAL B 1 154 ? 33.293 166.961 33.299 1.00 24.25 154 VAL B C 1
ATOM 2482 O O . VAL B 1 154 ? 33.852 168.034 33.071 1.00 25.25 154 VAL B O 1
ATOM 2486 N N . LYS B 1 155 ? 32.059 166.883 33.790 1.00 23.01 155 LYS B N 1
ATOM 2487 C CA . LYS B 1 155 ? 31.283 168.076 34.050 1.00 24.03 155 LYS B CA 1
ATOM 2488 C C . LYS B 1 155 ? 31.881 169.010 35.084 1.00 27.11 155 LYS B C 1
ATOM 2489 O O . LYS B 1 155 ? 31.919 170.225 34.872 1.00 24.15 155 LYS B O 1
ATOM 2495 N N . SER B 1 156 ? 32.337 168.478 36.213 1.00 25.11 156 SER B N 1
ATOM 2496 C CA . SER B 1 156 ? 32.865 169.387 37.227 1.00 29.43 156 SER B CA 1
ATOM 2497 C C . SER B 1 156 ? 34.103 168.988 38.006 1.00 29.33 156 SER B C 1
ATOM 2498 O O . SER B 1 156 ? 34.392 169.574 39.050 1.00 29.09 156 SER B O 1
ATOM 2501 N N . GLY B 1 157 ? 34.845 168.015 37.491 1.00 24.85 157 GLY B N 1
ATOM 2502 C CA . GLY B 1 157 ? 36.053 167.596 38.167 1.00 25.45 157 GLY B CA 1
ATOM 2503 C C . GLY B 1 157 ? 37.193 168.580 37.970 1.00 29.06 157 GLY B C 1
ATOM 2504 O O . GLY B 1 157 ? 37.244 169.313 36.981 1.00 25.11 157 GLY B O 1
ATOM 2505 N N . ASN B 1 158 ? 38.123 168.606 38.916 1.00 25.78 158 ASN B N 1
ATOM 2506 C CA . ASN B 1 158 ? 39.257 169.508 38.798 1.00 26.08 158 ASN B CA 1
ATOM 2507 C C . ASN B 1 158 ? 40.488 168.661 38.516 1.00 27.54 158 ASN B C 1
ATOM 2508 O O . ASN B 1 158 ? 41.254 168.349 39.419 1.00 28.50 158 ASN B O 1
ATOM 2513 N N . VAL B 1 159 ? 40.659 168.272 37.252 1.00 29.00 159 VAL B N 1
ATOM 2514 C CA . VAL B 1 159 ? 41.797 167.443 36.860 1.00 32.79 159 VAL B CA 1
ATOM 2515 C C . VAL B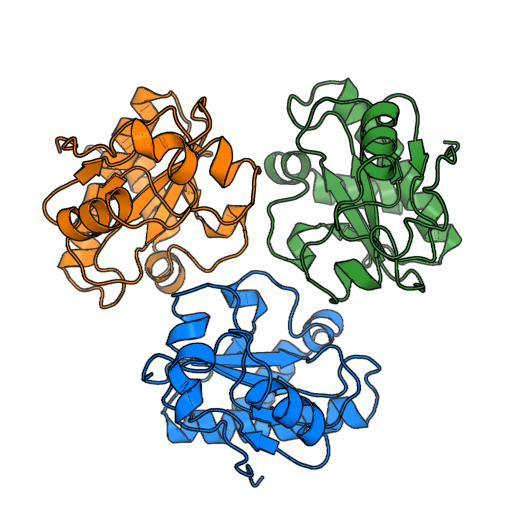 1 159 ? 42.497 167.966 35.603 1.00 32.79 159 VAL B C 1
ATOM 2516 O O . VAL B 1 159 ? 41.943 168.798 34.876 1.00 33.83 159 VAL B O 1
ATOM 2520 N N . MET C 1 1 ? -2.237 167.442 3.710 1.00 58.40 1 MET C N 1
ATOM 2521 C CA . MET C 1 1 ? -1.859 168.145 2.451 1.00 58.34 1 MET C CA 1
ATOM 2522 C C . MET C 1 1 ? -1.726 167.181 1.275 1.00 58.84 1 MET C C 1
ATOM 2523 O O . MET C 1 1 ? -1.671 165.966 1.459 1.00 60.23 1 MET C O 1
ATOM 2528 N N . GLU C 1 2 ? -1.666 167.728 0.067 1.00 57.08 2 GLU C N 1
ATOM 2529 C CA . GLU C 1 2 ? -1.554 166.907 -1.131 1.00 55.58 2 GLU C CA 1
ATOM 2530 C C . GLU C 1 2 ? -0.128 166.422 -1.365 1.00 53.74 2 GLU C C 1
ATOM 2531 O O . GLU C 1 2 ? 0.817 167.209 -1.352 1.00 54.76 2 GLU C O 1
ATOM 2537 N N . ILE C 1 3 ? 0.024 165.122 -1.577 1.00 49.84 3 ILE C N 1
ATOM 2538 C CA . ILE C 1 3 ? 1.338 164.551 -1.818 1.00 47.67 3 ILE C CA 1
ATOM 2539 C C . ILE C 1 3 ? 1.603 164.457 -3.317 1.00 49.54 3 ILE C C 1
ATOM 2540 O O . ILE C 1 3 ? 1.010 163.624 -3.999 1.00 47.79 3 ILE C O 1
ATOM 2545 N N . ARG C 1 4 ? 2.490 165.310 -3.824 1.00 49.80 4 ARG C N 1
ATOM 2546 C CA . ARG C 1 4 ? 2.826 165.317 -5.248 1.00 53.23 4 ARG C CA 1
ATOM 2547 C C . ARG C 1 4 ? 3.494 164.011 -5.639 1.00 53.78 4 ARG C C 1
ATOM 2548 O O . ARG C 1 4 ? 3.897 163.232 -4.776 1.00 56.05 4 ARG C O 1
ATOM 2556 N N . LYS C 1 5 ? 3.620 163.775 -6.940 1.00 53.69 5 LYS C N 1
ATOM 2557 C CA . LYS C 1 5 ? 4.242 162.549 -7.426 1.00 55.33 5 LYS C CA 1
ATOM 2558 C C . LYS C 1 5 ? 5.383 162.804 -8.407 1.00 56.70 5 LYS C C 1
ATOM 2559 O O . LYS C 1 5 ? 5.173 163.340 -9.493 1.00 56.93 5 LYS C O 1
ATOM 2565 N N . LYS C 1 6 ? 6.590 162.414 -8.015 1.00 56.60 6 LYS C N 1
ATOM 2566 C CA . LYS C 1 6 ? 7.765 162.579 -8.861 1.00 57.93 6 LYS C CA 1
ATOM 2567 C C . LYS C 1 6 ? 8.571 161.289 -8.777 1.00 58.33 6 LYS C C 1
ATOM 2568 O O . LYS C 1 6 ? 9.767 161.294 -8.488 1.00 59.56 6 LYS C O 1
ATOM 2574 N N . LEU C 1 7 ? 7.881 160.184 -9.035 1.00 57.86 7 LEU C N 1
ATOM 2575 C CA . LEU C 1 7 ? 8.455 158.846 -8.980 1.00 56.03 7 LEU C CA 1
ATOM 2576 C C . LEU C 1 7 ? 9.616 158.655 -9.936 1.00 55.79 7 LEU C C 1
ATOM 2577 O O . LEU C 1 7 ? 9.726 159.354 -10.942 1.00 56.30 7 LEU C O 1
ATOM 2582 N N . VAL C 1 8 ? 10.473 157.692 -9.614 1.00 54.03 8 VAL C N 1
ATOM 2583 C CA . VAL C 1 8 ? 11.635 157.383 -10.435 1.00 54.84 8 VAL C CA 1
ATOM 2584 C C . VAL C 1 8 ? 11.231 156.478 -11.603 1.00 53.53 8 VAL C C 1
ATOM 2585 O O . VAL C 1 8 ? 10.256 155.735 -11.512 1.00 53.03 8 VAL C O 1
ATOM 2589 N N . VAL C 1 9 ? 11.981 156.546 -12.699 1.00 53.69 9 VAL C N 1
ATOM 2590 C CA . VAL C 1 9 ? 11.685 155.737 -13.877 1.00 53.01 9 VAL C CA 1
ATOM 2591 C C . VAL C 1 9 ? 11.811 154.240 -13.595 1.00 53.84 9 VAL C C 1
ATOM 2592 O O . VAL C 1 9 ? 12.670 153.806 -12.824 1.00 52.14 9 VAL C O 1
ATOM 2596 N N . PRO C 1 10 ? 10.946 153.430 -14.226 1.00 54.90 10 PRO C N 1
ATOM 2597 C CA . PRO C 1 10 ? 10.918 151.973 -14.073 1.00 56.37 10 PRO C CA 1
ATOM 2598 C C . PRO C 1 10 ? 12.280 151.313 -14.245 1.00 57.52 10 PRO C C 1
ATOM 2599 O O . PRO C 1 10 ? 12.557 150.272 -13.641 1.00 57.61 10 PRO C O 1
ATOM 2603 N N . SER C 1 11 ? 13.125 151.919 -15.075 1.00 57.46 11 SER C N 1
ATOM 2604 C CA . SER C 1 11 ? 14.459 151.385 -15.320 1.00 58.65 11 SER C CA 1
ATOM 2605 C C . SER C 1 11 ? 15.345 151.483 -14.077 1.00 59.39 11 SER C C 1
ATOM 2606 O O . SER C 1 11 ? 16.253 150.667 -13.886 1.00 60.35 11 SER C O 1
ATOM 2609 N N . LYS C 1 12 ? 15.068 152.470 -13.228 1.00 57.62 12 LYS C N 1
ATOM 2610 C CA . LYS C 1 12 ? 15.841 152.672 -12.006 1.00 57.98 12 LYS C CA 1
ATOM 2611 C C . LYS C 1 12 ? 15.211 151.999 -10.782 1.00 57.23 12 LYS C C 1
ATOM 2612 O O . LYS C 1 12 ? 15.528 152.351 -9.645 1.00 57.44 12 LYS C O 1
ATOM 2618 N N . TYR C 1 13 ? 14.330 151.029 -11.015 1.00 55.51 13 TYR C N 1
ATOM 2619 C CA . TYR C 1 13 ? 13.680 150.321 -9.918 1.00 53.58 13 TYR C CA 1
ATOM 2620 C C . TYR C 1 13 ? 14.624 149.322 -9.278 1.00 52.87 13 TYR C C 1
ATOM 2621 O O . TYR C 1 13 ? 14.607 149.125 -8.065 1.00 51.33 13 TYR C O 1
ATOM 2630 N N . GLY C 1 14 ? 15.451 148.690 -10.101 1.00 52.84 14 GLY C N 1
ATOM 2631 C CA . GLY C 1 14 ? 16.384 147.706 -9.588 1.00 52.94 14 GLY C CA 1
ATOM 2632 C C . GLY C 1 14 ? 17.363 148.250 -8.568 1.00 53.58 14 GLY C C 1
ATOM 2633 O O . GLY C 1 14 ? 18.068 147.482 -7.916 1.00 56.17 14 GLY C O 1
ATOM 2634 N N . THR C 1 15 ? 17.412 149.570 -8.424 1.00 53.37 15 THR C N 1
ATOM 2635 C CA . THR C 1 15 ? 18.330 150.191 -7.474 1.00 52.96 15 THR C CA 1
ATOM 2636 C C . THR C 1 15 ? 17.604 151.026 -6.428 1.00 51.36 15 THR C C 1
ATOM 2637 O O . THR C 1 15 ? 18.026 151.093 -5.274 1.00 51.90 15 THR C O 1
ATOM 2641 N N . LYS C 1 16 ? 16.511 151.659 -6.840 1.00 48.98 16 LYS C N 1
ATOM 2642 C CA . LYS C 1 16 ? 15.731 152.508 -5.950 1.00 47.60 16 LYS C CA 1
ATOM 2643 C C . LYS C 1 16 ? 14.579 151.796 -5.247 1.00 46.95 16 LYS C C 1
ATOM 2644 O O . LYS C 1 16 ? 14.159 152.215 -4.170 1.00 44.70 16 LYS C O 1
ATOM 2650 N N . CYS C 1 17 ? 14.073 150.726 -5.858 1.00 48.21 17 CYS C N 1
ATOM 2651 C CA . CYS C 1 17 ? 12.957 149.953 -5.300 1.00 48.82 17 CYS C CA 1
ATOM 2652 C C . CYS C 1 17 ? 12.753 148.667 -6.103 1.00 49.15 17 CYS C C 1
ATOM 2653 O O . CYS C 1 17 ? 11.792 148.542 -6.865 1.00 48.56 17 CYS C O 1
ATOM 2656 N N . PRO C 1 18 ? 13.663 147.692 -5.939 1.00 49.36 18 PRO C N 1
ATOM 2657 C CA . PRO C 1 18 ? 13.610 146.405 -6.644 1.00 49.19 18 PRO C CA 1
ATOM 2658 C C . PRO C 1 18 ? 12.640 145.370 -6.080 1.00 49.13 18 PRO C C 1
ATOM 2659 O O . PRO C 1 18 ? 12.493 144.285 -6.644 1.00 51.46 18 PRO C O 1
ATOM 2663 N N . TYR C 1 19 ? 11.984 145.696 -4.972 1.00 46.02 19 TYR C N 1
ATOM 2664 C CA . TYR C 1 19 ? 11.059 144.757 -4.351 1.00 45.34 19 TYR C CA 1
ATOM 2665 C C . TYR C 1 19 ? 9.686 145.356 -4.077 1.00 43.02 19 TYR C C 1
ATOM 2666 O O . TYR C 1 19 ? 9.576 146.516 -3.686 1.00 41.26 19 TYR C O 1
ATOM 2675 N N . THR C 1 20 ? 8.638 144.564 -4.299 1.00 40.62 20 THR C N 1
ATOM 2676 C CA . THR C 1 20 ? 7.284 145.020 -4.020 1.00 37.68 20 THR C CA 1
ATOM 2677 C C . THR C 1 20 ? 7.168 145.015 -2.497 1.00 35.69 20 THR C C 1
ATOM 2678 O O . THR C 1 20 ? 7.966 144.373 -1.806 1.00 33.12 20 THR C O 1
ATOM 2682 N N . MET C 1 21 ? 6.178 145.720 -1.967 1.00 30.71 21 MET C N 1
ATOM 2683 C CA . MET C 1 21 ? 6.038 145.789 -0.525 1.00 29.72 21 MET C CA 1
ATOM 2684 C C . MET C 1 21 ? 4.610 145.981 -0.064 1.00 28.32 21 MET C C 1
ATOM 2685 O O . MET C 1 21 ? 3.826 146.665 -0.716 1.00 28.35 21 MET C O 1
ATOM 2690 N N . LYS C 1 22 ? 4.277 145.356 1.057 1.00 28.90 22 LYS C N 1
ATOM 2691 C CA . LYS C 1 22 ? 2.958 145.506 1.651 1.00 32.06 22 LYS C CA 1
ATOM 2692 C C . LYS C 1 22 ? 3.220 146.319 2.911 1.00 30.17 22 LYS C C 1
ATOM 2693 O O . LYS C 1 22 ? 3.581 145.762 3.946 1.00 33.76 22 LYS C O 1
ATOM 2699 N N . PRO C 1 23 ? 3.057 147.652 2.834 1.00 30.54 23 PRO C N 1
ATOM 2700 C CA . PRO C 1 23 ? 3.283 148.558 3.961 1.00 28.84 23 PRO C CA 1
ATOM 2701 C C . PRO C 1 23 ? 2.731 148.086 5.296 1.00 29.73 23 PRO C C 1
ATOM 2702 O O . PRO C 1 23 ? 1.529 147.887 5.453 1.00 27.75 23 PRO C O 1
ATOM 2706 N N . LYS C 1 24 ? 3.627 147.925 6.263 1.00 27.00 24 LYS C N 1
ATOM 2707 C CA . LYS C 1 24 ? 3.248 147.485 7.594 1.00 27.53 24 LYS C CA 1
ATOM 2708 C C . LYS C 1 24 ? 3.713 148.488 8.656 1.00 25.43 24 LYS C C 1
ATOM 2709 O O . LYS C 1 24 ? 3.167 148.533 9.755 1.00 26.17 24 LYS C O 1
ATOM 2715 N N . TYR C 1 25 ? 4.717 149.294 8.317 1.00 28.52 25 TYR C N 1
ATOM 2716 C CA . TYR C 1 25 ? 5.257 150.290 9.246 1.00 26.11 25 TYR C CA 1
ATOM 2717 C C . TYR C 1 25 ? 5.542 151.600 8.522 1.00 25.75 25 TYR C C 1
ATOM 2718 O O . TYR C 1 25 ? 5.657 151.635 7.297 1.00 25.64 25 TYR C O 1
ATOM 2727 N N . ILE C 1 26 ? 5.670 152.677 9.290 1.00 24.06 26 ILE C N 1
ATOM 2728 C CA . ILE C 1 26 ? 6.028 153.966 8.718 1.00 24.73 26 ILE C CA 1
ATOM 2729 C C . ILE C 1 26 ? 7.268 154.457 9.471 1.00 25.51 26 ILE C C 1
ATOM 2730 O O . ILE C 1 26 ? 7.282 154.536 10.710 1.00 27.65 26 ILE C O 1
ATOM 2735 N N . THR C 1 27 ? 8.326 154.762 8.733 1.00 25.26 27 THR C N 1
ATOM 2736 C CA . THR C 1 27 ? 9.553 155.224 9.376 1.00 25.59 27 THR C CA 1
ATOM 2737 C C . THR C 1 27 ? 9.789 156.705 9.136 1.00 25.58 27 THR C C 1
ATOM 2738 O O . THR C 1 27 ? 9.839 157.157 7.994 1.00 28.49 27 THR C O 1
ATOM 2742 N N . VAL C 1 28 ? 9.936 157.452 10.225 1.00 27.37 28 VAL C N 1
ATOM 2743 C CA . VAL C 1 28 ? 10.182 158.888 10.150 1.00 29.09 28 VAL C CA 1
ATOM 2744 C C . VAL C 1 28 ? 11.680 159.193 10.240 1.00 30.27 28 VAL C C 1
ATOM 2745 O O . VAL C 1 28 ? 12.356 158.695 11.138 1.00 29.65 28 VAL C O 1
ATOM 2749 N N . HIS C 1 29 ? 12.191 160.000 9.306 1.00 29.87 29 HIS C N 1
ATOM 2750 C CA . HIS C 1 29 ? 13.609 160.368 9.276 1.00 27.07 29 HIS C CA 1
ATOM 2751 C C . HIS C 1 29 ? 13.796 161.881 9.262 1.00 32.12 29 HIS C C 1
ATOM 2752 O O . HIS C 1 29 ? 12.835 162.638 9.137 1.00 31.95 29 HIS C O 1
ATOM 2759 N N . ASN C 1 30 ? 15.055 162.298 9.382 1.00 30.67 30 ASN C N 1
ATOM 2760 C CA . ASN C 1 30 ? 15.460 163.697 9.299 1.00 31.78 30 ASN C CA 1
ATOM 2761 C C . ASN C 1 30 ? 16.539 163.677 8.228 1.00 31.56 30 ASN C C 1
ATOM 2762 O O . ASN C 1 30 ? 17.435 162.835 8.269 1.00 31.64 30 ASN C O 1
ATOM 2767 N N . THR C 1 31 ? 16.452 164.587 7.268 1.00 30.30 31 THR C N 1
ATOM 2768 C CA . THR C 1 31 ? 17.415 164.631 6.179 1.00 32.70 31 THR C CA 1
ATOM 2769 C C . THR C 1 31 ? 18.810 165.017 6.618 1.00 31.60 31 THR C C 1
ATOM 2770 O O . THR C 1 31 ? 19.775 164.754 5.905 1.00 32.93 31 THR C O 1
ATOM 2774 N N . TYR C 1 32 ? 18.920 165.610 7.799 1.00 33.10 32 TYR C N 1
ATOM 2775 C CA . TYR C 1 32 ? 20.216 166.091 8.285 1.00 37.05 32 TYR C CA 1
ATOM 2776 C C . TYR C 1 32 ? 20.771 166.975 7.167 1.00 37.84 32 TYR C C 1
ATOM 2777 O O . TYR C 1 32 ? 21.941 166.887 6.809 1.00 38.34 32 TYR C O 1
ATOM 2786 N N . ASN C 1 33 ? 19.904 167.812 6.602 1.00 40.42 33 ASN C N 1
ATOM 2787 C CA . ASN C 1 33 ? 20.303 168.707 5.526 1.00 42.36 33 ASN C CA 1
ATOM 2788 C C . ASN C 1 33 ? 19.360 169.906 5.466 1.00 42.78 33 ASN C C 1
ATOM 2789 O O . ASN C 1 33 ? 18.358 169.941 6.175 1.00 41.23 33 ASN C O 1
ATOM 2794 N N . ASP C 1 34 ? 19.692 170.895 4.640 1.00 44.91 34 ASP C N 1
ATOM 2795 C CA . ASP C 1 34 ? 18.862 172.092 4.516 1.00 46.42 34 ASP C CA 1
ATOM 2796 C C . ASP C 1 34 ? 18.359 172.324 3.095 1.00 47.82 34 ASP C C 1
ATOM 2797 O O . ASP C 1 34 ? 18.303 173.464 2.628 1.00 47.15 34 ASP C O 1
ATOM 2802 N N . ALA C 1 35 ? 17.993 171.243 2.413 1.00 47.64 35 ALA C N 1
ATOM 2803 C CA . ALA C 1 35 ? 17.487 171.336 1.044 1.00 48.60 35 ALA C CA 1
ATOM 2804 C C . ALA C 1 35 ? 15.974 171.131 1.020 1.00 50.16 35 ALA C C 1
ATOM 2805 O O . ALA C 1 35 ? 15.422 170.419 1.866 1.00 51.58 35 ALA C O 1
ATOM 2807 N N . PRO C 1 36 ? 15.281 171.759 0.053 1.00 50.15 36 PRO C N 1
ATOM 2808 C CA . PRO C 1 36 ? 13.825 171.623 -0.058 1.00 49.48 36 PRO C CA 1
ATOM 2809 C C . PRO C 1 36 ? 13.427 170.216 -0.520 1.00 47.63 36 PRO C C 1
ATOM 2810 O O . PRO C 1 36 ? 14.237 169.493 -1.104 1.00 47.04 36 PRO C O 1
ATOM 2814 N N . ALA C 1 37 ? 12.179 169.839 -0.262 1.00 48.79 37 ALA C N 1
ATOM 2815 C CA . ALA C 1 37 ? 11.682 168.523 -0.644 1.00 47.91 37 ALA C CA 1
ATOM 2816 C C . ALA C 1 37 ? 11.892 168.258 -2.131 1.00 50.49 37 ALA C C 1
ATOM 2817 O O . ALA C 1 37 ? 12.192 167.134 -2.534 1.00 51.34 37 ALA C O 1
ATOM 2819 N N . GLU C 1 38 ? 11.747 169.305 -2.938 1.00 51.43 38 GLU C N 1
ATOM 2820 C CA . GLU C 1 38 ? 11.905 169.208 -4.388 1.00 52.47 38 GLU C CA 1
ATOM 2821 C C . GLU C 1 38 ? 13.318 168.747 -4.754 1.00 52.35 38 GLU C C 1
ATOM 2822 O O . GLU C 1 38 ? 13.493 167.841 -5.574 1.00 52.03 38 GLU C O 1
ATOM 2828 N N . ASN C 1 39 ? 14.321 169.372 -4.138 1.00 52.84 39 ASN C N 1
ATOM 2829 C CA . ASN C 1 39 ? 15.728 169.031 -4.377 1.00 52.01 39 ASN C CA 1
ATOM 2830 C C . ASN C 1 39 ? 16.047 167.617 -3.889 1.00 48.83 39 ASN C C 1
ATOM 2831 O O . ASN C 1 39 ? 16.681 166.823 -4.595 1.00 47.01 39 ASN C O 1
ATOM 2836 N N . GLU C 1 40 ? 15.608 167.315 -2.671 1.00 46.33 40 GLU C N 1
ATOM 2837 C CA . GLU C 1 40 ? 15.838 166.000 -2.072 1.00 45.35 40 GLU C CA 1
ATOM 2838 C C . GLU C 1 40 ? 15.336 164.895 -2.987 1.00 43.55 40 GLU C C 1
ATOM 2839 O O . GLU C 1 40 ? 16.098 164.012 -3.384 1.00 40.54 40 GLU C O 1
ATOM 2845 N N . VAL C 1 41 ? 14.053 164.959 -3.331 1.00 45.72 41 VAL C N 1
ATOM 2846 C CA . VAL C 1 41 ? 13.450 163.958 -4.199 1.00 45.67 41 VAL C CA 1
ATOM 2847 C C . VAL C 1 41 ? 14.119 163.950 -5.565 1.00 47.93 41 VAL C C 1
ATOM 2848 O O . VAL C 1 41 ? 14.555 162.900 -6.049 1.00 49.27 41 VAL C O 1
ATOM 2852 N N . ASN C 1 42 ? 14.209 165.126 -6.179 1.00 49.45 42 ASN C N 1
ATOM 2853 C CA . ASN C 1 42 ? 14.821 165.250 -7.496 1.00 51.10 42 ASN C CA 1
ATOM 2854 C C . ASN C 1 42 ? 16.192 164.579 -7.516 1.00 51.00 42 ASN C C 1
ATOM 2855 O O . ASN C 1 42 ? 16.485 163.761 -8.392 1.00 50.13 42 ASN C O 1
ATOM 2860 N N . TYR C 1 43 ? 17.028 164.926 -6.543 1.00 51.55 43 TYR C N 1
ATOM 2861 C CA . TYR C 1 43 ? 18.363 164.347 -6.438 1.00 51.97 43 TYR C CA 1
ATOM 2862 C C . TYR C 1 43 ? 18.281 162.840 -6.229 1.00 51.06 43 TYR C C 1
ATOM 2863 O O . TYR C 1 43 ? 19.032 162.077 -6.832 1.00 52.50 43 TYR C O 1
ATOM 2872 N N . MET C 1 44 ? 17.366 162.422 -5.362 1.00 50.72 44 MET C N 1
ATOM 2873 C CA . MET C 1 44 ? 17.180 161.008 -5.048 1.00 50.03 44 MET C CA 1
ATOM 2874 C C . MET C 1 44 ? 16.763 160.165 -6.254 1.00 50.76 44 MET C C 1
ATOM 2875 O O . MET C 1 44 ? 17.159 159.007 -6.363 1.00 50.42 44 MET C O 1
ATOM 2880 N N . ILE C 1 45 ? 15.974 160.739 -7.161 1.00 51.32 45 ILE C N 1
ATOM 2881 C CA . ILE C 1 45 ? 15.522 159.994 -8.333 1.00 52.59 45 ILE C CA 1
ATOM 2882 C C . ILE C 1 45 ? 16.447 160.132 -9.542 1.00 55.03 45 ILE C C 1
ATOM 2883 O O . ILE C 1 45 ? 16.313 159.397 -10.520 1.00 53.97 45 ILE C O 1
ATOM 2888 N N . THR C 1 46 ? 17.390 161.067 -9.466 1.00 57.26 46 THR C N 1
ATOM 2889 C CA . THR C 1 46 ? 18.342 161.289 -10.550 1.00 58.52 46 THR C CA 1
ATOM 2890 C C . THR C 1 46 ? 19.547 160.355 -10.465 1.00 58.85 46 THR C C 1
ATOM 2891 O O . THR C 1 46 ? 19.902 159.712 -11.453 1.00 59.26 46 THR C O 1
ATOM 2895 N N . ASN C 1 47 ? 20.180 160.273 -9.296 1.00 57.88 47 ASN C N 1
ATOM 2896 C CA . ASN C 1 47 ? 21.338 159.393 -9.142 1.00 57.28 47 ASN C CA 1
ATOM 2897 C C . ASN C 1 47 ? 20.853 157.950 -9.157 1.00 57.67 47 ASN C C 1
ATOM 2898 O O . ASN C 1 47 ? 19.649 157.699 -9.117 1.00 58.93 47 ASN C O 1
ATOM 2903 N N . ASN C 1 48 ? 21.783 157.001 -9.223 1.00 57.56 48 ASN C N 1
ATOM 2904 C CA . ASN C 1 48 ? 21.415 155.586 -9.255 1.00 56.85 48 ASN C CA 1
ATOM 2905 C C . ASN C 1 48 ? 21.988 154.817 -8.058 1.00 56.79 48 ASN C C 1
ATOM 2906 O O . ASN C 1 48 ? 22.357 153.645 -8.176 1.00 57.35 48 ASN C O 1
ATOM 2911 N N . ASN C 1 49 ? 22.051 155.482 -6.907 1.00 54.76 49 ASN C N 1
ATOM 2912 C CA . ASN C 1 49 ? 22.573 154.867 -5.691 1.00 53.97 49 ASN C CA 1
ATOM 2913 C C . ASN C 1 49 ? 21.543 153.967 -5.024 1.00 53.89 49 ASN C C 1
ATOM 2914 O O . ASN C 1 49 ? 20.336 154.163 -5.179 1.00 52.47 49 ASN C O 1
ATOM 2919 N N . GLU C 1 50 ? 22.035 152.984 -4.278 1.00 52.42 50 GLU C N 1
ATOM 2920 C CA . GLU C 1 50 ? 21.182 152.046 -3.558 1.00 52.72 50 GLU C CA 1
ATOM 2921 C C . GLU C 1 50 ? 20.612 152.736 -2.319 1.00 49.93 50 GLU C C 1
ATOM 2922 O O . GLU C 1 50 ? 20.526 152.130 -1.252 1.00 49.80 50 GLU C O 1
ATOM 2928 N N . VAL C 1 51 ? 20.240 154.005 -2.466 1.00 46.87 51 VAL C N 1
ATOM 2929 C CA . VAL C 1 51 ? 19.682 154.787 -1.366 1.00 43.71 51 VAL C CA 1
ATOM 2930 C C . VAL C 1 51 ? 18.465 155.574 -1.834 1.00 42.17 51 VAL C C 1
ATOM 2931 O O . VAL C 1 51 ? 18.512 156.249 -2.863 1.00 40.67 51 VAL C O 1
ATOM 2935 N N . SER C 1 52 ? 17.378 155.493 -1.073 1.00 38.41 52 SER C N 1
ATOM 2936 C CA . SER C 1 52 ? 16.153 156.197 -1.432 1.00 38.09 52 SER C CA 1
ATOM 2937 C C . SER C 1 52 ? 15.153 156.239 -0.291 1.00 36.65 52 SER C C 1
ATOM 2938 O O . SER C 1 52 ? 15.362 155.633 0.761 1.00 35.09 52 SER C O 1
ATOM 2941 N N . PHE C 1 53 ? 14.065 156.969 -0.518 1.00 35.03 53 PHE C N 1
ATOM 2942 C CA . PHE C 1 53 ? 12.992 157.121 0.455 1.00 35.13 53 PHE C CA 1
ATOM 2943 C C . PHE C 1 53 ? 11.691 157.331 -0.323 1.00 36.34 53 PHE C C 1
ATOM 2944 O O . PHE C 1 53 ? 11.722 157.705 -1.494 1.00 34.57 53 PHE C O 1
ATOM 2952 N N . HIS C 1 54 ? 10.555 157.098 0.325 1.00 35.30 54 HIS C N 1
ATOM 2953 C CA . HIS C 1 54 ? 9.268 157.226 -0.350 1.00 35.94 54 HIS C CA 1
ATOM 2954 C C . HIS C 1 54 ? 8.777 158.647 -0.550 1.00 36.86 54 HIS C C 1
ATOM 2955 O O . HIS C 1 54 ? 8.307 159.004 -1.634 1.00 37.41 54 HIS C O 1
ATOM 2962 N N . VAL C 1 55 ? 8.884 159.466 0.487 1.00 34.52 55 VAL C N 1
ATOM 2963 C CA . VAL C 1 55 ? 8.403 160.829 0.384 1.00 35.57 55 VAL C CA 1
ATOM 2964 C C . VAL C 1 55 ? 9.186 161.819 1.243 1.00 37.31 55 VAL C C 1
ATOM 2965 O O . VAL C 1 55 ? 9.519 161.536 2.398 1.00 37.54 55 VAL C O 1
ATOM 2969 N N . ALA C 1 56 ? 9.487 162.976 0.661 1.00 37.89 56 ALA C N 1
ATOM 2970 C CA . ALA C 1 56 ? 10.209 164.039 1.361 1.00 37.48 56 ALA C CA 1
ATOM 2971 C C . ALA C 1 56 ? 9.209 165.148 1.660 1.00 37.68 56 ALA C C 1
ATOM 2972 O O . ALA C 1 56 ? 8.447 165.558 0.784 1.00 37.04 56 ALA C O 1
ATOM 2974 N N . VAL C 1 57 ? 9.214 165.629 2.895 1.00 39.12 57 VAL C N 1
ATOM 2975 C CA . VAL C 1 57 ? 8.293 166.674 3.299 1.00 40.90 57 VAL C CA 1
ATOM 2976 C C . VAL C 1 57 ? 8.976 167.912 3.870 1.00 43.90 57 VAL C C 1
ATOM 2977 O O . VAL C 1 57 ? 9.646 167.839 4.902 1.00 46.39 57 VAL C O 1
ATOM 2981 N N . ASP C 1 58 ? 8.801 169.054 3.205 1.00 45.90 58 ASP C N 1
ATOM 2982 C CA . ASP C 1 58 ? 9.384 170.304 3.692 1.00 45.96 58 ASP C CA 1
ATOM 2983 C C . ASP C 1 58 ? 8.301 171.213 4.287 1.00 47.32 58 ASP C C 1
ATOM 2984 O O . ASP C 1 58 ? 7.223 170.747 4.665 1.00 46.28 58 ASP C O 1
ATOM 2989 N N . ASP C 1 59 ? 8.580 172.504 4.385 1.00 47.10 59 ASP C N 1
ATOM 2990 C CA . ASP C 1 59 ? 7.606 173.428 4.955 1.00 49.12 59 ASP C CA 1
ATOM 2991 C C . ASP C 1 59 ? 6.466 173.743 3.986 1.00 48.00 59 ASP C C 1
ATOM 2992 O O . ASP C 1 59 ? 5.364 174.086 4.407 1.00 46.36 59 ASP C O 1
ATOM 2997 N N . LYS C 1 60 ? 6.733 173.599 2.692 1.00 50.33 60 LYS C N 1
ATOM 2998 C CA . LYS C 1 60 ? 5.744 173.907 1.666 1.00 51.87 60 LYS C CA 1
ATOM 2999 C C . LYS C 1 60 ? 4.952 172.717 1.124 1.00 53.53 60 LYS C C 1
ATOM 3000 O O . LYS C 1 60 ? 3.734 172.633 1.306 1.00 53.51 60 LYS C O 1
ATOM 3006 N N . GLN C 1 61 ? 5.645 171.803 0.454 1.00 52.36 61 GLN C N 1
ATOM 3007 C CA . GLN C 1 61 ? 4.998 170.645 -0.146 1.00 53.13 61 GLN C CA 1
ATOM 3008 C C . GLN C 1 61 ? 5.603 169.290 0.224 1.00 52.04 61 GLN C C 1
ATOM 3009 O O . GLN C 1 61 ? 6.650 169.213 0.869 1.00 52.59 61 GLN C O 1
ATOM 3015 N N . ALA C 1 62 ? 4.922 168.225 -0.191 1.00 49.22 62 ALA C N 1
ATOM 3016 C CA . ALA C 1 62 ? 5.363 166.854 0.061 1.00 48.16 62 ALA C CA 1
ATOM 3017 C C . ALA C 1 62 ? 5.487 166.157 -1.287 1.00 47.40 62 ALA C C 1
ATOM 3018 O O . ALA C 1 62 ? 4.562 166.188 -2.095 1.00 48.14 62 ALA C O 1
ATOM 3020 N N . ILE C 1 63 ? 6.627 165.529 -1.537 1.00 46.16 63 ILE C N 1
ATOM 3021 C CA . ILE C 1 63 ? 6.827 164.872 -2.815 1.00 46.78 63 ILE C CA 1
ATOM 3022 C C . ILE C 1 63 ? 7.230 163.413 -2.658 1.00 45.65 63 ILE C C 1
ATOM 3023 O O . ILE C 1 63 ? 8.130 163.081 -1.883 1.00 45.83 63 ILE C O 1
ATOM 3028 N N . GLN C 1 64 ? 6.548 162.551 -3.404 1.00 41.21 64 GLN C N 1
ATOM 3029 C CA . GLN C 1 64 ? 6.799 161.117 -3.378 1.00 37.87 64 GLN C CA 1
ATOM 3030 C C . GLN C 1 64 ? 7.701 160.736 -4.543 1.00 38.23 64 GLN C C 1
ATOM 3031 O O . GLN C 1 64 ? 7.422 161.087 -5.688 1.00 38.79 64 GLN C O 1
ATOM 3037 N N . GLY C 1 65 ? 8.773 160.006 -4.260 1.00 35.52 65 GLY C N 1
ATOM 3038 C CA . GLY C 1 65 ? 9.676 159.607 -5.320 1.00 37.44 65 GLY C CA 1
ATOM 3039 C C . GLY C 1 65 ? 9.668 158.114 -5.551 1.00 37.02 65 GLY C C 1
ATOM 3040 O O . GLY C 1 65 ? 10.172 157.632 -6.565 1.00 39.91 65 GLY C O 1
ATOM 3041 N N . ILE C 1 66 ? 9.089 157.379 -4.610 1.00 38.23 66 ILE C N 1
ATOM 3042 C CA . ILE C 1 66 ? 9.024 155.924 -4.706 1.00 38.03 66 ILE C CA 1
ATOM 3043 C C . ILE C 1 66 ? 7.597 155.439 -4.450 1.00 36.77 66 ILE C C 1
ATOM 3044 O O . ILE C 1 66 ? 6.923 155.924 -3.541 1.00 35.07 66 ILE C O 1
ATOM 3049 N N . PRO C 1 67 ? 7.108 154.495 -5.270 1.00 37.33 67 PRO C N 1
ATOM 3050 C CA . PRO C 1 67 ? 5.750 153.985 -5.070 1.00 38.43 67 PRO C CA 1
ATOM 3051 C C . PRO C 1 67 ? 5.603 153.421 -3.654 1.00 35.77 67 PRO C C 1
ATOM 3052 O O . PRO C 1 67 ? 6.492 152.729 -3.148 1.00 35.98 67 PRO C O 1
ATOM 3056 N N . TRP C 1 68 ? 4.482 153.730 -3.017 1.00 34.49 68 TRP C N 1
ATOM 3057 C CA . TRP C 1 68 ? 4.223 153.269 -1.656 1.00 36.07 68 TRP C CA 1
ATOM 3058 C C . TRP C 1 68 ? 4.364 151.754 -1.500 1.00 35.39 68 TRP C C 1
ATOM 3059 O O . TRP C 1 68 ? 4.810 151.276 -0.451 1.00 32.21 68 TRP C O 1
ATOM 3070 N N . GLU C 1 69 ? 3.978 151.019 -2.545 1.00 33.39 69 GLU C N 1
ATOM 3071 C CA . GLU C 1 69 ? 4.013 149.564 -2.541 1.00 33.39 69 GLU C CA 1
ATOM 3072 C C . GLU C 1 69 ? 5.304 148.951 -3.089 1.00 33.64 69 GLU C C 1
ATOM 3073 O O . GLU C 1 69 ? 5.311 147.869 -3.671 1.00 33.18 69 GLU C O 1
ATOM 3079 N N . ARG C 1 70 ? 6.403 149.665 -2.888 1.00 35.14 70 ARG C N 1
ATOM 3080 C CA . ARG C 1 70 ? 7.723 149.200 -3.281 1.00 34.90 70 ARG C CA 1
ATOM 3081 C C . ARG C 1 70 ? 8.656 149.655 -2.158 1.00 35.49 70 ARG C C 1
ATOM 3082 O O . ARG C 1 70 ? 8.454 150.721 -1.574 1.00 34.50 70 ARG C O 1
ATOM 3090 N N . ASN C 1 71 ? 9.662 148.846 -1.846 1.00 36.29 71 ASN C N 1
ATOM 3091 C CA . ASN C 1 71 ? 10.580 149.172 -0.760 1.00 35.93 71 ASN C CA 1
ATOM 3092 C C . ASN C 1 71 ? 11.477 150.360 -1.095 1.00 36.15 71 ASN C C 1
ATOM 3093 O O . ASN C 1 71 ? 11.567 150.787 -2.246 1.00 36.28 71 ASN C O 1
ATOM 3098 N N . ALA C 1 72 ? 12.135 150.892 -0.073 1.00 33.22 72 ALA C N 1
ATOM 3099 C CA . ALA C 1 72 ? 13.050 152.007 -0.251 1.00 34.50 72 ALA C CA 1
ATOM 3100 C C . ALA C 1 72 ? 14.212 151.815 0.713 1.00 36.49 72 ALA C C 1
ATOM 3101 O O . ALA C 1 72 ? 14.003 151.574 1.905 1.00 39.52 72 ALA C O 1
ATOM 3103 N N . TRP C 1 73 ? 15.433 151.919 0.203 1.00 34.92 73 TRP C N 1
ATOM 3104 C CA . TRP C 1 73 ? 16.623 151.743 1.037 1.00 34.23 73 TRP C CA 1
ATOM 3105 C C . TRP C 1 73 ? 16.864 153.000 1.867 1.00 34.14 73 TRP C C 1
ATOM 3106 O O . TRP C 1 73 ? 17.478 153.953 1.387 1.00 34.61 73 TRP C O 1
ATOM 3117 N N . ALA C 1 74 ? 16.398 153.001 3.115 1.00 32.22 74 ALA C N 1
ATOM 3118 C CA . ALA C 1 74 ? 16.560 154.180 3.956 1.00 30.05 74 ALA C CA 1
ATOM 3119 C C . ALA C 1 74 ? 16.715 153.915 5.449 1.00 29.22 74 ALA C C 1
ATOM 3120 O O . ALA C 1 74 ? 17.014 154.835 6.212 1.00 27.02 74 ALA C O 1
ATOM 3122 N N . CYS C 1 75 ? 16.520 152.669 5.860 1.00 26.51 75 CYS C N 1
ATOM 3123 C CA . CYS C 1 75 ? 16.595 152.312 7.264 1.00 25.77 75 CYS C CA 1
ATOM 3124 C C . CYS C 1 75 ? 17.902 151.646 7.685 1.00 25.87 75 CYS C C 1
ATOM 3125 O O . CYS C 1 75 ? 18.084 151.347 8.861 1.00 27.32 75 CYS C O 1
ATOM 3128 N N . GLY C 1 76 ? 18.790 151.406 6.725 1.00 26.82 76 GLY C N 1
ATOM 3129 C CA . GLY C 1 76 ? 20.083 150.805 7.015 1.00 29.97 76 GLY C CA 1
ATOM 3130 C C . GLY C 1 76 ? 20.052 149.437 7.665 1.00 31.27 76 GLY C C 1
ATOM 3131 O O . GLY C 1 76 ? 20.988 149.056 8.378 1.00 26.43 76 GLY C O 1
ATOM 3132 N N . ASP C 1 77 ? 18.983 148.682 7.440 1.00 30.17 77 ASP C N 1
ATOM 3133 C CA . ASP C 1 77 ? 18.906 147.350 8.028 1.00 31.57 77 ASP C CA 1
ATOM 3134 C C . ASP C 1 77 ? 18.887 146.278 6.938 1.00 31.53 77 ASP C C 1
ATOM 3135 O O . ASP C 1 77 ? 18.255 145.234 7.080 1.00 33.09 77 ASP C O 1
ATOM 3140 N N . GLY C 1 78 ? 19.607 146.558 5.851 1.00 32.35 78 GLY C N 1
ATOM 3141 C CA . GLY C 1 78 ? 19.698 145.627 4.741 1.00 34.14 78 GLY C CA 1
ATOM 3142 C C . GLY C 1 78 ? 18.324 145.191 4.289 1.00 35.34 78 GLY C C 1
ATOM 3143 O O . GLY C 1 78 ? 17.456 146.030 4.077 1.00 33.69 78 GLY C O 1
ATOM 3144 N N . ASN C 1 79 ? 18.116 143.888 4.135 1.00 37.08 79 ASN C N 1
ATOM 3145 C CA . ASN C 1 79 ? 16.807 143.396 3.723 1.00 37.87 79 ASN C CA 1
ATOM 3146 C C . ASN C 1 79 ? 15.928 143.108 4.939 1.00 36.68 79 ASN C C 1
ATOM 3147 O O . ASN C 1 79 ? 15.124 142.172 4.926 1.00 40.21 79 ASN C O 1
ATOM 3152 N N . GLY C 1 80 ? 16.089 143.917 5.985 1.00 32.84 80 GLY C N 1
ATOM 3153 C CA . GLY C 1 80 ? 15.308 143.745 7.198 1.00 28.68 80 GLY C CA 1
ATOM 3154 C C . GLY C 1 80 ? 13.934 144.391 7.095 1.00 27.30 80 GLY C C 1
ATOM 3155 O O . GLY C 1 80 ? 13.618 145.004 6.075 1.00 27.10 80 GLY C O 1
ATOM 3156 N N . PRO C 1 81 ? 13.103 144.295 8.142 1.00 26.24 81 PRO C N 1
ATOM 3157 C CA . PRO C 1 81 ? 11.750 144.865 8.163 1.00 24.83 81 PRO C CA 1
ATOM 3158 C C . PRO C 1 81 ? 11.653 146.365 7.895 1.00 27.55 81 PRO C C 1
ATOM 3159 O O . PRO C 1 81 ? 10.674 146.830 7.302 1.00 26.97 81 PRO C O 1
ATOM 3163 N N . GLY C 1 82 ? 12.646 147.125 8.346 1.00 24.78 82 GLY C N 1
ATOM 3164 C CA . GLY C 1 82 ? 12.637 148.559 8.090 1.00 24.34 82 GLY C CA 1
ATOM 3165 C C . GLY C 1 82 ? 12.693 148.819 6.588 1.00 26.46 82 GLY C C 1
ATOM 3166 O O . GLY C 1 82 ? 11.821 149.493 6.034 1.00 27.72 82 GLY C O 1
ATOM 3167 N N . ASN C 1 83 ? 13.708 148.287 5.911 1.00 26.95 83 ASN C N 1
ATOM 3168 C CA . ASN C 1 83 ? 13.825 148.496 4.466 1.00 27.92 83 ASN C CA 1
ATOM 3169 C C . ASN C 1 83 ? 12.855 147.715 3.592 1.00 28.59 83 ASN C C 1
ATOM 3170 O O . ASN C 1 83 ? 12.618 148.078 2.434 1.00 30.91 83 ASN C O 1
ATOM 3175 N N . ARG C 1 84 ? 12.290 146.642 4.114 1.00 26.84 84 ARG C N 1
ATOM 3176 C CA . ARG C 1 84 ? 11.392 145.854 3.283 1.00 27.94 84 ARG C CA 1
ATOM 3177 C C . ARG C 1 84 ? 9.916 145.962 3.630 1.00 26.42 84 ARG C C 1
ATOM 3178 O O . ARG C 1 84 ? 9.074 145.498 2.855 1.00 25.51 84 ARG C O 1
ATOM 3186 N N . GLU C 1 85 ? 9.588 146.570 4.770 1.00 22.91 85 GLU C N 1
ATOM 3187 C CA . GLU C 1 85 ? 8.177 146.693 5.151 1.00 22.91 85 GLU C CA 1
ATOM 3188 C C . GLU C 1 85 ? 7.702 148.077 5.608 1.00 25.31 85 GLU C C 1
ATOM 3189 O O . GLU C 1 85 ? 6.531 148.234 5.951 1.00 25.93 85 GLU C O 1
ATOM 3195 N N . SER C 1 86 ? 8.573 149.082 5.622 1.00 25.83 86 SER C N 1
ATOM 3196 C CA . SER C 1 86 ? 8.108 150.398 6.057 1.00 26.17 86 SER C CA 1
ATOM 3197 C C . SER C 1 86 ? 8.190 151.454 4.963 1.00 26.77 86 SER C C 1
ATOM 3198 O O . SER C 1 86 ? 9.014 151.370 4.042 1.00 25.61 86 SER C O 1
ATOM 3201 N N . ILE C 1 87 ? 7.317 152.451 5.061 1.00 26.95 87 ILE C N 1
ATOM 3202 C CA . ILE C 1 87 ? 7.323 153.554 4.107 1.00 26.78 87 ILE C CA 1
ATOM 3203 C C . ILE C 1 87 ? 8.159 154.636 4.794 1.00 25.80 87 ILE C C 1
ATOM 3204 O O . ILE C 1 87 ? 7.869 155.005 5.931 1.00 24.78 87 ILE C O 1
ATOM 3209 N N . SER C 1 88 ? 9.196 155.126 4.119 1.00 25.28 88 SER C N 1
ATOM 3210 C CA . SER C 1 88 ? 10.067 156.134 4.718 1.00 25.89 88 SER C CA 1
ATOM 3211 C C . SER C 1 88 ? 9.722 157.571 4.379 1.00 27.99 88 SER C C 1
ATOM 3212 O O . SER C 1 88 ? 9.619 157.939 3.208 1.00 30.31 88 SER C O 1
ATOM 3215 N N . VAL C 1 89 ? 9.552 158.362 5.436 1.00 26.59 89 VAL C N 1
ATOM 3216 C CA . VAL C 1 89 ? 9.220 159.780 5.354 1.00 32.39 89 VAL C CA 1
ATOM 3217 C C . VAL C 1 89 ? 10.398 160.649 5.797 1.00 32.02 89 VAL C C 1
ATOM 3218 O O . VAL C 1 89 ? 10.785 160.622 6.965 1.00 34.06 89 VAL C O 1
ATOM 3222 N N . GLU C 1 90 ? 10.957 161.417 4.861 1.00 33.40 90 GLU C N 1
ATOM 3223 C CA . GLU C 1 90 ? 12.095 162.297 5.142 1.00 34.86 90 GLU C CA 1
ATOM 3224 C C . GLU C 1 90 ? 11.628 163.726 5.390 1.00 37.51 90 GLU C C 1
ATOM 3225 O O . GLU C 1 90 ? 11.027 164.348 4.507 1.00 35.74 90 GLU C O 1
ATOM 3231 N N . ILE C 1 91 ? 11.907 164.241 6.585 1.00 37.55 91 ILE C N 1
ATOM 3232 C CA . ILE C 1 91 ? 11.544 165.611 6.939 1.00 38.19 91 ILE C CA 1
ATOM 3233 C C . ILE C 1 91 ? 12.742 166.519 6.662 1.00 38.98 91 ILE C C 1
ATOM 3234 O O . ILE C 1 91 ? 13.800 166.360 7.268 1.00 35.30 91 ILE C O 1
ATOM 3239 N N . CYS C 1 92 ? 12.559 167.471 5.748 1.00 38.91 92 CYS C N 1
ATOM 3240 C CA . CYS C 1 92 ? 13.616 168.399 5.332 1.00 39.61 92 CYS C CA 1
ATOM 3241 C C . CYS C 1 92 ? 13.977 169.516 6.331 1.00 38.57 92 CYS C C 1
ATOM 3242 O O . CYS C 1 92 ? 13.289 169.725 7.328 1.00 36.39 92 CYS C O 1
ATOM 3245 N N . TYR C 1 93 ? 15.069 170.223 6.043 1.00 41.34 93 TYR C N 1
ATOM 3246 C CA . TYR C 1 93 ? 15.555 171.334 6.870 1.00 42.80 93 TYR C CA 1
ATOM 3247 C C . TYR C 1 93 ? 15.887 171.015 8.334 1.00 41.46 93 TYR C C 1
ATOM 3248 O O . TYR C 1 93 ? 15.682 171.856 9.211 1.00 41.57 93 TYR C O 1
ATOM 3257 N N . SER C 1 94 ? 16.415 169.826 8.611 1.00 37.63 94 SER C N 1
ATOM 3258 C CA . SER C 1 94 ? 16.740 169.474 9.996 1.00 37.39 94 SER C CA 1
ATOM 3259 C C . SER C 1 94 ? 18.165 169.874 10.378 1.00 36.39 94 SER C C 1
ATOM 3260 O O . SER C 1 94 ? 18.471 170.016 11.557 1.00 38.78 94 SER C O 1
ATOM 3263 N N . LYS C 1 95 ? 19.029 170.052 9.383 1.00 39.99 95 LYS C N 1
ATOM 3264 C CA . LYS C 1 95 ? 20.420 170.409 9.646 1.00 43.23 95 LYS C CA 1
ATOM 3265 C C . LYS C 1 95 ? 20.532 171.645 10.513 1.00 43.48 95 LYS C C 1
ATOM 3266 O O . LYS C 1 95 ? 21.116 171.601 11.593 1.00 44.09 95 LYS C O 1
ATOM 3272 N N . SER C 1 96 ? 19.963 172.746 10.038 1.00 45.37 96 SER C N 1
ATOM 3273 C CA . SER C 1 96 ? 20.007 174.008 10.771 1.00 46.91 96 SER C CA 1
ATOM 3274 C C . SER C 1 96 ? 18.721 174.216 11.557 1.00 46.38 96 SER C C 1
ATOM 3275 O O . SER C 1 96 ? 18.657 175.035 12.479 1.00 45.05 96 SER C O 1
ATOM 3278 N N . GLY C 1 97 ? 17.696 173.456 11.192 1.00 45.35 97 GLY C N 1
ATOM 3279 C CA . GLY C 1 97 ? 16.426 173.583 11.871 1.00 44.58 97 GLY C CA 1
ATOM 3280 C C . GLY C 1 97 ? 15.744 174.875 11.468 1.00 44.19 97 GLY C C 1
ATOM 3281 O O . GLY C 1 97 ? 15.748 175.238 10.289 1.00 39.92 97 GLY C O 1
ATOM 3282 N N . GLY C 1 98 ? 15.168 175.567 12.445 1.00 42.88 98 GLY C N 1
ATOM 3283 C CA . GLY C 1 98 ? 14.478 176.813 12.167 1.00 49.67 98 GLY C CA 1
ATOM 3284 C C . GLY C 1 98 ? 12.994 176.588 11.953 1.00 52.48 98 GLY C C 1
ATOM 3285 O O . GLY C 1 98 ? 12.527 175.446 11.956 1.00 51.89 98 GLY C O 1
ATOM 3286 N N . ASP C 1 99 ? 12.245 177.669 11.760 1.00 53.25 99 ASP C N 1
ATOM 3287 C CA . ASP C 1 99 ? 10.807 177.556 11.553 1.00 53.20 99 ASP C CA 1
ATOM 3288 C C . ASP C 1 99 ? 10.472 176.654 10.376 1.00 50.26 99 ASP C C 1
ATOM 3289 O O . ASP C 1 99 ? 9.496 175.916 10.427 1.00 50.67 99 ASP C O 1
ATOM 3294 N N . ARG C 1 100 ? 11.274 176.724 9.317 1.00 49.56 100 ARG C N 1
ATOM 3295 C CA . ARG C 1 100 ? 11.040 175.902 8.136 1.00 50.74 100 ARG C CA 1
ATOM 3296 C C . ARG C 1 100 ? 10.918 174.429 8.523 1.00 50.82 100 ARG C C 1
ATOM 3297 O O . ARG C 1 100 ? 9.996 173.735 8.088 1.00 50.62 100 ARG C O 1
ATOM 3305 N N . TYR C 1 101 ? 11.844 173.956 9.351 1.00 49.32 101 TYR C N 1
ATOM 3306 C CA . TYR C 1 101 ? 11.827 172.565 9.784 1.00 50.20 101 TYR C CA 1
ATOM 3307 C C . TYR C 1 101 ? 10.577 172.216 10.582 1.00 50.46 101 TYR C C 1
ATOM 3308 O O . TYR C 1 101 ? 9.842 171.298 10.225 1.00 51.07 101 TYR C O 1
ATOM 3317 N N . TYR C 1 102 ? 10.344 172.945 11.667 1.00 51.21 102 TYR C N 1
ATOM 3318 C CA . TYR C 1 102 ? 9.186 172.703 12.513 1.00 52.24 102 TYR C CA 1
ATOM 3319 C C . TYR C 1 102 ? 7.884 172.744 11.721 1.00 52.57 102 TYR C C 1
ATOM 3320 O O . TYR C 1 102 ? 6.880 172.147 12.122 1.00 52.26 102 TYR C O 1
ATOM 3329 N N . LYS C 1 103 ? 7.904 173.453 10.597 1.00 52.51 103 LYS C N 1
ATOM 3330 C CA . LYS C 1 103 ? 6.731 173.542 9.732 1.00 54.26 103 LYS C CA 1
ATOM 3331 C C . LYS C 1 103 ? 6.677 172.263 8.898 1.00 53.07 103 LYS C C 1
ATOM 3332 O O . LYS C 1 103 ? 5.606 171.708 8.649 1.00 52.51 103 LYS C O 1
ATOM 3338 N N . ALA C 1 104 ? 7.850 171.804 8.478 1.00 51.30 104 ALA C N 1
ATOM 3339 C CA . ALA C 1 104 ? 7.967 170.593 7.683 1.00 51.06 104 ALA C CA 1
ATOM 3340 C C . ALA C 1 104 ? 7.559 169.388 8.525 1.00 50.42 104 ALA C C 1
ATOM 3341 O O . ALA C 1 104 ? 7.031 168.403 8.003 1.00 50.19 104 ALA C O 1
ATOM 3343 N N . GLU C 1 105 ? 7.796 169.479 9.831 1.00 49.29 105 GLU C N 1
ATOM 3344 C CA . GLU C 1 105 ? 7.452 168.401 10.750 1.00 49.28 105 GLU C CA 1
ATOM 3345 C C . GLU C 1 105 ? 5.931 168.254 10.871 1.00 49.18 105 GLU C C 1
ATOM 3346 O O . GLU C 1 105 ? 5.395 167.148 10.779 1.00 50.16 105 GLU C O 1
ATOM 3352 N N . ASN C 1 106 ? 5.230 169.366 11.069 1.00 48.88 106 ASN C N 1
ATOM 3353 C CA . ASN C 1 106 ? 3.777 169.314 11.182 1.00 47.11 106 ASN C CA 1
ATOM 3354 C C . ASN C 1 106 ? 3.170 168.765 9.902 1.00 44.97 106 ASN C C 1
ATOM 3355 O O . ASN C 1 106 ? 2.220 167.986 9.941 1.00 45.28 106 ASN C O 1
ATOM 3360 N N . ASN C 1 107 ? 3.719 169.175 8.766 1.00 43.08 107 ASN C N 1
ATOM 3361 C CA . ASN C 1 107 ? 3.231 168.675 7.494 1.00 43.66 107 ASN C CA 1
ATOM 3362 C C . ASN C 1 107 ? 3.466 167.160 7.458 1.00 44.64 107 ASN C C 1
ATOM 3363 O O . ASN C 1 107 ? 2.629 166.401 6.959 1.00 42.87 107 ASN C O 1
ATOM 3368 N N . ALA C 1 108 ? 4.603 166.727 8.002 1.00 42.09 108 ALA C N 1
ATOM 3369 C CA . ALA C 1 108 ? 4.959 165.306 8.043 1.00 40.62 108 ALA C CA 1
ATOM 3370 C C . ALA C 1 108 ? 3.939 164.540 8.874 1.00 39.73 108 ALA C C 1
ATOM 3371 O O . ALA C 1 108 ? 3.657 163.374 8.601 1.00 38.07 108 ALA C O 1
ATOM 3373 N N . VAL C 1 109 ? 3.398 165.198 9.896 1.00 37.89 109 VAL C N 1
ATOM 3374 C CA . VAL C 1 109 ? 2.391 164.575 10.737 1.00 40.13 109 VAL C CA 1
ATOM 3375 C C . VAL C 1 109 ? 1.170 164.309 9.863 1.00 40.41 109 VAL C C 1
ATOM 3376 O O . VAL C 1 109 ? 0.419 163.358 10.082 1.00 41.27 109 VAL C O 1
ATOM 3380 N N . ASP C 1 110 ? 0.977 165.154 8.862 1.00 41.26 110 ASP C N 1
ATOM 3381 C CA . ASP C 1 110 ? -0.157 164.990 7.965 1.00 44.00 110 ASP C CA 1
ATOM 3382 C C . ASP C 1 110 ? 0.096 163.814 7.019 1.00 40.24 110 ASP C C 1
ATOM 3383 O O . ASP C 1 110 ? -0.758 162.949 6.853 1.00 38.59 110 ASP C O 1
ATOM 3388 N N . VAL C 1 111 ? 1.278 163.795 6.413 1.00 38.20 111 VAL C N 1
ATOM 3389 C CA . VAL C 1 111 ? 1.652 162.736 5.489 1.00 38.80 111 VAL C CA 1
ATOM 3390 C C . VAL C 1 111 ? 1.595 161.365 6.152 1.00 37.29 111 VAL C C 1
ATOM 3391 O O . VAL C 1 111 ? 1.191 160.387 5.525 1.00 35.85 111 VAL C O 1
ATOM 3395 N N . VAL C 1 112 ? 1.985 161.305 7.422 1.00 37.42 112 VAL C N 1
ATOM 3396 C CA . VAL C 1 112 ? 1.982 160.056 8.179 1.00 38.45 112 VAL C CA 1
ATOM 3397 C C . VAL C 1 112 ? 0.556 159.580 8.444 1.00 40.96 112 VAL C C 1
ATOM 3398 O O . VAL C 1 112 ? 0.263 158.387 8.329 1.00 39.73 112 VAL C O 1
ATOM 3402 N N . ARG C 1 113 ? -0.330 160.507 8.802 1.00 41.15 113 ARG C N 1
ATOM 3403 C CA . ARG C 1 113 ? -1.722 160.152 9.067 1.00 42.26 113 ARG C CA 1
ATOM 3404 C C . ARG C 1 113 ? -2.390 159.633 7.797 1.00 40.54 113 ARG C C 1
ATOM 3405 O O . ARG C 1 113 ? -3.183 158.695 7.846 1.00 43.59 113 ARG C O 1
ATOM 3413 N N . GLN C 1 114 ? -2.072 160.238 6.659 1.00 41.24 114 GLN C N 1
ATOM 3414 C CA . GLN C 1 114 ? -2.660 159.797 5.398 1.00 41.98 114 GLN C CA 1
ATOM 3415 C C . GLN C 1 114 ? -2.209 158.370 5.088 1.00 42.23 114 GLN C C 1
ATOM 3416 O O . GLN C 1 114 ? -3.026 157.504 4.765 1.00 42.82 114 GLN C O 1
ATOM 3422 N N . LEU C 1 115 ? -0.905 158.126 5.194 1.00 39.04 115 LEU C N 1
ATOM 3423 C CA . LEU C 1 115 ? -0.357 156.798 4.927 1.00 37.66 115 LEU C CA 1
ATOM 3424 C C . LEU C 1 115 ? -0.908 155.758 5.918 1.00 34.89 115 LEU C C 1
ATOM 3425 O O . LEU C 1 115 ? -1.081 154.589 5.566 1.00 36.22 115 LEU C O 1
ATOM 3430 N N . MET C 1 116 ? -1.185 156.181 7.149 1.00 34.43 116 MET C N 1
ATOM 3431 C CA . MET C 1 116 ? -1.730 155.267 8.156 1.00 34.10 116 MET C CA 1
ATOM 3432 C C . MET C 1 116 ? -3.124 154.769 7.778 1.00 35.73 116 MET C C 1
ATOM 3433 O O . MET C 1 116 ? -3.413 153.575 7.855 1.00 33.70 116 MET C O 1
ATOM 3438 N N . SER C 1 117 ? -3.992 155.687 7.374 1.00 37.66 117 SER C N 1
ATOM 3439 C CA . SER C 1 117 ? -5.353 155.311 7.013 1.00 38.45 117 SER C CA 1
ATOM 3440 C C . SER C 1 117 ? -5.414 154.696 5.621 1.00 37.64 117 SER C C 1
ATOM 3441 O O . SER C 1 117 ? -6.381 154.022 5.278 1.00 41.56 117 SER C O 1
ATOM 3444 N N . MET C 1 118 ? -4.380 154.922 4.824 1.00 38.09 118 MET C N 1
ATOM 3445 C CA . MET C 1 118 ? -4.353 154.383 3.474 1.00 39.28 118 MET C CA 1
ATOM 3446 C C . MET C 1 118 ? -3.939 152.909 3.467 1.00 38.36 118 MET C C 1
ATOM 3447 O O . MET C 1 118 ? -4.490 152.100 2.713 1.00 37.02 118 MET C O 1
ATOM 3452 N N . TYR C 1 119 ? -2.980 152.558 4.317 1.00 34.03 119 TYR C N 1
ATOM 3453 C CA . TYR C 1 119 ? -2.518 151.180 4.393 1.00 32.70 119 TYR C CA 1
ATOM 3454 C C . TYR C 1 119 ? -2.795 150.507 5.734 1.00 31.99 119 TYR C C 1
ATOM 3455 O O . TYR C 1 119 ? -2.252 149.442 6.032 1.00 32.64 119 TYR C O 1
ATOM 3464 N N . ASN C 1 120 ? -3.662 151.132 6.528 1.00 32.04 120 ASN C N 1
ATOM 3465 C CA . ASN C 1 120 ? -4.056 150.624 7.843 1.00 31.90 120 ASN C CA 1
ATOM 3466 C C . ASN C 1 120 ? -2.871 150.274 8.739 1.00 32.25 120 ASN C C 1
ATOM 3467 O O . ASN C 1 120 ? -2.761 149.168 9.269 1.00 31.20 120 ASN C O 1
ATOM 3472 N N . ILE C 1 121 ? -1.982 151.242 8.913 1.00 31.69 121 ILE C N 1
ATOM 3473 C CA . ILE C 1 121 ? -0.817 151.044 9.752 1.00 30.49 121 ILE C CA 1
ATOM 3474 C C . ILE C 1 121 ? -1.139 151.631 11.122 1.00 32.36 121 ILE C C 1
ATOM 3475 O O . ILE C 1 121 ? -1.450 152.816 11.243 1.00 34.08 121 ILE C O 1
ATOM 3480 N N . PRO C 1 122 ? -1.100 150.794 12.172 1.00 32.59 122 PRO C N 1
ATOM 3481 C CA . PRO C 1 122 ? -1.393 151.240 13.536 1.00 34.82 122 PRO C CA 1
ATOM 3482 C C . PRO C 1 122 ? -0.361 152.230 14.065 1.00 37.77 122 PRO C C 1
ATOM 3483 O O . PRO C 1 122 ? 0.761 152.299 13.557 1.00 35.79 122 PRO C O 1
ATOM 3487 N N . ILE C 1 123 ? -0.747 152.984 15.092 1.00 36.70 123 ILE C N 1
ATOM 3488 C CA . ILE C 1 123 ? 0.124 153.988 15.690 1.00 37.86 123 ILE C CA 1
ATOM 3489 C C . ILE C 1 123 ? 1.437 153.412 16.227 1.00 38.61 123 ILE C C 1
ATOM 3490 O O . ILE C 1 123 ? 2.494 154.034 16.084 1.00 37.31 123 ILE C O 1
ATOM 3495 N N . GLU C 1 124 ? 1.386 152.229 16.834 1.00 37.07 124 GLU C N 1
ATOM 3496 C CA . GLU C 1 124 ? 2.607 151.637 17.362 1.00 36.69 124 GLU C CA 1
ATOM 3497 C C . GLU C 1 124 ? 3.490 151.091 16.249 1.00 34.84 124 GLU C C 1
ATOM 3498 O O . GLU C 1 124 ? 4.554 150.530 16.503 1.00 34.11 124 GLU C O 1
ATOM 3504 N N . ASN C 1 125 ? 3.052 151.271 15.007 1.00 32.30 125 ASN C N 1
ATOM 3505 C CA . ASN C 1 125 ? 3.843 150.831 13.871 1.00 31.78 125 ASN C CA 1
ATOM 3506 C C . ASN C 1 125 ? 4.493 152.024 13.177 1.00 29.43 125 ASN C C 1
ATOM 3507 O O . ASN C 1 125 ? 4.961 151.936 12.039 1.00 27.86 125 ASN C O 1
ATOM 3512 N N . VAL C 1 126 ? 4.507 153.153 13.879 1.00 29.97 126 VAL C N 1
ATOM 3513 C CA . VAL C 1 126 ? 5.171 154.350 13.383 1.00 30.28 126 VAL C CA 1
ATOM 3514 C C . VAL C 1 126 ? 6.466 154.327 14.189 1.00 30.34 126 VAL C C 1
ATOM 3515 O O . VAL C 1 126 ? 6.445 154.482 15.410 1.00 30.62 126 VAL C O 1
ATOM 3519 N N . ARG C 1 127 ? 7.588 154.111 13.509 1.00 33.88 127 ARG C N 1
ATOM 3520 C CA . ARG C 1 127 ? 8.880 154.013 14.188 1.00 31.65 127 ARG C CA 1
ATOM 3521 C C . ARG C 1 127 ? 9.909 155.003 13.662 1.00 30.67 127 ARG C C 1
ATOM 3522 O O . ARG C 1 127 ? 9.712 155.636 12.627 1.00 29.00 127 ARG C O 1
ATOM 3530 N N . THR C 1 128 ? 11.021 155.101 14.385 1.00 29.25 128 THR C N 1
ATOM 3531 C CA . THR C 1 128 ? 12.128 155.961 13.999 1.00 28.23 128 THR C CA 1
ATOM 3532 C C . THR C 1 128 ? 13.127 155.087 13.244 1.00 28.86 128 THR C C 1
ATOM 3533 O O . THR C 1 128 ? 13.072 153.858 13.321 1.00 23.91 128 THR C O 1
ATOM 3537 N N . HIS C 1 129 ? 14.031 155.723 12.510 1.00 26.34 129 HIS C N 1
ATOM 3538 C CA . HIS C 1 129 ? 15.076 155.003 11.790 1.00 26.59 129 HIS C CA 1
ATOM 3539 C C . HIS C 1 129 ? 15.929 154.315 12.859 1.00 26.84 129 HIS C C 1
ATOM 3540 O O . HIS C 1 129 ? 16.323 153.145 12.718 1.00 24.91 129 HIS C O 1
ATOM 3547 N N . GLN C 1 130 ? 16.178 155.029 13.952 1.00 25.63 130 GLN C N 1
ATOM 3548 C CA . GLN C 1 130 ? 17.004 154.501 15.047 1.00 24.56 130 GLN C CA 1
ATOM 3549 C C . GLN C 1 130 ? 16.516 153.140 15.540 1.00 26.96 130 GLN C C 1
ATOM 3550 O O . GLN C 1 130 ? 17.324 152.273 15.863 1.00 21.66 130 GLN C O 1
ATOM 3556 N N . SER C 1 131 ? 15.201 152.953 15.596 1.00 25.18 131 SER C N 1
ATOM 3557 C CA . SER C 1 131 ? 14.646 151.682 16.073 1.00 26.66 131 SER C CA 1
ATOM 3558 C C . SER C 1 131 ? 14.920 150.490 15.157 1.00 24.08 131 SER C C 1
ATOM 3559 O O . SER C 1 131 ? 14.812 149.342 15.581 1.00 25.52 131 SER C O 1
ATOM 3562 N N . TRP C 1 132 ? 15.259 150.753 13.900 1.00 23.21 132 TRP C N 1
ATOM 3563 C CA . TRP C 1 132 ? 15.531 149.675 12.945 1.00 24.79 132 TRP C CA 1
ATOM 3564 C C . TRP C 1 132 ? 17.008 149.281 12.889 1.00 24.83 132 TRP C C 1
ATOM 3565 O O . TRP C 1 132 ? 17.343 148.105 12.771 1.00 25.05 132 TRP C O 1
ATOM 3576 N N . SER C 1 133 ? 17.890 150.265 12.994 1.00 24.25 133 SER C N 1
ATOM 3577 C CA . SER C 1 133 ? 19.315 149.996 12.843 1.00 21.63 133 SER C CA 1
ATOM 3578 C C . SER C 1 133 ? 20.245 150.639 13.863 1.00 23.16 133 SER C C 1
ATOM 3579 O O . SER C 1 133 ? 21.452 150.398 13.817 1.00 23.00 133 SER C O 1
ATOM 3582 N N . GLY C 1 134 ? 19.707 151.463 14.752 1.00 22.38 134 GLY C N 1
ATOM 3583 C CA . GLY C 1 134 ? 20.551 152.122 15.731 1.00 22.52 134 GLY C CA 1
ATOM 3584 C C . GLY C 1 134 ? 21.069 153.489 15.296 1.00 24.89 134 GLY C C 1
ATOM 3585 O O . GLY C 1 134 ? 21.639 154.231 16.097 1.00 22.16 134 GLY C O 1
ATOM 3586 N N . LYS C 1 135 ? 20.891 153.847 14.032 1.00 21.88 135 LYS C N 1
ATOM 3587 C CA . LYS C 1 135 ? 21.369 155.152 13.583 1.00 24.51 135 LYS C CA 1
ATOM 3588 C C . LYS C 1 135 ? 20.607 156.262 14.313 1.00 24.29 135 LYS C C 1
ATOM 3589 O O . LYS C 1 135 ? 19.411 156.147 14.570 1.00 24.92 135 LYS C O 1
ATOM 3595 N N . TYR C 1 136 ? 21.306 157.340 14.645 1.00 21.02 136 TYR C N 1
ATOM 3596 C CA . TYR C 1 136 ? 20.704 158.466 15.360 1.00 24.10 136 TYR C CA 1
ATOM 3597 C C . TYR C 1 136 ? 19.814 159.317 14.445 1.00 26.50 136 TYR C C 1
ATOM 3598 O O . TYR C 1 136 ? 20.112 160.480 14.171 1.00 24.37 136 TYR C O 1
ATOM 3607 N N . CYS C 1 137 ? 18.708 158.732 13.990 1.00 25.89 137 CYS C N 1
ATOM 3608 C CA . CYS C 1 137 ? 17.771 159.409 13.089 1.00 25.75 137 CYS C CA 1
ATOM 3609 C C . CYS C 1 137 ? 16.331 159.108 13.519 1.00 29.85 137 CYS C C 1
ATOM 3610 O O . CYS C 1 137 ? 15.991 157.946 13.795 1.00 27.55 137 CYS C O 1
ATOM 3613 N N . PRO C 1 138 ? 15.450 160.134 13.544 1.00 30.40 138 PRO C N 1
ATOM 3614 C CA . PRO C 1 138 ? 15.637 161.554 13.194 1.00 30.75 138 PRO C CA 1
ATOM 3615 C C . PRO C 1 138 ? 16.466 162.335 14.221 1.00 32.24 138 PRO C C 1
ATOM 3616 O O . PRO C 1 138 ? 16.007 162.612 15.331 1.00 32.36 138 PRO C O 1
ATOM 3620 N N . HIS C 1 139 ? 17.681 162.705 13.826 1.00 32.59 139 HIS C N 1
ATOM 3621 C CA . HIS C 1 139 ? 18.612 163.400 14.713 1.00 34.63 139 HIS C CA 1
ATOM 3622 C C . HIS C 1 139 ? 18.050 164.585 15.492 1.00 35.02 139 HIS C C 1
ATOM 3623 O O . HIS C 1 139 ? 18.152 164.623 16.721 1.00 34.27 139 HIS C O 1
ATOM 3630 N N . ARG C 1 140 ? 17.443 165.542 14.794 1.00 35.90 140 ARG C N 1
ATOM 3631 C CA . ARG C 1 140 ? 16.910 166.715 15.476 1.00 37.89 140 ARG C CA 1
ATOM 3632 C C . ARG C 1 140 ? 15.750 166.368 16.389 1.00 38.53 140 ARG C C 1
ATOM 3633 O O . ARG C 1 140 ? 15.676 166.857 17.516 1.00 38.59 140 ARG C O 1
ATOM 3641 N N . MET C 1 141 ? 14.843 165.517 15.920 1.00 39.33 141 MET C N 1
ATOM 3642 C CA . MET C 1 141 ? 13.704 165.149 16.753 1.00 38.49 141 MET C CA 1
ATOM 3643 C C . MET C 1 141 ? 14.186 164.478 18.020 1.00 39.59 141 MET C C 1
ATOM 3644 O O . MET C 1 141 ? 13.668 164.749 19.101 1.00 41.02 141 MET C O 1
ATOM 3649 N N . LEU C 1 142 ? 15.178 163.601 17.884 1.00 38.22 142 LEU C N 1
ATOM 3650 C CA . LEU C 1 142 ? 15.735 162.895 19.035 1.00 36.53 142 LEU C CA 1
ATOM 3651 C C . LEU C 1 142 ? 16.533 163.852 19.916 1.00 37.64 142 LEU C C 1
ATOM 3652 O O . LEU C 1 142 ? 16.422 163.825 21.139 1.00 35.41 142 LEU C O 1
ATOM 3657 N N . ALA C 1 143 ? 17.339 164.701 19.287 1.00 39.82 143 ALA C N 1
ATOM 3658 C CA . ALA C 1 143 ? 18.150 165.656 20.033 1.00 43.07 143 ALA C CA 1
ATOM 3659 C C . ALA C 1 143 ? 17.271 166.566 20.889 1.00 44.04 143 ALA C C 1
ATOM 3660 O O . ALA C 1 143 ? 17.653 166.946 21.993 1.00 43.71 143 ALA C O 1
ATOM 3662 N N . GLU C 1 144 ? 16.089 166.902 20.379 1.00 44.07 144 GLU C N 1
ATOM 3663 C CA . GLU C 1 144 ? 15.166 167.774 21.098 1.00 42.87 144 GLU C CA 1
ATOM 3664 C C . GLU C 1 144 ? 13.999 167.023 21.722 1.00 44.25 144 GLU C C 1
ATOM 3665 O O . GLU C 1 144 ? 13.009 167.639 22.114 1.00 46.38 144 GLU C O 1
ATOM 3671 N N . GLY C 1 145 ? 14.121 165.699 21.816 1.00 43.51 145 GLY C N 1
ATOM 3672 C CA . GLY C 1 145 ? 13.068 164.878 22.402 1.00 42.51 145 GLY C CA 1
ATOM 3673 C C . GLY C 1 145 ? 11.667 165.217 21.918 1.00 41.60 145 GLY C C 1
ATOM 3674 O O . GLY C 1 145 ? 10.753 165.397 22.718 1.00 41.34 145 GLY C O 1
ATOM 3675 N N . ARG C 1 146 ? 11.492 165.285 20.604 1.00 43.34 146 ARG C N 1
ATOM 3676 C CA . ARG C 1 146 ? 10.203 165.625 20.018 1.00 42.71 146 ARG C CA 1
ATOM 3677 C C . ARG C 1 146 ? 9.429 164.421 19.480 1.00 44.01 146 ARG C C 1
ATOM 3678 O O . ARG C 1 146 ? 8.416 164.592 18.796 1.00 44.27 146 ARG C O 1
ATOM 3686 N N . TRP C 1 147 ? 9.891 163.207 19.778 1.00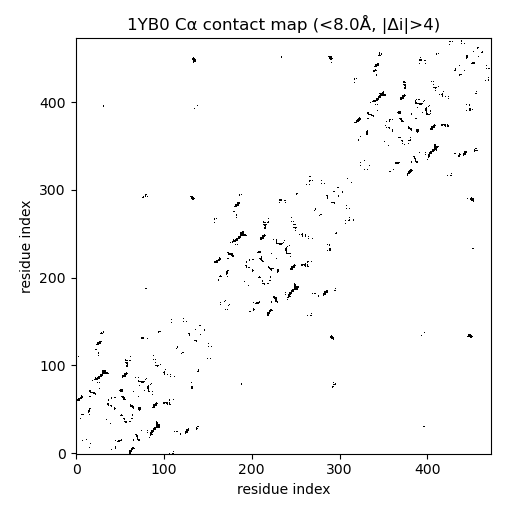 42.15 147 TRP C N 1
ATOM 3687 C CA . TRP C 1 147 ? 9.211 162.014 19.274 1.00 42.60 147 TRP C CA 1
ATOM 3688 C C . TRP C 1 147 ? 7.882 161.710 19.951 1.00 43.27 147 TRP C C 1
ATOM 3689 O O . TRP C 1 147 ? 6.903 161.390 19.279 1.00 43.31 147 TRP C O 1
ATOM 3700 N N . GLY C 1 148 ? 7.857 161.790 21.277 1.00 44.46 148 GLY C N 1
ATOM 3701 C CA . GLY C 1 148 ? 6.634 161.514 22.006 1.00 45.47 148 GLY C CA 1
ATOM 3702 C C . GLY C 1 148 ? 5.499 162.439 21.609 1.00 47.17 148 GLY C C 1
ATOM 3703 O O . GLY C 1 148 ? 4.349 162.012 21.491 1.00 48.26 148 GLY C O 1
ATOM 3704 N N . ALA C 1 149 ? 5.820 163.709 21.396 1.00 44.88 149 ALA C N 1
ATOM 3705 C CA . ALA C 1 149 ? 4.817 164.689 21.017 1.00 45.81 149 ALA C CA 1
ATOM 3706 C C . ALA C 1 149 ? 4.358 164.452 19.583 1.00 47.12 149 ALA C C 1
ATOM 3707 O O . ALA C 1 149 ? 3.174 164.598 19.271 1.00 47.29 149 ALA C O 1
ATOM 3709 N N . PHE C 1 150 ? 5.302 164.085 18.717 1.00 46.48 150 PHE C N 1
ATOM 3710 C CA . PHE C 1 150 ? 5.017 163.824 17.306 1.00 45.16 150 PHE C CA 1
ATOM 3711 C C . PHE C 1 150 ? 3.981 162.720 17.174 1.00 46.01 150 PHE C C 1
ATOM 3712 O O . PHE C 1 150 ? 3.005 162.853 16.433 1.00 46.17 150 PHE C O 1
ATOM 3720 N N . ILE C 1 151 ? 4.209 161.627 17.895 1.00 45.37 151 ILE C N 1
ATOM 3721 C CA . ILE C 1 151 ? 3.301 160.485 17.874 1.00 46.90 151 ILE C CA 1
ATOM 3722 C C . ILE C 1 151 ? 1.923 160.866 18.412 1.00 47.95 151 ILE C C 1
ATOM 3723 O O . ILE C 1 151 ? 0.900 160.435 17.880 1.00 45.99 151 ILE C O 1
ATOM 3728 N N . GLN C 1 152 ? 1.903 161.668 19.471 1.00 49.18 152 GLN C N 1
ATOM 3729 C CA . GLN C 1 152 ? 0.644 162.098 20.061 1.00 51.39 152 GLN C CA 1
ATOM 3730 C C . GLN C 1 152 ? -0.177 162.913 19.057 1.00 50.73 152 GLN C C 1
ATOM 3731 O O . GLN C 1 152 ? -1.394 162.769 18.991 1.00 53.14 152 GLN C O 1
ATOM 3737 N N . LYS C 1 153 ? 0.493 163.754 18.271 1.00 49.49 153 LYS C N 1
ATOM 3738 C CA . LYS C 1 153 ? -0.183 164.566 17.269 1.00 49.20 153 LYS C CA 1
ATOM 3739 C C . LYS C 1 153 ? -0.681 163.704 16.109 1.00 50.20 153 LYS C C 1
ATOM 3740 O O . LYS C 1 153 ? -1.668 164.036 15.449 1.00 48.56 153 LYS C O 1
ATOM 3746 N N . VAL C 1 154 ? 0.013 162.600 15.856 1.00 49.45 154 VAL C N 1
ATOM 3747 C CA . VAL C 1 154 ? -0.371 161.687 14.789 1.00 49.45 154 VAL C CA 1
ATOM 3748 C C . VAL C 1 154 ? -1.574 160.877 15.243 1.00 50.74 154 VAL C C 1
ATOM 3749 O O . VAL C 1 154 ? -2.423 160.498 14.436 1.00 51.46 154 VAL C O 1
ATOM 3753 N N . LYS C 1 155 ? -1.632 160.617 16.545 1.00 51.18 155 LYS C N 1
ATOM 3754 C CA . LYS C 1 155 ? -2.712 159.840 17.133 1.00 54.32 155 LYS C CA 1
ATOM 3755 C C . LYS C 1 155 ? -4.029 160.612 17.079 1.00 56.39 155 LYS C C 1
ATOM 3756 O O . LYS C 1 155 ? -5.095 160.020 16.909 1.00 56.41 155 LYS C O 1
ATOM 3762 N N . SER C 1 156 ? -3.952 161.934 17.216 1.00 57.63 156 SER C N 1
ATOM 3763 C CA . SER C 1 156 ? -5.146 162.776 17.188 1.00 59.80 156 SER C CA 1
ATOM 3764 C C . SER C 1 156 ? -5.274 163.529 15.868 1.00 61.32 156 SER C C 1
ATOM 3765 O O . SER C 1 156 ? -6.138 163.219 15.047 1.00 61.88 156 SER C O 1
ATOM 3768 N N . GLY C 1 157 ? -4.408 164.516 15.666 1.00 62.77 157 GLY C N 1
ATOM 3769 C CA . GLY C 1 157 ? -4.444 165.294 14.441 1.00 62.38 157 GLY C CA 1
ATOM 3770 C C . GLY C 1 157 ? -4.866 166.730 14.687 1.00 63.22 157 GLY C C 1
ATOM 3771 O O . GLY C 1 157 ? -4.934 167.182 15.830 1.00 64.02 157 GLY C O 1
#

InterPro domains:
  IPR002502 N-acetylmuramoyl-L-alanine amidase domain [PF01510] (20-139)
  IPR002502 N-acetylmuramoyl-L-alanine amidase domain [SM00644] (13-154)
  IPR002502 N-acetylmuramoyl-L-alanine amidase domain [cd06583] (22-141)
  IPR021976 N-acetylmuramoyl-l-alanine amidase, C-terminal domain [PF12123] (190-232)
  IPR036505 N-acetylmuramoyl-L-alanine amidase/PGRP domain superfamily [G3DSA:3.40.80.10] (1-152)
  IPR036505 N-acetylmuramoyl-L-alanine amidase/PGRP domain superfamily [SSF55846] (4-155)
  IPR051206 N-acetylmuramoyl-L-alanine amidase 2 [PTHR30417] (11-189)

CATH classification: 3.40.80.10